Protein AF-A0A497RW05-F1 (afdb_monomer_lite)

Foldseek 3Di:
DPDPVVVVVVVVVVVVVCVVVVVPPPPDDDALPCLPAQALLLVQLLVVCLVPQKDALVVSCVSSVDDSVSSVVSVVSCVVLQQWDDDGIIGGHPDQLNVLVSVCVVVVHPCVCCHDLSLLLQLVQQDWDALLQSCQNNVHDSVVSVVSCVVCVVQWDDDPRTIHGDPVPPSSSSNSVVSLVSSCVVQVKHWLDTGNVKTKIKHLDDDQFDFAAQQCLVVLVQDDDDSITIGIPPHDDDDLLRRLLSLLSVVVPDPPPVSLVSSLVSCVSCVVPDQQLVNLLSCVVSVNLVVVLVSLVVSVVVDPVCVVVPPPPVPCPDLLSLLLVLLQDRDRCSLVVNLVSLVPHDDPLVVSLVVLVVCVPDPSNDLSSSLSSVVSSCVVNVDDRPCSVVSVLVVVLVLVQVVQCDWDDLVRSCVVVVDDSVSSVVSVVVCVVVVQKDWDPDVVITIHGPDDPDD

Structure (mmCIF, N/CA/C/O backbone):
data_AF-A0A497RW05-F1
#
_entry.id   AF-A0A497RW05-F1
#
loop_
_atom_site.group_PDB
_atom_site.id
_atom_site.type_symbol
_atom_site.label_atom_id
_atom_site.label_alt_id
_atom_site.label_comp_id
_atom_site.label_asym_id
_atom_site.label_entity_id
_atom_site.label_seq_id
_atom_site.pdbx_PDB_ins_code
_atom_site.Cartn_x
_atom_site.Cartn_y
_atom_site.Cartn_z
_atom_site.occupancy
_atom_site.B_iso_or_equiv
_atom_site.auth_seq_id
_atom_site.auth_comp_id
_atom_site.auth_asym_id
_atom_site.auth_atom_id
_atom_site.pdbx_PDB_model_num
ATOM 1 N N . MET A 1 1 ? 37.401 -14.194 -43.208 1.00 34.94 1 MET A N 1
ATOM 2 C CA . MET A 1 1 ? 36.141 -13.786 -43.855 1.00 34.94 1 MET A CA 1
ATOM 3 C C . MET A 1 1 ? 35.236 -15.004 -43.854 1.00 34.94 1 MET A C 1
ATOM 5 O O . MET A 1 1 ? 35.414 -15.858 -44.703 1.00 34.94 1 MET A O 1
ATOM 9 N N . GLU A 1 2 ? 34.366 -15.146 -42.855 1.00 40.81 2 GLU A N 1
ATOM 10 C CA . GLU A 1 2 ? 33.180 -16.012 -42.982 1.00 40.81 2 GLU A CA 1
ATOM 11 C C . GLU A 1 2 ? 32.098 -15.106 -43.596 1.00 40.81 2 GLU A C 1
ATOM 13 O O . GLU A 1 2 ? 31.920 -13.982 -43.108 1.00 40.81 2 GLU A O 1
ATOM 18 N N . SER A 1 3 ? 31.512 -15.498 -44.732 1.00 41.97 3 SER A N 1
ATOM 19 C CA . SER A 1 3 ? 30.707 -14.612 -45.586 1.00 41.97 3 SER A CA 1
ATOM 20 C C . SER A 1 3 ? 29.332 -14.310 -44.977 1.00 41.97 3 SER A C 1
ATOM 22 O O . SER A 1 3 ? 28.802 -15.045 -44.148 1.00 41.97 3 SER A O 1
ATOM 24 N N . ILE A 1 4 ? 28.750 -13.182 -45.389 1.00 45.12 4 ILE A N 1
ATOM 25 C CA . ILE A 1 4 ? 27.399 -12.713 -45.026 1.00 45.12 4 ILE A CA 1
ATOM 26 C C . ILE A 1 4 ? 26.315 -13.774 -45.334 1.00 45.12 4 ILE A C 1
ATOM 28 O O . ILE A 1 4 ? 25.273 -13.798 -44.686 1.00 45.12 4 ILE A O 1
ATOM 32 N N . GLU A 1 5 ? 26.589 -14.700 -46.253 1.00 45.91 5 GLU A N 1
ATOM 33 C CA . GLU A 1 5 ? 25.662 -15.747 -46.701 1.00 45.91 5 GLU A CA 1
ATOM 34 C C . GLU A 1 5 ? 25.384 -16.812 -45.626 1.00 45.91 5 GLU A C 1
ATOM 36 O O . GLU A 1 5 ? 24.242 -17.249 -45.479 1.00 45.91 5 GLU A O 1
ATOM 41 N N . ASP A 1 6 ? 26.373 -17.156 -44.792 1.00 50.59 6 ASP A N 1
ATOM 42 C CA . ASP A 1 6 ? 26.175 -18.079 -43.661 1.00 50.59 6 ASP A CA 1
ATOM 43 C C . ASP A 1 6 ? 25.240 -17.488 -42.586 1.00 50.59 6 ASP A C 1
ATOM 45 O O . ASP A 1 6 ? 24.589 -18.211 -41.821 1.00 50.59 6 ASP A O 1
ATOM 49 N N . TRP A 1 7 ? 25.138 -16.156 -42.529 1.00 52.59 7 TRP A N 1
ATOM 50 C CA . TRP A 1 7 ? 24.334 -15.432 -41.545 1.00 52.59 7 TRP A CA 1
ATOM 51 C C . TRP A 1 7 ? 22.864 -15.325 -41.934 1.00 52.59 7 TRP A C 1
ATOM 53 O O . TRP A 1 7 ? 21.995 -15.524 -41.078 1.00 52.59 7 TRP A O 1
ATOM 63 N N . ASP A 1 8 ? 22.574 -15.066 -43.206 1.00 52.78 8 ASP A N 1
ATOM 64 C CA . ASP A 1 8 ? 21.199 -15.062 -43.709 1.00 52.78 8 ASP A CA 1
ATOM 65 C C . ASP A 1 8 ? 20.592 -16.475 -43.691 1.00 52.78 8 ASP A C 1
ATOM 67 O O . ASP A 1 8 ? 19.411 -16.643 -43.363 1.00 52.78 8 ASP A O 1
ATOM 71 N N . ALA A 1 9 ? 21.416 -17.510 -43.892 1.00 54.84 9 ALA A N 1
ATOM 72 C CA . ALA A 1 9 ? 21.012 -18.905 -43.729 1.00 54.84 9 ALA A CA 1
ATOM 73 C C . ALA A 1 9 ? 20.602 -19.234 -42.277 1.00 54.84 9 ALA A C 1
ATOM 75 O O . ALA A 1 9 ? 19.524 -19.790 -42.042 1.00 54.84 9 ALA A O 1
ATOM 76 N N . LEU A 1 10 ? 21.403 -18.839 -41.277 1.00 51.56 10 LEU A N 1
ATOM 77 C CA . LEU A 1 10 ? 21.070 -19.048 -39.859 1.00 51.56 10 LEU A CA 1
ATOM 78 C C . LEU A 1 10 ? 19.821 -18.248 -39.436 1.00 51.56 10 LEU A C 1
ATOM 80 O O . LEU A 1 10 ? 18.986 -18.747 -38.673 1.00 51.56 10 LEU A O 1
ATOM 84 N N . ARG A 1 11 ? 19.675 -17.018 -39.950 1.00 52.59 11 ARG A N 1
ATOM 85 C CA . ARG A 1 11 ? 18.517 -16.139 -39.719 1.00 52.59 11 ARG A CA 1
ATOM 86 C C . ARG A 1 11 ? 17.218 -16.792 -40.193 1.00 52.59 11 ARG A C 1
ATOM 88 O O . ARG A 1 11 ? 16.263 -16.860 -39.420 1.00 52.59 11 ARG A O 1
ATOM 95 N N . SER A 1 12 ? 17.223 -17.347 -41.404 1.00 56.16 12 SER A N 1
ATOM 96 C CA . SER A 1 12 ? 16.077 -18.043 -42.002 1.00 56.16 12 SER A CA 1
ATOM 97 C C . SER A 1 12 ? 15.649 -19.280 -41.194 1.00 56.16 12 SER A C 1
ATOM 99 O O . SER A 1 12 ? 14.467 -19.464 -40.892 1.00 56.16 12 SER A O 1
ATOM 101 N N . VAL A 1 13 ? 16.611 -20.085 -40.723 1.00 58.59 13 VAL A N 1
ATOM 102 C CA . VAL A 1 13 ? 16.337 -21.296 -39.921 1.00 58.59 13 VAL A CA 1
ATOM 103 C C . VAL A 1 13 ? 15.737 -20.967 -38.547 1.00 58.59 13 VAL A C 1
ATOM 105 O O . VAL A 1 13 ? 14.832 -21.662 -38.074 1.00 58.59 13 VAL A O 1
ATOM 108 N N . ILE A 1 14 ? 16.214 -19.907 -37.887 1.00 52.28 14 ILE A N 1
ATOM 109 C CA . ILE A 1 14 ? 15.713 -19.489 -36.567 1.00 52.28 14 ILE A CA 1
ATOM 110 C C . ILE A 1 14 ? 14.322 -18.849 -36.686 1.00 52.28 14 ILE A C 1
ATOM 112 O O . ILE A 1 14 ? 13.451 -19.112 -35.853 1.00 52.28 14 ILE A O 1
ATOM 116 N N . GLU A 1 15 ? 14.086 -18.032 -37.713 1.00 54.34 15 GLU A N 1
ATOM 117 C CA . GLU A 1 15 ? 12.793 -17.370 -37.931 1.00 54.34 15 GLU A CA 1
ATOM 118 C C . GLU A 1 15 ? 11.698 -18.357 -38.368 1.00 54.34 15 GLU A C 1
ATOM 120 O O . GLU A 1 15 ? 10.554 -18.225 -37.921 1.00 54.34 15 GLU A O 1
ATOM 125 N N . GLY A 1 16 ? 12.055 -19.419 -39.101 1.00 48.09 16 GLY A N 1
ATOM 126 C CA . GLY A 1 16 ? 11.157 -20.535 -39.417 1.00 48.09 16 GLY A CA 1
ATOM 127 C C . GLY A 1 16 ? 10.687 -21.324 -38.185 1.00 48.09 16 GLY A C 1
ATOM 128 O O . GLY A 1 16 ? 9.502 -21.631 -38.070 1.00 48.09 16 GLY A O 1
ATOM 129 N N . LYS A 1 17 ? 11.573 -21.589 -37.211 1.00 46.22 17 LYS A N 1
ATOM 130 C CA . LYS A 1 17 ? 11.204 -22.276 -35.951 1.00 46.22 17 LYS A CA 1
ATOM 131 C C . LYS A 1 17 ? 10.349 -21.405 -35.024 1.00 46.22 17 LYS A C 1
ATOM 133 O O . LYS A 1 17 ? 9.471 -21.914 -34.332 1.00 46.22 17 LYS A O 1
ATOM 138 N N . LYS A 1 18 ? 10.551 -20.083 -35.050 1.00 42.22 18 LYS A N 1
ATOM 139 C CA . LYS A 1 18 ? 9.836 -19.125 -34.191 1.00 42.22 18 LYS A CA 1
ATOM 140 C C . LYS A 1 18 ? 8.343 -19.018 -34.505 1.00 42.22 18 LYS A C 1
ATOM 142 O O . LYS A 1 18 ? 7.548 -18.889 -33.580 1.00 42.22 18 LYS A O 1
ATOM 147 N N . LYS A 1 19 ? 7.947 -19.112 -35.781 1.00 38.44 19 LYS A N 1
ATOM 148 C CA . LYS A 1 19 ? 6.526 -19.081 -36.182 1.00 38.44 19 LYS A CA 1
ATOM 149 C C . LYS A 1 19 ? 5.702 -20.224 -35.572 1.00 38.44 19 LYS A C 1
ATOM 151 O O . LYS A 1 19 ? 4.510 -20.042 -35.354 1.00 38.44 19 LYS A O 1
ATOM 156 N N . VAL A 1 20 ? 6.343 -21.356 -35.273 1.00 38.91 20 VAL A N 1
ATOM 157 C CA . VAL A 1 20 ? 5.712 -22.556 -34.693 1.00 38.91 20 VAL A CA 1
ATOM 158 C C . VAL A 1 20 ? 5.651 -22.496 -33.159 1.00 38.91 20 VAL A C 1
ATOM 160 O O . VAL A 1 20 ? 4.768 -23.088 -32.548 1.00 38.91 20 VAL A O 1
ATOM 163 N N . GLU A 1 21 ? 6.573 -21.770 -32.521 1.00 32.28 21 GLU A N 1
ATOM 164 C CA . GLU A 1 21 ? 6.693 -21.708 -31.057 1.00 32.28 21 GLU A CA 1
ATOM 165 C C . GLU A 1 21 ? 5.945 -20.506 -30.444 1.00 32.28 21 GLU A C 1
ATOM 167 O O . GLU A 1 21 ? 5.417 -20.608 -29.337 1.00 32.28 21 GLU A O 1
ATOM 172 N N . ILE A 1 22 ? 5.836 -19.388 -31.177 1.00 33.19 22 ILE A N 1
ATOM 173 C CA . ILE A 1 22 ? 5.105 -18.178 -30.744 1.00 33.19 22 ILE A CA 1
ATOM 174 C C . ILE A 1 22 ? 3.598 -18.453 -30.642 1.00 33.19 22 ILE A C 1
ATOM 176 O O . ILE A 1 22 ? 2.971 -18.065 -29.664 1.00 33.19 22 ILE A O 1
ATOM 180 N N . THR A 1 23 ? 3.034 -19.235 -31.567 1.00 34.31 23 THR A N 1
ATOM 181 C CA . THR A 1 23 ? 1.606 -19.605 -31.564 1.00 34.31 23 THR A CA 1
ATOM 182 C C . THR A 1 23 ? 1.190 -20.461 -30.365 1.00 34.31 23 THR A C 1
ATOM 184 O O . THR A 1 23 ? -0.003 -20.605 -30.110 1.00 34.31 23 THR A O 1
ATOM 187 N N . LYS A 1 24 ? 2.143 -21.036 -29.619 1.00 29.89 24 LYS A N 1
ATOM 188 C CA . LYS A 1 24 ? 1.859 -21.948 -28.502 1.00 29.89 24 LYS A CA 1
ATOM 189 C C . LYS A 1 24 ? 2.014 -21.313 -27.116 1.00 29.89 24 LYS A C 1
ATOM 191 O O . LYS A 1 24 ? 1.534 -21.900 -26.155 1.00 29.89 24 LYS A O 1
ATOM 196 N N . ARG A 1 25 ? 2.680 -20.155 -26.998 1.00 29.41 25 ARG A N 1
ATOM 197 C CA . ARG A 1 25 ? 3.090 -19.569 -25.703 1.00 29.41 25 ARG A CA 1
ATOM 198 C C . ARG A 1 25 ? 2.303 -18.332 -25.263 1.00 29.41 25 ARG A C 1
ATOM 200 O O . ARG A 1 25 ? 2.434 -17.930 -24.119 1.00 29.41 25 ARG A O 1
ATOM 207 N N . GLU A 1 26 ? 1.469 -17.759 -26.127 1.00 32.38 26 GLU A N 1
ATOM 208 C CA . GLU A 1 26 ? 0.648 -16.569 -25.826 1.00 32.38 26 GLU A CA 1
ATOM 209 C C . GLU A 1 26 ? -0.665 -16.896 -25.073 1.00 32.38 26 GLU A C 1
ATOM 211 O O . GLU A 1 26 ? -1.601 -16.105 -25.093 1.00 32.38 26 GLU A O 1
ATOM 216 N N . ARG A 1 27 ? -0.772 -18.065 -24.418 1.00 31.50 27 ARG A N 1
ATOM 217 C CA . ARG A 1 27 ? -2.008 -18.520 -23.743 1.00 31.50 27 ARG A CA 1
ATOM 218 C C . ARG A 1 27 ? -1.914 -18.739 -22.229 1.00 31.50 27 ARG A C 1
ATOM 220 O O . ARG A 1 27 ? -2.884 -19.220 -21.657 1.00 31.50 27 ARG A O 1
ATOM 227 N N . GLU A 1 28 ? -0.820 -18.377 -21.566 1.00 31.62 28 GLU A N 1
ATOM 228 C CA . GLU A 1 28 ? -0.677 -18.617 -20.121 1.00 31.62 28 GLU A CA 1
ATOM 229 C C . GLU A 1 28 ? -0.365 -17.321 -19.352 1.00 31.62 28 GLU A C 1
ATOM 231 O O . GLU A 1 28 ? 0.739 -16.797 -19.436 1.00 31.62 28 GLU A O 1
ATOM 236 N N . GLU A 1 29 ? -1.407 -16.851 -18.652 1.00 32.97 29 GLU A N 1
ATOM 237 C CA . GLU A 1 29 ? -1.478 -16.152 -17.352 1.00 32.97 29 GLU A CA 1
ATOM 238 C C . GLU A 1 29 ? -0.653 -14.875 -17.077 1.00 32.97 29 GLU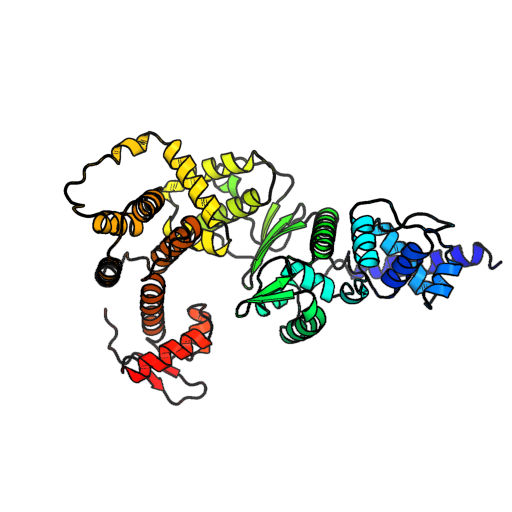 A C 1
ATOM 240 O O . GLU A 1 29 ? 0.501 -14.713 -17.461 1.00 32.97 29 GLU A O 1
ATOM 245 N N . GLY A 1 30 ? -1.290 -13.954 -16.337 1.00 33.66 30 GLY A N 1
ATOM 246 C CA . GLY A 1 30 ? -0.804 -12.630 -15.927 1.00 33.66 30 GLY A CA 1
ATOM 247 C C . GLY A 1 30 ? 0.405 -12.634 -14.986 1.00 33.66 30 GLY A C 1
ATOM 248 O O . GLY A 1 30 ? 0.323 -12.197 -13.836 1.00 33.66 30 GLY A O 1
ATOM 249 N N . GLU A 1 31 ? 1.551 -13.080 -15.486 1.00 35.56 31 GLU A N 1
ATOM 250 C CA . GLU A 1 31 ? 2.861 -12.797 -14.910 1.00 35.56 31 GLU A CA 1
ATOM 251 C C . GLU A 1 31 ? 3.312 -11.379 -15.305 1.00 35.56 31 GLU A C 1
ATOM 253 O O . GLU A 1 31 ? 3.090 -10.931 -16.431 1.00 35.56 31 GLU A O 1
ATOM 258 N N . ILE A 1 32 ? 4.006 -10.676 -14.398 1.00 39.09 32 ILE A N 1
ATOM 259 C CA . ILE A 1 32 ? 4.803 -9.488 -14.753 1.00 39.09 32 ILE A CA 1
ATOM 260 C C . ILE A 1 32 ? 5.612 -9.852 -16.004 1.00 39.09 32 ILE A C 1
ATOM 262 O O . ILE A 1 32 ? 6.257 -10.909 -15.993 1.00 39.09 32 ILE A O 1
ATOM 266 N N . PRO A 1 33 ? 5.619 -9.034 -17.071 1.00 44.56 33 PRO A N 1
ATOM 267 C CA . PRO A 1 33 ? 6.307 -9.427 -18.281 1.00 44.56 33 PRO A CA 1
ATOM 268 C C . PRO A 1 33 ? 7.776 -9.707 -17.949 1.00 44.56 33 PRO A C 1
ATOM 270 O O . PRO A 1 33 ? 8.539 -8.803 -17.604 1.00 44.56 33 PRO A O 1
ATOM 273 N N . LYS A 1 34 ? 8.216 -10.960 -18.140 1.00 53.88 34 LYS A N 1
ATOM 274 C CA . LYS A 1 34 ? 9.636 -11.382 -18.168 1.00 53.88 34 LYS A CA 1
ATOM 275 C C . LYS A 1 34 ? 10.434 -10.677 -19.289 1.00 53.88 34 LYS A C 1
ATOM 277 O O . LYS A 1 34 ? 11.524 -11.109 -19.664 1.00 53.88 34 LYS A O 1
ATOM 282 N N . GLU A 1 35 ? 9.891 -9.608 -19.868 1.00 57.19 35 GLU A N 1
ATOM 283 C CA . GLU A 1 35 ? 10.386 -8.905 -21.040 1.00 57.19 35 GLU A CA 1
ATOM 284 C C . GLU A 1 35 ? 11.703 -8.181 -20.778 1.00 57.19 35 GLU A C 1
ATOM 286 O O . GLU A 1 35 ? 12.575 -8.234 -21.649 1.00 57.19 35 GLU A O 1
ATOM 291 N N . PHE A 1 36 ? 11.895 -7.601 -19.584 1.00 69.69 36 PHE A N 1
ATOM 292 C CA . PHE A 1 36 ? 13.148 -6.954 -19.169 1.00 69.69 36 PHE A CA 1
ATOM 293 C C . PHE A 1 36 ? 14.044 -7.877 -18.315 1.00 69.69 36 PHE A C 1
ATOM 295 O O . PHE A 1 36 ? 14.702 -7.457 -17.369 1.00 69.69 36 PHE A O 1
ATOM 302 N N . MET A 1 37 ? 14.095 -9.181 -18.601 1.00 80.69 37 MET A N 1
ATOM 303 C CA . MET A 1 37 ? 15.090 -10.049 -17.958 1.00 80.69 37 MET A CA 1
ATOM 304 C C . MET A 1 37 ? 16.430 -9.991 -18.701 1.00 80.69 37 MET A C 1
ATOM 306 O O . MET A 1 37 ? 16.562 -10.504 -19.816 1.00 80.69 37 MET A O 1
ATOM 310 N N . ILE A 1 38 ? 17.448 -9.426 -18.046 1.00 83.62 38 ILE A N 1
ATOM 311 C CA . ILE A 1 38 ? 18.843 -9.479 -18.502 1.00 83.62 38 ILE A CA 1
ATOM 312 C C . ILE A 1 38 ? 19.438 -10.831 -18.093 1.00 83.62 38 ILE A C 1
ATOM 314 O O . ILE A 1 38 ? 19.455 -11.195 -16.912 1.00 83.62 38 ILE A O 1
ATOM 318 N N . ASN A 1 39 ? 19.928 -11.597 -19.069 1.00 87.94 39 ASN A N 1
ATOM 319 C CA . ASN A 1 39 ? 20.645 -12.847 -18.819 1.00 87.94 39 ASN A CA 1
ATOM 320 C C . ASN A 1 39 ? 22.175 -12.644 -18.806 1.00 87.94 39 ASN A C 1
ATOM 322 O O . ASN A 1 39 ? 22.695 -11.556 -19.041 1.00 87.94 39 ASN A O 1
ATOM 326 N N . ARG A 1 40 ? 22.928 -13.714 -18.525 1.00 89.50 40 ARG A N 1
ATOM 327 C CA . ARG A 1 40 ? 24.399 -13.651 -18.452 1.00 89.50 40 ARG A CA 1
ATOM 328 C C . ARG A 1 40 ? 25.059 -13.209 -19.762 1.00 89.50 40 ARG A C 1
ATOM 330 O O . ARG A 1 40 ? 26.089 -12.550 -19.711 1.00 89.50 40 ARG A O 1
ATOM 337 N N . THR A 1 41 ? 24.501 -13.593 -20.909 1.00 90.75 41 THR A N 1
ATOM 338 C CA . THR A 1 41 ? 25.042 -13.229 -22.227 1.00 90.75 41 THR A CA 1
ATOM 339 C C . THR A 1 41 ? 24.727 -11.771 -22.556 1.00 90.75 41 THR A C 1
ATOM 341 O O . THR A 1 41 ? 25.615 -11.056 -23.008 1.00 90.75 41 THR A O 1
ATOM 344 N N . ASP A 1 42 ? 23.513 -11.306 -22.249 1.00 92.06 42 ASP A N 1
ATOM 345 C CA . ASP A 1 42 ? 23.110 -9.900 -22.355 1.00 92.06 42 ASP A CA 1
ATOM 346 C C . ASP A 1 42 ? 24.076 -9.018 -21.550 1.00 92.06 42 ASP A C 1
ATOM 348 O O . ASP A 1 42 ? 24.631 -8.050 -22.066 1.00 92.06 42 ASP A O 1
ATOM 352 N N . LEU A 1 43 ? 24.348 -9.413 -20.302 1.00 92.56 43 LEU A N 1
ATOM 353 C CA . LEU A 1 43 ? 25.260 -8.693 -19.422 1.00 92.56 43 LEU A CA 1
ATOM 354 C C . LEU A 1 43 ? 26.708 -8.698 -19.929 1.00 92.56 43 LEU A C 1
ATOM 356 O O . LEU A 1 43 ? 27.386 -7.676 -19.834 1.00 92.56 43 LEU A O 1
ATOM 360 N N . ALA A 1 44 ? 27.190 -9.824 -20.460 1.00 92.12 44 ALA A N 1
ATOM 361 C CA . ALA A 1 44 ? 28.534 -9.907 -21.028 1.00 92.12 44 ALA A CA 1
ATOM 362 C C . ALA A 1 44 ? 28.700 -8.933 -22.204 1.00 92.12 44 ALA A C 1
ATOM 364 O O . ALA A 1 44 ? 29.667 -8.177 -22.234 1.00 92.12 44 ALA A O 1
ATOM 365 N N . ILE A 1 45 ? 27.715 -8.881 -23.109 1.00 93.88 45 ILE A N 1
ATOM 366 C CA . ILE A 1 45 ? 27.701 -7.932 -24.230 1.00 93.88 45 ILE A CA 1
ATOM 367 C C . ILE A 1 45 ? 27.712 -6.490 -23.713 1.00 93.88 45 ILE A C 1
ATOM 369 O O . ILE A 1 45 ? 28.555 -5.704 -24.139 1.00 93.88 45 ILE A O 1
ATOM 373 N N . ILE A 1 46 ? 26.830 -6.149 -22.766 1.00 93.94 46 ILE A N 1
ATOM 374 C CA . ILE A 1 46 ? 26.767 -4.801 -22.178 1.00 93.94 46 ILE A CA 1
ATOM 375 C C . ILE A 1 46 ? 28.122 -4.409 -21.572 1.00 93.94 46 ILE A C 1
ATOM 377 O O . ILE A 1 46 ? 28.626 -3.330 -21.866 1.00 93.94 46 ILE A O 1
ATOM 381 N N . LYS A 1 47 ? 28.755 -5.288 -20.782 1.00 93.19 47 LYS A N 1
ATOM 382 C CA . LYS A 1 47 ? 30.074 -5.025 -20.181 1.00 93.19 47 LYS A CA 1
ATOM 383 C C . LYS A 1 47 ? 31.167 -4.816 -21.228 1.00 93.19 47 LYS A C 1
ATOM 385 O O . LYS A 1 47 ? 32.015 -3.944 -21.046 1.00 93.19 47 LYS A O 1
ATOM 390 N N . THR A 1 48 ? 31.165 -5.592 -22.310 1.00 93.75 48 THR A N 1
ATOM 391 C CA . THR A 1 48 ? 32.121 -5.407 -23.410 1.00 93.75 48 THR A CA 1
ATOM 392 C C . THR A 1 48 ? 31.934 -4.047 -24.073 1.00 93.75 48 THR A C 1
ATOM 394 O O . THR A 1 48 ? 32.912 -3.324 -24.266 1.00 93.75 48 THR A O 1
ATOM 397 N N . LEU A 1 49 ? 30.690 -3.654 -24.350 1.00 94.56 49 LEU A N 1
ATOM 398 C CA . LEU A 1 49 ? 30.389 -2.367 -24.976 1.00 94.56 49 LEU A CA 1
ATOM 399 C C . LEU A 1 49 ? 30.671 -1.176 -24.051 1.00 94.56 49 LEU A C 1
ATOM 401 O O . LEU A 1 49 ? 31.182 -0.169 -24.524 1.00 94.56 49 LEU A O 1
ATOM 405 N N . LEU A 1 50 ? 30.440 -1.297 -22.739 1.00 93.00 50 LEU A N 1
ATOM 406 C CA . LEU A 1 50 ? 30.823 -0.265 -21.763 1.00 93.00 50 LEU A CA 1
ATOM 407 C C . LEU A 1 50 ? 32.338 -0.009 -21.753 1.00 93.00 50 LEU A C 1
ATOM 409 O O . LEU A 1 50 ? 32.768 1.117 -21.534 1.00 93.00 50 LEU A O 1
ATOM 413 N N . ARG A 1 51 ? 33.152 -1.041 -22.014 1.00 92.31 51 ARG A N 1
ATOM 414 C CA . ARG A 1 51 ? 34.621 -0.934 -22.041 1.00 92.31 51 ARG A CA 1
ATOM 415 C C . ARG A 1 51 ? 35.171 -0.462 -23.384 1.00 92.31 51 ARG A C 1
ATOM 417 O O . ARG A 1 51 ? 36.117 0.315 -23.411 1.00 92.31 51 ARG A O 1
ATOM 424 N N . LYS A 1 52 ? 34.633 -0.983 -24.492 1.00 91.81 52 LYS A N 1
ATOM 425 C CA . LYS A 1 52 ? 35.170 -0.767 -25.850 1.00 91.81 52 LYS A CA 1
ATOM 426 C C . LYS A 1 52 ? 34.425 0.318 -26.638 1.00 91.81 52 LYS A C 1
ATOM 428 O O . LYS A 1 52 ? 34.894 0.738 -27.693 1.00 91.81 52 LYS A O 1
ATOM 433 N N . GLY A 1 53 ? 33.258 0.757 -26.170 1.00 90.69 53 GLY A N 1
ATOM 434 C CA . GLY A 1 53 ? 32.359 1.684 -26.863 1.00 90.69 53 GLY A CA 1
ATOM 435 C C . GLY A 1 53 ? 31.594 1.015 -28.008 1.00 90.69 53 GLY A C 1
ATOM 436 O O . GLY A 1 53 ? 30.369 0.901 -27.957 1.00 90.69 53 GLY A O 1
ATOM 437 N N . LYS A 1 54 ? 32.317 0.535 -29.027 1.00 91.94 54 LYS A N 1
ATOM 438 C CA . LYS A 1 54 ? 31.756 -0.199 -30.172 1.00 91.94 54 LYS A CA 1
ATOM 439 C C . LYS A 1 54 ? 32.457 -1.541 -30.347 1.00 91.94 54 LYS A C 1
ATOM 441 O O . LYS A 1 54 ? 33.646 -1.673 -30.059 1.00 91.94 54 LYS A O 1
ATOM 446 N N . SER A 1 55 ? 31.748 -2.558 -30.820 1.00 91.94 55 SER A N 1
ATOM 447 C CA . SER A 1 55 ? 32.348 -3.873 -31.091 1.00 91.94 55 SER A CA 1
ATOM 448 C C . SER A 1 55 ? 31.669 -4.567 -32.263 1.00 91.94 55 SER A C 1
ATOM 450 O O . SER A 1 55 ? 30.468 -4.401 -32.486 1.00 91.94 55 SER A O 1
ATOM 452 N N . SER A 1 56 ? 32.433 -5.348 -33.028 1.00 89.50 56 SER A N 1
ATOM 453 C CA . SER A 1 56 ? 31.847 -6.196 -34.063 1.00 89.50 56 SER A CA 1
ATOM 454 C C . SER A 1 56 ? 31.180 -7.423 -33.437 1.00 89.50 56 SER A C 1
ATOM 456 O O . SER A 1 56 ? 31.489 -7.821 -32.312 1.00 89.50 56 SER A O 1
ATOM 458 N N . LEU A 1 57 ? 30.282 -8.077 -34.176 1.00 84.25 57 LEU A N 1
ATOM 459 C CA . LEU A 1 57 ? 29.642 -9.312 -33.710 1.00 84.25 57 LEU A CA 1
ATOM 460 C C . LEU A 1 57 ? 30.660 -10.435 -33.444 1.00 84.25 57 LEU A C 1
ATOM 462 O O . LEU A 1 57 ? 30.454 -11.263 -32.554 1.00 84.25 57 LEU A O 1
ATOM 466 N N . ARG A 1 58 ? 31.767 -10.448 -34.196 1.00 83.56 58 ARG A N 1
ATOM 467 C CA . ARG A 1 58 ? 32.874 -11.381 -33.983 1.00 83.56 58 ARG A CA 1
ATOM 468 C C . ARG A 1 58 ? 33.555 -11.118 -32.642 1.00 83.56 58 ARG A C 1
ATOM 470 O O . ARG A 1 58 ? 33.697 -12.060 -31.867 1.00 83.56 58 ARG A O 1
ATOM 477 N N . ASP A 1 59 ? 33.899 -9.864 -32.363 1.00 85.62 59 ASP A N 1
ATOM 478 C CA . ASP A 1 59 ? 34.584 -9.483 -31.121 1.00 85.62 59 ASP A CA 1
ATOM 479 C C . ASP A 1 59 ? 33.685 -9.741 -29.911 1.00 85.62 59 ASP A C 1
ATOM 481 O O . ASP A 1 59 ? 34.117 -10.353 -28.944 1.00 85.62 59 ASP A O 1
ATOM 485 N N . LEU A 1 60 ? 32.392 -9.401 -30.001 1.00 88.19 60 LEU A N 1
ATOM 486 C CA . LEU A 1 60 ? 31.424 -9.699 -28.939 1.00 88.19 60 LEU A CA 1
ATOM 487 C C . LEU A 1 60 ? 31.328 -11.196 -28.633 1.00 88.19 60 LEU A C 1
ATOM 489 O O . LEU A 1 60 ? 31.136 -11.570 -27.480 1.00 88.19 60 LEU A O 1
ATOM 493 N N . ARG A 1 61 ? 31.445 -12.060 -29.646 1.00 85.00 61 ARG A N 1
ATOM 494 C CA . ARG A 1 61 ? 31.441 -13.514 -29.450 1.00 85.00 61 ARG A CA 1
ATOM 495 C C . ARG A 1 61 ? 32.708 -13.986 -28.742 1.00 85.00 61 ARG A C 1
ATOM 497 O O . ARG A 1 61 ? 32.607 -14.822 -27.848 1.00 85.00 61 ARG A O 1
ATOM 504 N N . GLU A 1 62 ? 33.862 -13.485 -29.175 1.00 86.00 62 GLU A N 1
ATOM 505 C CA . GLU A 1 62 ? 35.167 -13.838 -28.609 1.00 86.00 62 GLU A CA 1
ATOM 506 C C . GLU A 1 62 ? 35.284 -13.335 -27.159 1.00 86.00 62 GLU A C 1
ATOM 508 O O . GLU A 1 62 ? 35.630 -14.110 -26.273 1.00 86.00 62 GLU A O 1
ATOM 513 N N . ASP A 1 63 ? 34.882 -12.092 -26.886 1.00 83.94 63 ASP A N 1
ATOM 514 C CA . ASP A 1 63 ? 34.960 -11.480 -25.555 1.00 83.94 63 ASP A CA 1
ATOM 515 C C . ASP A 1 63 ? 33.936 -12.049 -24.559 1.00 83.94 63 ASP A C 1
ATOM 517 O O . ASP A 1 63 ? 34.209 -12.127 -23.361 1.00 83.94 63 ASP A O 1
ATOM 521 N N . ALA A 1 64 ? 32.728 -12.398 -25.018 1.00 81.31 64 ALA A N 1
ATOM 522 C CA . ALA A 1 64 ? 31.680 -12.911 -24.135 1.00 81.31 64 ALA A CA 1
ATOM 523 C C . ALA A 1 64 ? 31.808 -14.417 -23.852 1.00 81.31 64 ALA A C 1
ATOM 525 O O . ALA A 1 64 ? 31.140 -14.904 -22.936 1.00 81.31 64 ALA A O 1
ATOM 526 N N . ASP A 1 65 ? 32.617 -15.144 -24.633 1.00 83.56 65 ASP A N 1
ATOM 527 C CA . ASP A 1 65 ? 32.785 -16.601 -24.565 1.00 83.56 65 ASP A CA 1
ATOM 528 C C . ASP A 1 65 ? 31.436 -17.352 -24.608 1.00 83.56 65 ASP A C 1
ATOM 530 O O . ASP A 1 65 ? 31.030 -18.081 -23.694 1.00 83.56 65 ASP A O 1
ATOM 534 N N . ARG A 1 66 ? 30.641 -17.086 -25.654 1.00 85.31 66 ARG A N 1
ATOM 535 C CA . ARG A 1 66 ? 29.300 -17.677 -25.839 1.00 85.31 66 ARG A CA 1
ATOM 536 C C . ARG A 1 66 ? 29.072 -18.154 -27.265 1.00 85.31 66 ARG A C 1
ATOM 538 O O . ARG A 1 66 ? 29.695 -17.696 -28.220 1.00 85.31 66 ARG A O 1
ATOM 545 N N . SER A 1 67 ? 28.110 -19.066 -27.417 1.00 81.94 67 SER A N 1
ATOM 546 C CA . SER A 1 67 ? 27.730 -19.594 -28.728 1.00 81.94 67 SER A CA 1
ATOM 547 C C . SER A 1 67 ? 27.172 -18.501 -29.649 1.00 81.94 67 SER A C 1
ATOM 549 O O . SER A 1 67 ? 26.514 -17.558 -29.198 1.00 81.94 67 SER A O 1
ATOM 551 N N . ARG A 1 68 ? 27.370 -18.673 -30.965 1.00 75.56 68 ARG A N 1
ATOM 552 C CA . ARG A 1 68 ? 26.830 -17.777 -32.010 1.00 75.56 68 ARG A CA 1
ATOM 553 C C . ARG A 1 68 ? 25.324 -17.529 -31.833 1.00 75.56 68 ARG A C 1
ATOM 555 O O . ARG A 1 68 ? 24.874 -16.390 -31.899 1.00 75.56 68 ARG A O 1
ATOM 562 N N . VAL A 1 69 ? 24.562 -18.587 -31.539 1.00 78.31 69 VAL A N 1
ATOM 563 C CA . VAL A 1 69 ? 23.107 -18.513 -31.317 1.00 78.31 69 VAL A CA 1
ATOM 564 C C . VAL A 1 69 ? 22.771 -17.673 -30.082 1.00 78.31 69 VAL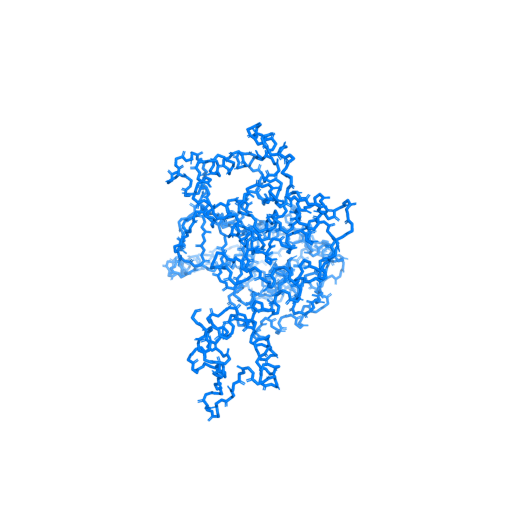 A C 1
ATOM 566 O O . VAL A 1 69 ? 21.873 -16.834 -30.142 1.00 78.31 69 VAL A O 1
ATOM 569 N N . SER A 1 70 ? 23.500 -17.848 -28.973 1.00 82.00 70 SER A N 1
ATOM 570 C CA . SER A 1 70 ? 23.258 -17.075 -27.749 1.00 82.00 70 SER A CA 1
ATOM 571 C C . SER A 1 70 ? 23.522 -15.585 -27.956 1.00 82.00 70 SER A C 1
ATOM 573 O O . SER A 1 70 ? 22.714 -14.777 -27.507 1.00 82.00 70 SER A O 1
ATOM 575 N N . ILE A 1 71 ? 24.617 -15.229 -28.636 1.00 88.38 71 ILE A N 1
ATOM 576 C CA . ILE A 1 71 ? 24.964 -13.834 -28.943 1.00 88.38 71 ILE A CA 1
ATOM 577 C C . ILE A 1 71 ? 23.891 -13.201 -29.826 1.00 88.38 71 ILE A C 1
ATOM 579 O O . ILE A 1 71 ? 23.402 -12.120 -29.514 1.00 88.38 71 ILE A O 1
ATOM 583 N N . TYR A 1 72 ? 23.459 -13.899 -30.878 1.00 82.31 72 TYR A N 1
ATOM 584 C CA . TYR A 1 72 ? 22.422 -13.402 -31.779 1.00 82.31 72 TYR A CA 1
ATOM 585 C C . TYR A 1 72 ? 21.090 -13.136 -31.057 1.00 82.31 72 TYR A C 1
ATOM 587 O O . TYR A 1 72 ? 20.496 -12.065 -31.210 1.00 82.31 72 TYR A O 1
ATOM 595 N N . LEU A 1 73 ? 20.625 -14.083 -30.233 1.00 83.00 73 LEU A N 1
ATOM 596 C CA . LEU A 1 73 ? 19.390 -13.920 -29.459 1.00 83.00 73 LEU A CA 1
ATOM 597 C C . LEU A 1 73 ? 19.488 -12.762 -28.459 1.00 83.00 73 LEU A C 1
ATOM 599 O O . LEU A 1 73 ? 18.525 -12.006 -28.315 1.00 83.00 73 LEU A O 1
ATOM 603 N N . SER A 1 74 ? 20.643 -12.607 -27.810 1.00 89.31 74 SER A N 1
ATOM 604 C CA . SER A 1 74 ? 20.918 -11.497 -26.898 1.00 89.31 74 SER A CA 1
ATOM 605 C C . SER A 1 74 ? 20.949 -10.152 -27.619 1.00 89.31 74 SER A C 1
ATOM 607 O O . SER A 1 74 ? 20.275 -9.227 -27.182 1.00 89.31 74 SER A O 1
ATOM 609 N N . ILE A 1 75 ? 21.609 -10.039 -28.775 1.00 88.88 75 ILE A N 1
ATOM 610 C CA . ILE A 1 75 ? 21.608 -8.805 -29.580 1.00 88.88 75 ILE A CA 1
ATOM 611 C C . ILE A 1 75 ? 20.180 -8.431 -29.991 1.00 88.88 75 ILE A C 1
ATOM 613 O O . ILE A 1 75 ? 19.758 -7.292 -29.797 1.00 88.88 75 ILE A O 1
ATOM 617 N N . LYS A 1 76 ? 19.398 -9.388 -30.509 1.00 85.38 76 LYS A N 1
ATOM 618 C CA . LYS A 1 76 ? 18.000 -9.143 -30.907 1.00 85.38 76 LYS A CA 1
ATOM 619 C C . LYS A 1 76 ? 17.157 -8.656 -29.723 1.00 85.38 76 LYS A C 1
ATOM 621 O O . LYS A 1 76 ? 16.334 -7.757 -29.886 1.00 85.38 76 LYS A O 1
ATOM 626 N N . ARG A 1 77 ? 17.371 -9.223 -28.532 1.00 87.56 77 ARG A N 1
ATOM 627 C CA . ARG A 1 77 ? 16.689 -8.806 -27.301 1.00 87.56 77 ARG A CA 1
ATOM 628 C C . ARG A 1 77 ? 17.124 -7.416 -26.845 1.00 87.56 77 ARG A C 1
ATOM 630 O O . ARG A 1 77 ? 16.260 -6.583 -26.610 1.00 87.56 77 ARG A O 1
ATOM 637 N N . LEU A 1 78 ? 18.425 -7.156 -26.757 1.00 89.25 78 LEU A N 1
ATOM 638 C CA . LEU A 1 78 ? 18.974 -5.868 -26.332 1.00 89.25 78 LEU A CA 1
ATOM 639 C C . LEU A 1 78 ? 18.565 -4.731 -27.284 1.00 89.25 78 LEU A C 1
ATOM 641 O O . LEU A 1 78 ? 18.246 -3.644 -26.809 1.00 89.25 78 LEU A O 1
ATOM 645 N N . LYS A 1 79 ? 18.485 -4.984 -28.602 1.00 88.19 79 LYS A N 1
ATOM 646 C CA . LYS A 1 79 ? 17.914 -4.037 -29.580 1.00 88.19 79 LYS A CA 1
ATOM 647 C C . LYS A 1 79 ? 16.438 -3.755 -29.298 1.00 88.19 79 LYS A C 1
ATOM 649 O O . LYS A 1 79 ? 16.035 -2.598 -29.250 1.00 88.19 79 LYS A O 1
ATOM 654 N N . ARG A 1 80 ? 15.632 -4.799 -29.053 1.00 84.00 80 ARG A N 1
ATOM 655 C CA . ARG A 1 80 ? 14.206 -4.653 -28.696 1.00 84.00 80 ARG A CA 1
ATOM 656 C C . ARG A 1 80 ? 14.016 -3.846 -27.408 1.00 84.00 80 ARG A C 1
ATOM 658 O O . ARG A 1 80 ? 13.118 -3.020 -27.339 1.00 84.00 80 ARG A O 1
ATOM 665 N N . LEU A 1 81 ? 14.887 -4.048 -26.422 1.00 83.56 81 LEU A N 1
ATOM 666 C CA . LEU A 1 81 ? 14.911 -3.279 -25.175 1.00 83.56 81 LEU A CA 1
ATOM 667 C C . LEU A 1 81 ? 15.507 -1.871 -25.340 1.00 83.56 81 LEU A C 1
ATOM 669 O O . LEU A 1 81 ? 15.653 -1.157 -24.355 1.00 83.56 81 LEU A O 1
ATOM 673 N N . SER A 1 82 ? 15.856 -1.452 -26.561 1.00 87.12 82 SER A N 1
ATOM 674 C CA . SER A 1 82 ? 16.505 -0.167 -26.835 1.00 87.12 82 SER A CA 1
ATOM 675 C C . SER A 1 82 ? 17.809 0.057 -26.053 1.00 87.12 82 SER A C 1
ATOM 677 O O . SER A 1 82 ? 18.175 1.197 -25.797 1.00 87.12 82 SER A O 1
ATOM 679 N N . LEU A 1 83 ? 18.534 -1.003 -25.684 1.00 90.00 83 LEU A N 1
ATOM 680 C CA . LEU A 1 83 ? 19.806 -0.901 -24.953 1.00 90.00 83 LEU A CA 1
ATOM 681 C C . LEU A 1 83 ? 21.017 -0.776 -25.886 1.00 90.00 83 LEU A C 1
ATOM 683 O O . LEU A 1 83 ? 22.011 -0.145 -25.534 1.00 90.00 83 LEU A O 1
ATOM 687 N N . ILE A 1 84 ? 20.936 -1.365 -27.079 1.00 93.62 84 ILE A N 1
ATOM 688 C CA . ILE A 1 84 ? 21.999 -1.324 -28.091 1.00 93.62 84 ILE A CA 1
ATOM 689 C C . ILE A 1 84 ? 21.440 -0.913 -29.450 1.00 93.62 84 ILE A C 1
ATOM 691 O O . ILE A 1 84 ? 20.245 -1.078 -29.710 1.00 93.62 84 ILE A O 1
ATOM 695 N N . ASP A 1 85 ? 22.325 -0.451 -30.325 1.00 91.06 85 ASP A N 1
ATOM 696 C CA . ASP A 1 85 ? 22.039 -0.143 -31.723 1.00 91.06 85 ASP A CA 1
ATOM 697 C C . ASP A 1 85 ? 23.201 -0.581 -32.638 1.00 91.06 85 ASP A C 1
ATOM 699 O O . ASP A 1 85 ? 24.252 -1.021 -32.162 1.00 91.06 85 ASP A O 1
ATOM 703 N N . GLY A 1 86 ? 22.999 -0.487 -33.951 1.00 85.25 86 GLY A N 1
ATOM 704 C CA . GLY A 1 86 ? 23.999 -0.769 -34.978 1.00 85.25 86 GLY A CA 1
ATOM 705 C C . GLY A 1 86 ? 23.949 -2.197 -35.526 1.00 85.25 86 GLY A C 1
ATOM 706 O O . GLY A 1 86 ? 23.573 -3.153 -34.843 1.00 85.25 86 GLY A O 1
ATOM 707 N N . ASP A 1 87 ? 24.302 -2.350 -36.804 1.00 77.50 87 ASP A N 1
ATOM 708 C CA . ASP A 1 87 ? 24.255 -3.639 -37.511 1.00 77.50 87 ASP A CA 1
ATOM 709 C C . ASP A 1 87 ? 25.633 -4.289 -37.654 1.00 77.50 87 ASP A C 1
ATOM 711 O O . ASP A 1 87 ? 25.814 -5.442 -37.269 1.00 77.50 87 ASP A O 1
ATOM 715 N N . ARG A 1 88 ? 26.623 -3.554 -38.177 1.00 80.25 88 ARG A N 1
ATOM 716 C CA . ARG A 1 88 ? 28.003 -4.055 -38.343 1.00 80.25 88 ARG A CA 1
ATOM 717 C C . ARG A 1 88 ? 28.867 -3.822 -37.107 1.00 80.25 88 ARG A C 1
ATOM 719 O O . ARG A 1 88 ? 29.603 -4.712 -36.688 1.00 80.25 88 ARG A O 1
ATOM 726 N N . LEU A 1 89 ? 28.775 -2.619 -36.549 1.00 89.44 89 LEU A N 1
ATOM 727 C CA . LEU A 1 89 ? 29.392 -2.237 -35.286 1.00 89.44 89 LEU A CA 1
ATOM 728 C C . LEU A 1 89 ? 28.264 -1.969 -34.307 1.00 89.44 89 LEU A C 1
ATOM 730 O O . LEU A 1 89 ? 27.440 -1.090 -34.546 1.00 89.44 89 LEU A O 1
ATOM 734 N N . ILE A 1 90 ? 28.219 -2.771 -33.254 1.00 92.38 90 ILE A N 1
ATOM 735 C CA . ILE A 1 90 ? 27.198 -2.690 -32.220 1.00 92.38 90 ILE A CA 1
ATOM 736 C C . ILE A 1 90 ? 27.707 -1.739 -31.144 1.00 92.38 90 ILE A C 1
ATOM 738 O O . ILE A 1 90 ? 28.869 -1.829 -30.740 1.00 92.38 90 ILE A O 1
ATOM 742 N N . GLU A 1 91 ? 26.842 -0.843 -30.686 1.00 95.06 91 GLU A N 1
ATOM 743 C CA . GLU A 1 91 ? 27.140 0.114 -29.623 1.00 95.06 91 GLU A CA 1
ATOM 744 C C . GLU A 1 91 ? 25.969 0.266 -28.653 1.00 95.06 91 GLU A C 1
ATOM 746 O O . GLU A 1 91 ? 24.835 -0.111 -28.955 1.00 95.06 91 GLU A O 1
ATOM 751 N N . LEU A 1 92 ? 26.249 0.799 -27.466 1.00 94.50 92 LEU A N 1
ATOM 752 C CA . LEU A 1 92 ? 25.210 1.145 -26.502 1.00 94.50 92 LEU A CA 1
ATOM 753 C C . LEU A 1 92 ? 24.417 2.357 -26.998 1.00 94.50 92 LEU A C 1
ATOM 755 O O . LEU A 1 92 ? 24.985 3.349 -27.458 1.00 94.50 92 LEU A O 1
ATOM 759 N N . LYS A 1 93 ? 23.090 2.287 -26.890 1.00 94.12 93 LYS A N 1
ATOM 760 C CA . LYS A 1 93 ? 22.212 3.385 -27.301 1.00 94.12 93 LYS A CA 1
ATOM 761 C C . LYS A 1 93 ? 22.289 4.522 -26.280 1.00 94.12 93 LYS A C 1
ATOM 763 O O . LYS A 1 93 ? 22.260 4.273 -25.085 1.00 94.12 93 LYS A O 1
ATOM 768 N N . LYS A 1 94 ? 22.303 5.778 -26.730 1.00 90.25 94 LYS A N 1
ATOM 769 C CA . LYS A 1 94 ? 22.238 6.940 -25.826 1.00 90.25 94 LYS A CA 1
ATOM 770 C C . LYS A 1 94 ? 20.816 7.118 -25.297 1.00 90.25 94 LYS A C 1
ATOM 772 O O . LYS A 1 94 ? 19.948 7.594 -26.030 1.00 90.25 94 LYS A O 1
ATOM 777 N N . ASN A 1 95 ? 20.559 6.685 -24.068 1.00 89.12 95 ASN A N 1
ATOM 778 C CA . ASN A 1 95 ? 19.298 6.907 -23.366 1.00 89.12 95 ASN A CA 1
ATOM 779 C C . ASN A 1 95 ? 19.489 6.798 -21.842 1.00 89.12 95 ASN A C 1
ATOM 781 O O . ASN A 1 95 ? 20.443 6.150 -21.406 1.00 89.12 95 ASN A O 1
ATOM 785 N N . PRO A 1 96 ? 18.547 7.335 -21.038 1.00 90.88 96 PRO A N 1
ATOM 786 C CA . PRO A 1 96 ? 18.696 7.385 -19.584 1.00 90.88 96 PRO A CA 1
ATOM 787 C C . PRO A 1 96 ? 18.941 6.024 -18.926 1.00 90.88 96 PRO A C 1
ATOM 789 O O . PRO A 1 96 ? 19.688 5.921 -17.957 1.00 90.88 96 PRO A O 1
ATOM 792 N N . LEU A 1 97 ? 18.334 4.952 -19.446 1.00 90.75 97 LEU A N 1
ATOM 793 C CA . LEU A 1 97 ? 18.506 3.619 -18.879 1.00 90.75 97 LEU A CA 1
ATOM 794 C C . LEU A 1 97 ? 19.921 3.089 -19.108 1.00 90.75 97 LEU A C 1
ATOM 796 O O . LEU A 1 97 ? 20.536 2.572 -18.178 1.00 90.75 97 LEU A O 1
ATOM 800 N N . VAL A 1 98 ? 20.458 3.245 -20.315 1.00 92.75 98 VAL A N 1
ATOM 801 C CA . VAL A 1 98 ? 21.847 2.884 -20.616 1.00 92.75 98 VAL A CA 1
ATOM 802 C C . VAL A 1 98 ? 22.819 3.723 -19.789 1.00 92.75 98 VAL A C 1
ATOM 804 O O . VAL A 1 98 ? 23.762 3.162 -19.232 1.00 92.75 98 VAL A O 1
ATOM 807 N N . ASP A 1 99 ? 22.558 5.022 -19.639 1.00 93.25 99 ASP A N 1
ATOM 808 C CA . ASP A 1 99 ? 23.375 5.911 -18.807 1.00 93.25 99 ASP A CA 1
ATOM 809 C C . ASP A 1 99 ? 23.368 5.451 -17.337 1.00 93.25 99 ASP A C 1
ATOM 811 O O . ASP A 1 99 ? 24.420 5.366 -16.704 1.00 93.25 99 ASP A O 1
ATOM 815 N N . SER A 1 100 ? 22.213 5.029 -16.807 1.00 94.94 100 SER A N 1
ATOM 816 C CA . SER A 1 100 ? 22.122 4.477 -15.445 1.00 94.94 100 SER A CA 1
ATOM 817 C C . SER A 1 100 ? 22.882 3.151 -15.275 1.00 94.94 100 SER A C 1
ATOM 819 O O . SER A 1 100 ? 23.513 2.925 -14.241 1.00 94.94 100 SER A O 1
ATOM 821 N N . ILE A 1 101 ? 22.899 2.286 -16.300 1.00 94.19 101 ILE A N 1
ATOM 822 C CA . ILE A 1 101 ? 23.709 1.056 -16.304 1.00 94.19 101 ILE A CA 1
ATOM 823 C C . ILE A 1 101 ? 25.203 1.404 -16.318 1.00 94.19 101 ILE A C 1
ATOM 825 O O . ILE A 1 101 ? 25.987 0.766 -15.611 1.00 94.19 101 ILE A O 1
ATOM 829 N N . ALA A 1 102 ? 25.600 2.408 -17.103 1.00 94.00 102 ALA A N 1
ATOM 830 C CA . ALA A 1 102 ? 26.975 2.889 -17.150 1.00 94.00 102 ALA A CA 1
ATOM 831 C C . ALA A 1 102 ? 27.413 3.474 -15.799 1.00 94.00 102 ALA A C 1
ATOM 833 O O . ALA A 1 102 ? 28.497 3.142 -15.324 1.00 94.00 102 ALA A O 1
ATOM 834 N N . ASN A 1 103 ? 26.555 4.251 -15.132 1.00 95.06 103 ASN A N 1
ATOM 835 C CA . ASN A 1 103 ? 26.818 4.777 -13.788 1.00 95.06 103 ASN A CA 1
ATOM 836 C C . ASN A 1 103 ? 27.044 3.651 -12.776 1.00 95.06 103 ASN A C 1
ATOM 838 O O . ASN A 1 103 ? 28.046 3.662 -12.066 1.00 95.06 103 ASN A O 1
ATOM 842 N N . LEU A 1 104 ? 26.177 2.631 -12.766 1.00 95.31 104 LEU A N 1
ATOM 843 C CA . LEU A 1 104 ? 26.377 1.447 -11.926 1.00 95.31 104 LEU A CA 1
ATOM 844 C C . LEU A 1 104 ? 27.725 0.777 -12.209 1.00 95.31 104 LEU A C 1
ATOM 846 O O . LEU A 1 104 ? 28.466 0.453 -11.284 1.00 95.31 104 LEU A O 1
ATOM 850 N N . PHE A 1 105 ? 28.063 0.580 -13.481 1.00 93.88 105 PHE A N 1
ATOM 851 C CA . PHE A 1 105 ? 29.332 -0.032 -13.861 1.00 93.88 105 PHE A CA 1
ATOM 852 C C . PHE A 1 105 ? 30.549 0.787 -13.405 1.00 93.88 105 PHE A C 1
ATOM 854 O O . PHE A 1 105 ? 31.514 0.203 -12.921 1.00 93.88 105 PHE A O 1
ATOM 861 N N . ASN A 1 106 ? 30.484 2.115 -13.514 1.00 92.62 106 ASN A N 1
ATOM 862 C CA . ASN A 1 106 ? 31.553 3.029 -13.105 1.00 92.62 106 ASN A CA 1
ATOM 863 C C . ASN A 1 106 ? 31.714 3.126 -11.577 1.00 92.62 106 ASN A C 1
ATOM 865 O O . ASN A 1 106 ? 32.789 3.472 -11.100 1.00 92.62 106 ASN A O 1
ATOM 869 N N . GLU A 1 107 ? 30.674 2.800 -10.807 1.00 92.06 107 GLU A N 1
ATOM 870 C CA . GLU A 1 107 ? 30.705 2.700 -9.339 1.00 92.06 107 GLU A CA 1
ATOM 871 C C . GLU A 1 107 ? 31.183 1.324 -8.831 1.00 92.06 107 GLU A C 1
ATOM 873 O O . GLU A 1 107 ? 30.938 0.965 -7.676 1.00 92.06 107 GLU A O 1
ATOM 878 N N . ASP A 1 108 ? 31.804 0.512 -9.693 1.00 89.88 108 ASP A N 1
ATOM 879 C CA . ASP A 1 108 ? 32.209 -0.871 -9.405 1.00 89.88 108 ASP A CA 1
ATOM 880 C C . ASP A 1 108 ? 31.049 -1.758 -8.906 1.00 89.88 108 ASP A C 1
ATOM 882 O O . ASP A 1 108 ? 31.232 -2.755 -8.192 1.00 89.88 108 ASP A O 1
ATOM 886 N N . PHE A 1 109 ? 29.811 -1.434 -9.293 1.00 92.75 109 PHE A N 1
ATOM 887 C CA . PHE A 1 109 ? 28.659 -2.251 -8.946 1.00 92.75 109 PHE A CA 1
ATOM 888 C C . PHE A 1 109 ? 28.719 -3.600 -9.679 1.00 92.75 109 PHE A C 1
ATOM 890 O O . PHE A 1 109 ? 28.824 -3.685 -10.905 1.00 92.75 109 PHE A O 1
ATOM 897 N N . SER A 1 110 ? 28.551 -4.696 -8.933 1.00 92.00 110 SER A N 1
ATOM 898 C CA . SER A 1 110 ? 28.431 -6.035 -9.523 1.00 92.00 110 SER A CA 1
ATOM 899 C C . SER A 1 110 ? 27.077 -6.207 -10.216 1.00 92.00 110 SER A C 1
ATOM 901 O O . SER A 1 110 ? 26.090 -6.635 -9.610 1.00 92.00 110 SER A O 1
ATOM 903 N N . LEU A 1 111 ? 27.044 -5.899 -11.516 1.00 91.75 111 LEU A N 1
ATOM 904 C CA . LEU A 1 111 ? 25.864 -6.033 -12.379 1.00 91.75 111 LEU A CA 1
ATOM 905 C C . LEU A 1 111 ? 25.287 -7.465 -12.414 1.00 91.75 111 LEU A C 1
ATOM 907 O O . LEU A 1 111 ? 24.121 -7.650 -12.750 1.00 91.75 111 LEU A O 1
ATOM 911 N N . GLU A 1 112 ? 26.047 -8.488 -12.008 1.00 92.44 112 GLU A N 1
ATOM 912 C CA . GLU A 1 112 ? 25.561 -9.861 -11.804 1.00 92.44 112 GLU A CA 1
ATOM 913 C C . GLU A 1 112 ? 24.369 -9.931 -10.840 1.00 92.44 112 GLU A C 1
ATOM 915 O O . GLU A 1 112 ? 23.526 -10.828 -10.947 1.00 92.44 112 GLU A O 1
ATOM 920 N N . LYS A 1 113 ? 24.276 -8.974 -9.910 1.00 91.81 113 LYS A N 1
ATOM 921 C CA . LYS A 1 113 ? 23.157 -8.858 -8.970 1.00 91.81 113 LYS A CA 1
ATOM 922 C C . LYS A 1 113 ? 21.849 -8.426 -9.636 1.00 91.81 113 LYS A C 1
ATOM 924 O O . LYS A 1 113 ? 20.805 -8.579 -9.015 1.00 91.81 113 LYS A O 1
ATOM 929 N N . LEU A 1 114 ? 21.889 -7.958 -10.885 1.00 90.62 114 LEU A N 1
ATOM 930 C CA . LEU A 1 114 ? 20.718 -7.580 -11.689 1.00 90.62 114 LEU A CA 1
ATOM 931 C C . LEU A 1 114 ? 20.229 -8.725 -12.590 1.00 90.62 114 LEU A C 1
ATOM 933 O O . LEU A 1 114 ? 19.342 -8.533 -13.415 1.00 90.62 114 LEU A O 1
ATOM 937 N N . LEU A 1 115 ? 20.820 -9.919 -12.479 1.00 88.88 115 LEU A N 1
ATOM 938 C CA . LEU A 1 115 ? 20.452 -11.052 -13.320 1.00 88.88 115 LEU A CA 1
ATOM 939 C C . LEU A 1 115 ? 19.212 -11.779 -12.796 1.00 88.88 115 LEU A C 1
ATOM 941 O O . LEU A 1 115 ? 19.180 -12.245 -11.650 1.00 88.88 115 LEU A O 1
ATOM 945 N N . GLY A 1 116 ? 18.263 -11.994 -13.704 1.00 85.44 116 GLY A N 1
ATOM 946 C CA . GLY A 1 116 ? 17.092 -12.838 -13.493 1.00 85.44 116 GLY A CA 1
ATOM 947 C C . GLY A 1 116 ? 16.179 -12.360 -12.361 1.00 85.44 116 GLY A C 1
ATOM 948 O O . GLY A 1 116 ? 15.922 -11.170 -12.218 1.00 85.44 116 GLY A O 1
ATOM 949 N N . GLU A 1 117 ? 15.709 -13.298 -11.537 1.00 88.12 117 GLU A N 1
ATOM 950 C CA . GLU A 1 117 ? 14.760 -13.051 -10.436 1.00 88.12 117 GLU A CA 1
ATOM 951 C C . GLU A 1 117 ? 15.257 -12.046 -9.383 1.00 88.12 117 GLU A C 1
ATOM 953 O O . GLU A 1 117 ? 14.453 -11.419 -8.698 1.00 88.12 117 GLU A O 1
ATOM 958 N N . ARG A 1 118 ? 16.576 -11.825 -9.276 1.00 91.94 118 ARG A N 1
ATOM 959 C CA . ARG A 1 118 ? 17.132 -10.809 -8.368 1.00 91.94 118 ARG A CA 1
ATOM 960 C C . ARG A 1 118 ? 16.678 -9.401 -8.730 1.00 91.94 118 ARG A C 1
ATOM 962 O O . ARG A 1 118 ? 16.444 -8.605 -7.827 1.00 91.94 118 ARG A O 1
ATOM 969 N N . LEU A 1 119 ? 16.549 -9.105 -10.025 1.00 91.19 119 LEU A N 1
ATOM 970 C CA . LEU A 1 119 ? 16.067 -7.808 -10.490 1.00 91.19 119 LEU A CA 1
ATOM 971 C C . LEU A 1 119 ? 14.616 -7.585 -10.065 1.00 91.19 119 LEU A C 1
ATOM 973 O O . LEU A 1 119 ? 14.308 -6.526 -9.533 1.00 91.19 119 LEU A O 1
ATOM 977 N N . LEU A 1 120 ? 13.767 -8.607 -10.215 1.00 88.06 120 LEU A N 1
ATOM 978 C CA . LEU A 1 120 ? 12.363 -8.556 -9.796 1.00 88.06 120 LEU A CA 1
ATOM 979 C C . LEU A 1 120 ? 12.242 -8.285 -8.293 1.00 88.06 120 LEU A C 1
ATOM 981 O O . LEU A 1 120 ? 11.472 -7.427 -7.872 1.00 88.06 120 LEU A O 1
ATOM 985 N N . ILE A 1 121 ? 13.067 -8.951 -7.481 1.00 92.56 121 ILE A N 1
ATOM 986 C CA . ILE A 1 121 ? 13.096 -8.719 -6.033 1.00 92.56 121 ILE A CA 1
ATOM 987 C C . ILE A 1 121 ? 13.574 -7.305 -5.712 1.00 92.56 121 ILE A C 1
ATOM 989 O O . ILE A 1 121 ? 12.975 -6.644 -4.872 1.00 92.56 121 ILE A O 1
ATOM 993 N N . LEU A 1 122 ? 14.628 -6.816 -6.371 1.00 94.31 122 LEU A N 1
ATOM 994 C CA . LEU A 1 122 ? 15.102 -5.444 -6.172 1.00 94.31 122 LEU A CA 1
ATOM 995 C C . LEU A 1 122 ? 14.037 -4.404 -6.550 1.00 94.31 122 LEU A C 1
ATOM 997 O O . LEU A 1 122 ? 13.899 -3.418 -5.834 1.00 94.31 122 LEU A O 1
ATOM 1001 N N . GLN A 1 123 ? 13.265 -4.636 -7.616 1.00 89.56 123 GLN A N 1
ATOM 1002 C CA . GLN A 1 123 ? 12.135 -3.779 -7.986 1.00 89.56 123 GLN A CA 1
ATOM 1003 C C . GLN A 1 123 ? 11.018 -3.826 -6.943 1.00 89.56 123 GLN A C 1
ATOM 1005 O O . GLN A 1 123 ? 10.515 -2.779 -6.546 1.00 89.56 123 GLN A O 1
ATOM 1010 N N . SER A 1 124 ? 10.666 -5.019 -6.457 1.00 88.50 124 SER A N 1
ATOM 1011 C CA . SER A 1 124 ? 9.654 -5.169 -5.406 1.00 88.50 124 SER A CA 1
ATOM 1012 C C . SER A 1 124 ? 10.069 -4.441 -4.120 1.00 88.50 124 SER A C 1
ATOM 1014 O O . SER A 1 124 ? 9.250 -3.776 -3.490 1.00 88.50 124 SER A O 1
ATOM 1016 N N . LEU A 1 125 ? 11.360 -4.482 -3.780 1.00 93.94 125 LEU A N 1
ATOM 1017 C CA . LEU A 1 125 ? 11.968 -3.838 -2.611 1.00 93.94 125 LEU A CA 1
ATOM 1018 C C . LEU A 1 125 ? 12.209 -2.326 -2.754 1.00 93.94 125 LEU A C 1
ATOM 1020 O O . LEU A 1 125 ? 12.925 -1.747 -1.931 1.00 93.94 125 LEU A O 1
ATOM 1024 N N . MET A 1 126 ? 11.657 -1.665 -3.773 1.00 90.69 126 MET A N 1
ATOM 1025 C CA . MET A 1 126 ? 11.668 -0.197 -3.839 1.00 90.69 126 MET A CA 1
ATOM 1026 C C . MET A 1 126 ? 10.955 0.426 -2.621 1.00 90.69 126 MET A C 1
ATOM 1028 O O . MET A 1 126 ? 11.386 1.477 -2.125 1.00 90.69 126 MET A O 1
ATOM 1032 N N . ASP A 1 127 ? 9.990 -0.313 -2.064 1.00 86.06 127 ASP A N 1
ATOM 1033 C CA . ASP A 1 127 ? 9.261 -0.027 -0.828 1.00 86.06 127 ASP A CA 1
ATOM 1034 C C . ASP A 1 127 ? 9.577 -1.054 0.273 1.00 86.06 127 ASP A C 1
ATOM 1036 O O . ASP A 1 127 ? 10.207 -2.087 0.033 1.00 86.06 127 ASP A O 1
ATOM 1040 N N . TRP A 1 128 ? 9.157 -0.769 1.510 1.00 87.62 128 TRP A N 1
ATOM 1041 C CA . TRP A 1 128 ? 9.293 -1.711 2.623 1.00 87.62 128 TRP A CA 1
ATOM 1042 C C . TRP A 1 128 ? 8.340 -2.894 2.447 1.00 87.62 128 TRP A C 1
ATOM 1044 O O . TRP A 1 128 ? 7.129 -2.722 2.552 1.00 87.62 128 TRP A O 1
ATOM 1054 N N . LYS A 1 129 ? 8.878 -4.100 2.232 1.00 88.25 129 LYS A N 1
ATOM 1055 C CA . LYS A 1 129 ? 8.068 -5.314 2.037 1.00 88.25 129 LYS A CA 1
ATOM 1056 C C . LYS A 1 129 ? 8.557 -6.503 2.844 1.00 88.25 129 LYS A C 1
ATOM 1058 O O . LYS A 1 129 ? 9.761 -6.720 3.011 1.00 88.25 129 LYS A O 1
ATOM 1063 N N . GLU A 1 130 ? 7.617 -7.294 3.341 1.00 91.19 130 GLU A N 1
ATOM 1064 C CA . GLU A 1 130 ? 7.900 -8.579 3.972 1.00 91.19 130 GLU A CA 1
ATOM 1065 C C . GLU A 1 130 ? 8.142 -9.684 2.925 1.00 91.19 130 GLU A C 1
ATOM 1067 O O . GLU A 1 130 ? 7.611 -9.616 1.815 1.00 91.19 130 GLU A O 1
ATOM 1072 N N . PRO A 1 131 ? 8.907 -10.741 3.259 1.00 91.62 131 PRO A N 1
ATOM 1073 C CA . PRO A 1 131 ? 9.213 -11.831 2.330 1.00 91.62 131 PRO A CA 1
ATOM 1074 C C . PRO A 1 131 ? 7.995 -12.492 1.679 1.00 91.62 131 PRO A C 1
ATOM 1076 O O . PRO A 1 131 ? 8.071 -12.860 0.510 1.00 91.62 131 PRO A O 1
ATOM 1079 N N . ASP A 1 132 ? 6.878 -12.614 2.399 1.00 82.81 132 ASP A N 1
ATOM 1080 C CA . ASP A 1 132 ? 5.651 -13.215 1.865 1.00 82.81 132 ASP A CA 1
ATOM 1081 C C . ASP A 1 132 ? 4.970 -12.313 0.824 1.00 82.81 132 ASP A C 1
ATOM 1083 O O . ASP A 1 132 ? 4.436 -12.806 -0.166 1.00 82.81 132 ASP A O 1
ATOM 1087 N N . GLN A 1 133 ? 5.055 -10.988 0.985 1.00 81.00 133 GLN A N 1
ATOM 1088 C CA . GLN A 1 133 ? 4.550 -10.034 -0.008 1.00 81.00 133 GLN A CA 1
ATOM 1089 C C . GLN A 1 133 ? 5.395 -10.084 -1.287 1.00 81.00 133 GLN A C 1
ATOM 1091 O O . GLN A 1 133 ? 4.851 -10.139 -2.387 1.00 81.00 133 GLN A O 1
ATOM 1096 N N . ILE A 1 134 ? 6.725 -10.149 -1.143 1.00 86.69 134 ILE A N 1
ATOM 1097 C CA . ILE A 1 134 ? 7.660 -10.278 -2.275 1.00 86.69 134 ILE A CA 1
ATOM 1098 C C . ILE A 1 134 ? 7.420 -11.599 -3.021 1.00 86.69 134 ILE A C 1
ATOM 1100 O O . ILE A 1 134 ? 7.454 -11.633 -4.248 1.00 86.69 134 ILE A O 1
ATOM 1104 N N . ALA A 1 135 ? 7.162 -12.687 -2.288 1.00 81.19 135 ALA A N 1
ATOM 1105 C CA . ALA A 1 135 ? 6.876 -14.001 -2.860 1.00 81.19 135 ALA A CA 1
ATOM 1106 C C . ALA A 1 135 ? 5.652 -13.956 -3.785 1.00 81.19 135 ALA A C 1
ATOM 1108 O O . ALA A 1 135 ? 5.731 -14.397 -4.933 1.00 81.19 135 ALA A O 1
ATOM 1109 N N . VAL A 1 136 ? 4.555 -13.363 -3.307 1.00 74.69 136 VAL A N 1
ATOM 1110 C CA . VAL A 1 136 ? 3.318 -13.187 -4.082 1.00 74.69 136 VAL A CA 1
ATOM 1111 C C . VAL A 1 136 ? 3.540 -12.264 -5.278 1.00 74.69 136 VAL A C 1
ATOM 1113 O O . VAL A 1 136 ? 3.121 -12.572 -6.393 1.00 74.69 136 VAL A O 1
ATOM 1116 N N . GLU A 1 137 ? 4.217 -11.136 -5.077 1.00 76.00 137 GLU A N 1
ATOM 1117 C CA . GLU A 1 137 ? 4.426 -10.153 -6.137 1.00 76.00 137 GLU A CA 1
ATOM 1118 C C . GLU A 1 137 ? 5.283 -10.698 -7.276 1.00 76.00 137 GLU A C 1
ATOM 1120 O O . GLU A 1 137 ? 4.920 -10.541 -8.442 1.00 76.00 137 GLU A O 1
ATOM 1125 N N . CYS A 1 138 ? 6.384 -11.369 -6.940 1.00 82.25 138 CYS A N 1
ATOM 1126 C CA . CYS A 1 138 ? 7.324 -11.905 -7.914 1.00 82.25 138 CYS A CA 1
ATOM 1127 C C . CYS A 1 138 ? 6.981 -13.329 -8.391 1.00 82.25 138 CYS A C 1
ATOM 1129 O O . CYS A 1 138 ? 7.773 -13.902 -9.138 1.00 82.25 138 CYS A O 1
ATOM 1131 N N . GLY A 1 139 ? 5.858 -13.916 -7.955 1.00 79.12 139 GLY A N 1
ATOM 1132 C CA . GLY A 1 139 ? 5.431 -15.257 -8.374 1.00 79.12 139 GLY A CA 1
ATOM 1133 C C . GLY A 1 139 ? 6.408 -16.367 -7.970 1.00 79.12 139 GLY A C 1
ATOM 1134 O O . GLY A 1 139 ? 6.679 -17.279 -8.749 1.00 79.12 139 GLY A O 1
ATOM 1135 N N . MET A 1 140 ? 6.987 -16.285 -6.770 1.00 86.69 140 MET A N 1
ATOM 1136 C CA . MET A 1 140 ? 8.017 -17.217 -6.301 1.00 86.69 140 MET A CA 1
ATOM 1137 C C . MET A 1 140 ? 7.727 -17.753 -4.900 1.00 86.69 140 MET A C 1
ATOM 1139 O O . MET A 1 140 ? 6.931 -17.203 -4.149 1.00 86.69 140 MET A O 1
ATOM 1143 N N . SER A 1 141 ? 8.405 -18.833 -4.510 1.00 85.69 141 SER A N 1
ATOM 1144 C CA . SER A 1 141 ? 8.261 -19.380 -3.160 1.00 85.69 141 SER A CA 1
ATOM 1145 C C . SER A 1 141 ? 8.990 -18.517 -2.121 1.00 85.69 141 SER A C 1
ATOM 1147 O O . SER A 1 141 ? 10.093 -18.019 -2.371 1.00 85.69 141 SER A O 1
ATOM 1149 N N . THR A 1 142 ? 8.432 -18.389 -0.913 1.00 87.75 142 THR A N 1
ATOM 1150 C CA . THR A 1 142 ? 9.081 -17.674 0.203 1.00 87.75 142 THR A CA 1
ATOM 1151 C C . THR A 1 142 ? 10.527 -18.152 0.471 1.00 87.75 142 THR A C 1
ATOM 1153 O O . THR A 1 142 ? 11.403 -17.309 0.684 1.00 87.75 142 THR A O 1
ATOM 1156 N N . PRO A 1 143 ? 10.867 -19.462 0.407 1.00 92.44 143 PRO A N 1
ATOM 1157 C CA . PRO A 1 143 ? 12.261 -19.909 0.503 1.00 92.44 143 PRO A CA 1
ATOM 1158 C C . PRO A 1 143 ? 13.184 -19.329 -0.582 1.00 92.44 143 PRO A C 1
ATOM 1160 O O . PRO A 1 143 ? 14.3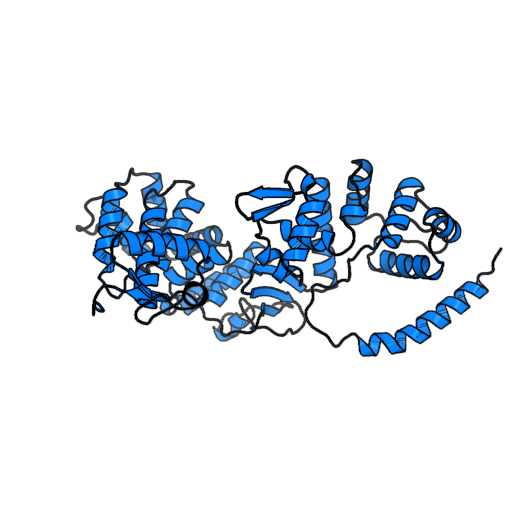21 -18.957 -0.277 1.00 92.44 143 PRO A O 1
ATOM 1163 N N . SER A 1 144 ? 12.706 -19.210 -1.826 1.00 92.25 144 SER A N 1
ATOM 1164 C CA . SER A 1 144 ? 13.452 -18.562 -2.913 1.00 92.25 144 SER A CA 1
ATOM 1165 C C . SER A 1 144 ? 13.677 -17.081 -2.623 1.00 92.25 144 SER A C 1
ATOM 1167 O O . SER A 1 144 ? 14.810 -16.614 -2.759 1.00 92.25 144 SER A O 1
ATOM 1169 N N . VAL A 1 145 ? 12.660 -16.366 -2.125 1.00 94.75 145 VAL A N 1
ATOM 1170 C CA . VAL A 1 145 ? 12.805 -14.967 -1.681 1.00 94.75 145 VAL A CA 1
ATOM 1171 C C . VAL A 1 145 ? 13.918 -14.850 -0.642 1.00 94.75 145 VAL A C 1
ATOM 1173 O O . VAL A 1 145 ? 14.849 -14.067 -0.821 1.00 94.75 145 VAL A O 1
ATOM 1176 N N . TYR A 1 146 ? 13.899 -15.667 0.416 1.00 95.31 146 TYR A N 1
ATOM 1177 C CA . TYR A 1 146 ? 14.939 -15.630 1.452 1.00 95.31 146 TYR A CA 1
ATOM 1178 C C . TYR A 1 146 ? 16.344 -15.929 0.919 1.00 95.31 146 TYR A C 1
ATOM 1180 O O . TYR A 1 146 ? 17.317 -15.328 1.390 1.00 95.31 146 TYR A O 1
ATOM 1188 N N . ARG A 1 147 ? 16.469 -16.841 -0.054 1.00 96.12 147 ARG A N 1
ATOM 1189 C CA . ARG A 1 147 ? 17.740 -17.110 -0.739 1.00 96.12 147 ARG A CA 1
ATOM 1190 C C . ARG A 1 147 ? 18.255 -15.846 -1.427 1.00 96.12 147 ARG A C 1
ATOM 1192 O O . ARG A 1 147 ? 19.391 -15.449 -1.180 1.00 96.12 147 ARG A O 1
ATOM 1199 N N . TYR A 1 148 ? 17.423 -15.176 -2.217 1.00 95.44 148 TYR A N 1
ATOM 1200 C CA . TYR A 1 148 ? 17.827 -13.962 -2.926 1.00 95.44 148 TYR A CA 1
ATOM 1201 C C . TYR A 1 148 ? 18.066 -12.767 -2.004 1.00 95.44 148 TYR A C 1
ATOM 1203 O O . TYR A 1 148 ? 19.050 -12.057 -2.191 1.00 95.44 148 TYR A O 1
ATOM 1211 N N . LEU A 1 149 ? 17.255 -12.576 -0.960 1.00 96.25 149 LEU A N 1
ATOM 1212 C CA . LEU A 1 149 ? 17.496 -11.543 0.055 1.00 96.25 149 LEU A CA 1
ATOM 1213 C C . LEU A 1 149 ? 18.879 -11.701 0.706 1.00 96.25 149 LEU A C 1
ATOM 1215 O O . LEU A 1 149 ? 19.544 -10.712 1.010 1.00 96.25 149 LEU A O 1
ATOM 1219 N N . ARG A 1 150 ? 19.350 -12.942 0.892 1.00 95.25 150 ARG A N 1
ATOM 1220 C CA . ARG A 1 150 ? 20.697 -13.217 1.414 1.00 95.25 150 ARG A CA 1
ATOM 1221 C C . ARG A 1 150 ? 21.790 -12.788 0.438 1.00 95.25 150 ARG A C 1
ATOM 1223 O O . ARG A 1 150 ? 22.772 -12.185 0.863 1.00 95.25 150 ARG A O 1
ATOM 1230 N N . GLU A 1 151 ? 21.615 -13.069 -0.848 1.00 94.00 151 GLU A N 1
ATOM 1231 C CA . GLU A 1 151 ? 22.555 -12.679 -1.909 1.00 94.00 151 GLU A CA 1
ATOM 1232 C C . GLU A 1 151 ? 22.581 -11.155 -2.132 1.00 94.00 151 GLU A C 1
ATOM 1234 O O . GLU A 1 151 ? 23.628 -10.566 -2.414 1.00 94.00 151 GLU A O 1
ATOM 1239 N N . LEU A 1 152 ? 21.431 -10.503 -1.954 1.00 95.88 152 LEU A N 1
ATOM 1240 C CA . LEU A 1 152 ? 21.238 -9.064 -2.120 1.00 95.88 152 LEU A CA 1
ATOM 1241 C C . LEU A 1 152 ? 21.522 -8.256 -0.850 1.00 95.88 152 LEU A C 1
ATOM 1243 O O . LEU A 1 152 ? 21.462 -7.032 -0.902 1.00 95.88 152 LEU A O 1
ATOM 1247 N N . ARG A 1 153 ? 21.900 -8.901 0.263 1.00 94.31 153 ARG A N 1
ATOM 1248 C CA . ARG A 1 153 ? 22.153 -8.262 1.568 1.00 94.31 153 ARG A CA 1
ATOM 1249 C C . ARG A 1 153 ? 22.981 -6.963 1.508 1.00 94.31 153 ARG A C 1
ATOM 1251 O O . ARG A 1 153 ? 22.625 -6.041 2.230 1.00 94.31 153 ARG A O 1
ATOM 1258 N N . PRO A 1 154 ? 24.029 -6.822 0.666 1.00 93.69 154 PRO A N 1
ATOM 1259 C CA . PRO A 1 154 ? 24.796 -5.571 0.578 1.00 93.69 154 PRO A CA 1
ATOM 1260 C C . PRO A 1 154 ? 24.046 -4.383 -0.052 1.00 93.69 154 PRO A C 1
ATOM 1262 O O . PRO A 1 154 ? 24.576 -3.275 -0.073 1.00 93.69 154 PRO A O 1
ATOM 1265 N N . LEU A 1 155 ? 22.875 -4.620 -0.645 1.00 95.38 155 LEU A N 1
ATOM 1266 C CA . LEU A 1 155 ? 22.082 -3.634 -1.384 1.00 95.38 155 LEU A CA 1
ATOM 1267 C C . LEU A 1 155 ? 20.780 -3.256 -0.670 1.00 95.38 155 LEU A C 1
ATOM 1269 O O . LEU A 1 155 ? 20.078 -2.362 -1.134 1.00 95.38 155 LEU A O 1
ATOM 1273 N N . ILE A 1 156 ? 20.441 -3.940 0.424 1.00 96.62 156 ILE A N 1
ATOM 1274 C CA . ILE A 1 156 ? 19.135 -3.837 1.077 1.00 96.62 156 ILE A CA 1
ATOM 1275 C C . ILE A 1 156 ? 19.281 -3.563 2.576 1.00 96.62 156 ILE A C 1
ATOM 1277 O O . ILE A 1 156 ? 20.227 -4.012 3.224 1.00 96.62 156 ILE A O 1
ATOM 1281 N N . LYS A 1 157 ? 18.301 -2.862 3.141 1.00 95.19 157 LYS A N 1
ATOM 1282 C CA . LYS A 1 157 ? 18.111 -2.660 4.578 1.00 95.19 157 LYS A CA 1
ATOM 1283 C C . LYS A 1 157 ? 16.973 -3.534 5.090 1.00 95.19 157 LYS A C 1
ATOM 1285 O O . LYS A 1 157 ? 16.101 -3.958 4.336 1.00 95.19 157 LYS A O 1
ATOM 1290 N N . LYS A 1 158 ? 17.000 -3.800 6.395 1.00 94.50 158 LYS A N 1
ATOM 1291 C CA . LYS A 1 158 ? 15.983 -4.571 7.111 1.00 94.50 158 LYS A CA 1
ATOM 1292 C C . LYS A 1 158 ? 15.460 -3.753 8.287 1.00 94.50 158 LYS A C 1
ATOM 1294 O O . LYS A 1 158 ? 16.263 -3.245 9.065 1.00 94.50 158 LYS A O 1
ATOM 1299 N N . SER A 1 159 ? 14.142 -3.683 8.433 1.00 88.44 159 SER A N 1
ATOM 1300 C CA . SER A 1 159 ? 13.453 -3.096 9.584 1.00 88.44 159 SER A CA 1
ATOM 1301 C C . SER A 1 159 ? 12.370 -4.066 10.046 1.00 88.44 159 SER A C 1
ATOM 1303 O O . SER A 1 159 ? 11.442 -4.381 9.304 1.00 88.44 159 SER A O 1
ATOM 1305 N N . GLY A 1 160 ? 12.526 -4.631 11.245 1.00 89.38 160 GLY A N 1
ATOM 1306 C CA . GLY A 1 160 ? 11.662 -5.719 11.707 1.00 89.38 160 GLY A CA 1
ATOM 1307 C C . GLY A 1 160 ? 11.705 -6.923 10.756 1.00 89.38 160 GLY A C 1
ATOM 1308 O O . GLY A 1 160 ? 12.739 -7.586 10.630 1.00 89.38 160 GLY A O 1
ATOM 1309 N N . ARG A 1 161 ? 10.577 -7.221 10.102 1.00 87.12 161 ARG A N 1
ATOM 1310 C CA . ARG A 1 161 ? 10.452 -8.280 9.083 1.00 87.12 161 ARG A CA 1
ATOM 1311 C C . ARG A 1 161 ? 10.501 -7.763 7.649 1.00 87.12 161 ARG A C 1
ATOM 1313 O O . ARG A 1 161 ? 10.693 -8.572 6.745 1.00 87.12 161 ARG A O 1
ATOM 1320 N N . ALA A 1 162 ? 10.382 -6.455 7.460 1.00 89.81 162 ALA A N 1
ATOM 1321 C CA . ALA A 1 162 ? 10.376 -5.835 6.153 1.00 89.81 162 ALA A CA 1
ATOM 1322 C C . ALA A 1 162 ? 11.799 -5.542 5.664 1.00 89.81 162 ALA A C 1
ATOM 1324 O O . ALA A 1 162 ? 12.727 -5.289 6.444 1.00 89.81 162 ALA A O 1
ATOM 1325 N N . TYR A 1 163 ? 11.952 -5.566 4.348 1.00 96.00 163 TYR A N 1
ATOM 1326 C CA . TYR A 1 163 ? 13.174 -5.266 3.621 1.00 96.00 163 TYR A CA 1
ATOM 1327 C C . TYR A 1 163 ? 12.903 -4.140 2.625 1.00 96.00 163 TYR A C 1
ATOM 1329 O O . TYR A 1 163 ? 11.772 -3.973 2.181 1.00 96.00 163 TYR A O 1
ATOM 1337 N N . ARG A 1 164 ? 13.943 -3.387 2.267 1.00 95.62 164 ARG A N 1
ATOM 1338 C CA . ARG A 1 164 ? 13.910 -2.351 1.223 1.00 95.62 164 ARG A CA 1
ATOM 1339 C C . ARG A 1 164 ? 15.299 -2.194 0.612 1.00 95.62 164 ARG A C 1
ATOM 1341 O O . ARG A 1 164 ? 16.286 -2.454 1.301 1.00 95.62 164 ARG A O 1
ATOM 1348 N N . VAL A 1 165 ? 15.413 -1.738 -0.632 1.00 95.81 165 VAL A N 1
ATOM 1349 C CA . VAL A 1 165 ? 16.680 -1.248 -1.198 1.00 95.81 165 VAL A CA 1
ATOM 1350 C C . VAL A 1 165 ? 17.243 -0.122 -0.322 1.00 95.81 165 VAL A C 1
ATOM 1352 O O . VAL A 1 165 ? 16.518 0.752 0.152 1.00 95.81 165 VAL A O 1
ATOM 1355 N N . ASP A 1 166 ? 18.549 -0.152 -0.060 1.00 93.12 166 ASP A N 1
ATOM 1356 C CA . ASP A 1 166 ? 19.196 0.882 0.742 1.00 93.12 166 ASP A CA 1
ATOM 1357 C C . ASP A 1 166 ? 19.155 2.239 0.019 1.00 93.12 166 ASP A C 1
ATOM 1359 O O . ASP A 1 166 ? 19.729 2.395 -1.057 1.00 93.12 166 ASP A O 1
ATOM 1363 N N . GLY A 1 167 ? 18.533 3.239 0.653 1.00 88.31 167 GLY A N 1
ATOM 1364 C CA . GLY A 1 167 ? 18.414 4.612 0.151 1.00 88.31 167 GLY A CA 1
ATOM 1365 C C . GLY A 1 167 ? 19.740 5.294 -0.214 1.00 88.31 167 GLY A C 1
ATOM 1366 O O . GLY A 1 167 ? 19.740 6.236 -1.004 1.00 88.31 167 GLY A O 1
ATOM 1367 N N . HIS A 1 168 ? 20.881 4.821 0.303 1.00 91.31 168 HIS A N 1
ATOM 1368 C CA . HIS A 1 168 ? 22.196 5.343 -0.092 1.00 91.31 168 HIS A CA 1
ATOM 1369 C C . HIS A 1 168 ? 22.660 4.853 -1.475 1.00 91.31 168 HIS A C 1
ATOM 1371 O O . HIS A 1 168 ? 23.590 5.424 -2.041 1.00 91.31 168 HIS A O 1
ATOM 1377 N N . LYS A 1 169 ? 22.027 3.8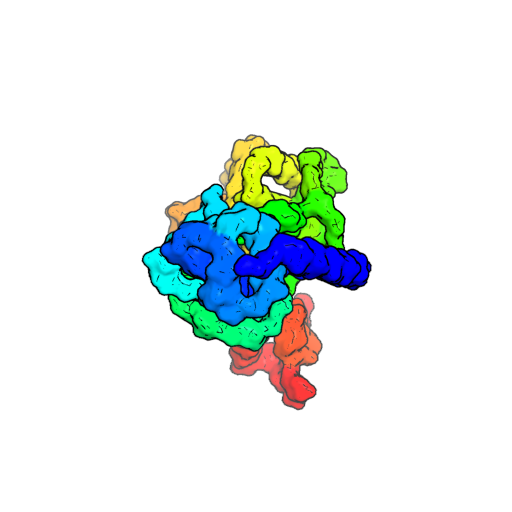24 -2.052 1.00 92.25 169 LYS A N 1
ATOM 1378 C CA . LYS A 1 169 ? 22.351 3.273 -3.378 1.00 92.25 169 LYS A CA 1
ATOM 1379 C C . LYS A 1 169 ? 21.606 4.032 -4.482 1.00 92.25 169 LYS A C 1
ATOM 1381 O O . LYS A 1 169 ? 20.786 3.458 -5.193 1.00 92.25 169 LYS A O 1
ATOM 1386 N N . LYS A 1 170 ? 21.884 5.335 -4.611 1.00 93.12 170 LYS A N 1
ATOM 1387 C CA . LYS A 1 170 ? 21.158 6.254 -5.511 1.00 93.12 170 LYS A CA 1
ATOM 1388 C C . LYS A 1 170 ? 21.117 5.768 -6.965 1.00 93.12 170 LYS A C 1
ATOM 1390 O O . LYS A 1 170 ? 20.030 5.681 -7.525 1.00 93.12 170 LYS A O 1
ATOM 1395 N N . SER A 1 171 ? 22.255 5.357 -7.521 1.00 93.75 171 SER A N 1
ATOM 1396 C CA . SER A 1 171 ? 22.369 4.889 -8.912 1.00 93.75 171 SER A CA 1
ATOM 1397 C C . SER A 1 171 ? 21.604 3.586 -9.164 1.00 93.75 171 SER A C 1
ATOM 1399 O O . SER A 1 171 ? 21.004 3.400 -10.219 1.00 93.75 171 SER A O 1
ATOM 1401 N N . LEU A 1 172 ? 21.528 2.701 -8.160 1.00 95.25 172 LEU A N 1
ATOM 1402 C CA . LEU A 1 172 ? 20.691 1.498 -8.230 1.00 95.25 172 LEU A CA 1
ATOM 1403 C C . LEU A 1 172 ? 19.206 1.856 -8.203 1.00 95.25 172 LEU A C 1
ATOM 1405 O O . LEU A 1 172 ? 18.433 1.309 -8.981 1.00 95.25 172 LEU A O 1
ATOM 1409 N N . ILE A 1 173 ? 18.809 2.769 -7.319 1.00 93.00 173 ILE A N 1
ATOM 1410 C CA . ILE A 1 173 ? 17.422 3.233 -7.210 1.00 93.00 173 ILE A CA 1
ATOM 1411 C C . ILE A 1 173 ? 16.967 3.890 -8.517 1.00 93.00 173 ILE A C 1
ATOM 1413 O O . ILE A 1 173 ? 15.864 3.618 -8.984 1.00 93.00 173 ILE A O 1
ATOM 1417 N N . GLU A 1 174 ? 17.812 4.721 -9.125 1.00 92.19 174 GLU A N 1
ATOM 1418 C CA . GLU A 1 174 ? 17.544 5.338 -10.425 1.00 92.19 174 GLU A CA 1
ATOM 1419 C C . GLU A 1 174 ? 17.381 4.290 -11.530 1.00 92.19 174 GLU A C 1
ATOM 1421 O O . GLU A 1 174 ? 16.368 4.293 -12.231 1.00 92.19 174 GLU A O 1
ATOM 1426 N N . PHE A 1 175 ? 18.311 3.336 -11.627 1.00 94.25 175 PHE A N 1
ATOM 1427 C CA . PHE A 1 175 ? 18.210 2.225 -12.573 1.00 94.25 175 PHE A CA 1
ATOM 1428 C C . PHE A 1 175 ? 16.899 1.441 -12.400 1.00 94.25 175 PHE A C 1
ATOM 1430 O O . PHE A 1 175 ? 16.179 1.218 -13.370 1.00 94.25 175 PHE A O 1
ATOM 1437 N N . LEU A 1 176 ? 16.540 1.059 -11.169 1.00 92.69 176 LEU A N 1
ATOM 1438 C CA . LEU A 1 176 ? 15.317 0.294 -10.896 1.00 92.69 176 LEU A CA 1
ATOM 1439 C C . LEU A 1 176 ? 14.047 1.063 -11.286 1.00 92.69 176 LEU A C 1
ATOM 1441 O O . LEU A 1 176 ? 13.117 0.453 -11.818 1.00 92.69 176 LEU A O 1
ATOM 1445 N N . LYS A 1 177 ? 14.022 2.389 -11.081 1.00 89.81 177 LYS A N 1
ATOM 1446 C CA . LYS A 1 177 ? 12.932 3.263 -11.547 1.00 89.81 177 LYS A CA 1
ATOM 1447 C C . LYS A 1 177 ? 12.822 3.256 -13.069 1.00 89.81 177 LYS A C 1
ATOM 1449 O O . LYS A 1 177 ? 11.730 3.076 -13.596 1.00 89.81 177 LYS A O 1
ATOM 1454 N N . LEU A 1 178 ? 13.940 3.406 -13.777 1.00 89.44 178 LEU A N 1
ATOM 1455 C CA . LEU A 1 178 ? 13.951 3.419 -15.243 1.00 89.44 178 LEU A CA 1
ATOM 1456 C C . LEU A 1 178 ? 13.522 2.073 -15.834 1.00 89.44 178 LEU A C 1
ATOM 1458 O O . LEU A 1 178 ? 12.749 2.047 -16.790 1.00 89.44 178 LEU A O 1
ATOM 1462 N N . VAL A 1 179 ? 13.959 0.959 -15.237 1.00 87.19 179 VAL A N 1
ATOM 1463 C CA . VAL A 1 179 ? 13.506 -0.379 -15.641 1.00 87.19 179 VAL A CA 1
ATOM 1464 C C . VAL A 1 179 ? 12.008 -0.551 -15.398 1.00 87.19 179 VAL A C 1
ATOM 1466 O O . VAL A 1 179 ? 11.314 -1.043 -16.285 1.00 87.19 179 VAL A O 1
ATOM 1469 N N . LYS A 1 180 ? 11.498 -0.139 -14.227 1.00 82.69 180 LYS A N 1
ATOM 1470 C CA . LYS A 1 180 ? 10.060 -0.198 -13.920 1.00 82.69 180 LYS A CA 1
ATOM 1471 C C . LYS A 1 180 ? 9.262 0.568 -14.979 1.00 82.69 180 LYS A C 1
ATOM 1473 O O . LYS A 1 180 ? 8.409 -0.027 -15.629 1.00 82.69 180 LYS A O 1
ATOM 1478 N N . ASN A 1 181 ? 9.636 1.819 -15.239 1.00 80.25 181 ASN A N 1
ATOM 1479 C CA . ASN A 1 181 ? 8.978 2.658 -16.240 1.00 80.25 181 ASN A CA 1
ATOM 1480 C C . ASN A 1 181 ? 8.999 2.018 -17.636 1.00 80.25 181 ASN A C 1
ATOM 1482 O O . ASN A 1 181 ? 8.008 2.073 -18.356 1.00 80.25 181 ASN A O 1
ATOM 1486 N N . GLN A 1 182 ? 10.112 1.397 -18.040 1.00 79.12 182 GLN A N 1
ATOM 1487 C CA . GLN A 1 182 ? 10.189 0.760 -19.353 1.00 79.12 182 GLN A CA 1
ATOM 1488 C C . GLN A 1 182 ? 9.275 -0.466 -19.469 1.00 79.12 182 GLN A C 1
ATOM 1490 O O . GLN A 1 182 ? 8.645 -0.636 -20.512 1.00 79.12 182 GLN A O 1
ATOM 1495 N N . ILE A 1 183 ? 9.201 -1.303 -18.428 1.00 74.12 183 ILE A N 1
ATOM 1496 C CA . ILE A 1 183 ? 8.299 -2.467 -18.390 1.00 74.12 183 ILE A CA 1
ATOM 1497 C C . ILE A 1 183 ? 6.842 -2.007 -18.457 1.00 74.12 183 ILE A C 1
ATOM 1499 O O . ILE A 1 183 ? 6.045 -2.571 -19.203 1.00 74.12 183 ILE A O 1
ATOM 1503 N N . GLU A 1 184 ? 6.486 -0.976 -17.698 1.00 73.06 184 GLU A N 1
ATOM 1504 C CA . GLU A 1 184 ? 5.125 -0.439 -17.678 1.00 73.06 184 GLU A CA 1
ATOM 1505 C C . GLU A 1 184 ? 4.732 0.159 -19.035 1.00 73.06 184 GLU A C 1
ATOM 1507 O O . GLU A 1 184 ? 3.651 -0.122 -19.546 1.00 73.06 184 GLU A O 1
ATOM 1512 N N . ILE A 1 185 ? 5.640 0.894 -19.688 1.00 72.94 185 ILE A N 1
ATOM 1513 C CA . ILE A 1 185 ? 5.414 1.427 -21.039 1.00 72.94 185 ILE A CA 1
ATOM 1514 C C . ILE A 1 185 ? 5.288 0.297 -22.073 1.00 72.94 185 ILE A C 1
ATOM 1516 O O . ILE A 1 185 ? 4.436 0.382 -22.958 1.00 72.94 185 ILE A O 1
ATOM 1520 N N . SER A 1 186 ? 6.118 -0.753 -21.997 1.00 68.81 186 SER A N 1
ATOM 1521 C CA . SER A 1 186 ? 6.087 -1.846 -22.983 1.00 68.81 186 SER A CA 1
ATOM 1522 C C . SER A 1 186 ? 4.839 -2.710 -22.850 1.00 68.81 186 SER A C 1
ATOM 1524 O O . SER A 1 186 ? 4.213 -3.040 -23.855 1.00 68.81 186 SER A O 1
ATOM 1526 N N . SER A 1 187 ? 4.466 -3.036 -21.613 1.00 69.25 187 SER A N 1
ATOM 1527 C CA . SER A 1 187 ? 3.283 -3.839 -21.296 1.00 69.25 187 SER A CA 1
ATOM 1528 C C . SER A 1 187 ? 1.985 -3.043 -21.287 1.00 69.25 187 SER A C 1
ATOM 1530 O O . SER A 1 187 ? 0.914 -3.635 -21.160 1.00 69.25 187 SER A O 1
ATOM 1532 N N . LYS A 1 188 ? 2.077 -1.707 -21.356 1.00 80.12 188 LYS A N 1
ATOM 1533 C CA . LYS A 1 188 ? 0.955 -0.773 -21.195 1.00 80.12 188 LYS A CA 1
ATOM 1534 C C . LYS A 1 188 ? 0.125 -1.053 -19.938 1.00 80.12 188 LYS A C 1
ATOM 1536 O O . LYS A 1 188 ? -1.063 -0.746 -19.895 1.00 80.12 188 LYS A O 1
ATOM 1541 N N . THR A 1 189 ? 0.761 -1.656 -18.936 1.00 82.62 189 THR A N 1
ATOM 1542 C CA . THR A 1 189 ? 0.154 -2.111 -17.692 1.00 82.62 189 THR A CA 1
ATOM 1543 C C . THR A 1 189 ? 0.980 -1.565 -16.539 1.00 82.62 189 THR A C 1
ATOM 1545 O O . THR A 1 189 ? 2.170 -1.847 -16.417 1.00 82.62 189 THR A O 1
ATOM 1548 N N . PHE A 1 190 ? 0.335 -0.781 -15.689 1.00 84.31 190 PHE A N 1
ATOM 1549 C CA . PHE A 1 190 ? 0.936 -0.071 -14.571 1.00 84.31 190 PHE A CA 1
ATOM 1550 C C . PHE A 1 190 ? 0.408 -0.671 -13.272 1.00 84.31 190 PHE A C 1
ATOM 1552 O O . PHE A 1 190 ? -0.806 -0.746 -13.069 1.00 84.31 190 PHE A O 1
ATOM 1559 N N . GLN A 1 191 ? 1.307 -1.103 -12.388 1.00 86.62 191 GLN A N 1
ATOM 1560 C CA . GLN A 1 191 ? 0.938 -1.625 -11.072 1.00 86.62 191 GLN A CA 1
ATOM 1561 C C . GLN A 1 191 ? 1.170 -0.544 -10.013 1.00 86.62 191 GLN A C 1
ATOM 1563 O O . GLN A 1 191 ? 2.318 -0.212 -9.704 1.00 86.62 191 GLN A O 1
ATOM 1568 N N . VAL A 1 192 ? 0.082 -0.039 -9.426 1.00 85.81 192 VAL A N 1
ATOM 1569 C CA . VAL A 1 192 ? 0.127 1.055 -8.430 1.00 85.81 192 VAL A CA 1
ATOM 1570 C C . VAL A 1 192 ? 0.104 0.562 -6.985 1.00 85.81 192 VAL A C 1
ATOM 1572 O O . VAL A 1 192 ? 0.466 1.296 -6.068 1.00 85.81 192 VAL A O 1
ATOM 1575 N N . TRP A 1 193 ? -0.321 -0.685 -6.761 1.00 86.62 193 TRP A N 1
ATOM 1576 C CA . TRP A 1 193 ? -0.347 -1.302 -5.436 1.00 86.62 193 TRP A CA 1
ATOM 1577 C C . TRP A 1 193 ? -0.308 -2.829 -5.533 1.00 86.62 193 TRP A C 1
ATOM 1579 O O . TRP A 1 193 ? -0.871 -3.420 -6.458 1.00 86.62 193 TRP A O 1
ATOM 1589 N N . SER A 1 194 ? 0.346 -3.469 -4.566 1.00 80.12 194 SER A N 1
ATOM 1590 C CA . SER A 1 194 ? 0.371 -4.922 -4.406 1.00 80.12 194 SER A CA 1
ATOM 1591 C C . SER A 1 194 ? 0.486 -5.316 -2.938 1.00 80.12 194 SER A C 1
ATOM 1593 O O . SER A 1 194 ? 1.210 -4.704 -2.153 1.00 80.12 194 SER A O 1
ATOM 1595 N N . SER A 1 195 ? -0.197 -6.395 -2.587 1.00 77.94 195 SER A N 1
ATOM 1596 C CA . SER A 1 195 ? -0.146 -7.049 -1.286 1.00 77.94 195 SER A CA 1
ATOM 1597 C C . SER A 1 195 ? -0.400 -8.551 -1.474 1.00 77.94 195 SER A C 1
ATOM 1599 O O . SER A 1 195 ? -0.561 -9.041 -2.593 1.00 77.94 195 SER A O 1
ATOM 1601 N N . SER A 1 196 ? -0.398 -9.319 -0.387 1.00 69.12 196 SER A N 1
ATOM 1602 C CA . SER A 1 196 ? -0.671 -10.760 -0.413 1.00 69.12 196 SER A CA 1
ATOM 1603 C C . SER A 1 196 ? -2.099 -11.115 -0.843 1.00 69.12 196 SER A C 1
ATOM 1605 O O . SER A 1 196 ? -2.358 -12.249 -1.227 1.00 69.12 196 SER A O 1
ATOM 1607 N N . ASP A 1 197 ? -3.025 -10.170 -0.720 1.00 76.25 197 ASP A N 1
ATOM 1608 C CA . ASP A 1 197 ? -4.465 -10.313 -0.943 1.00 76.25 197 ASP A CA 1
ATOM 1609 C C . ASP A 1 197 ? -4.945 -9.712 -2.271 1.00 76.25 197 ASP A C 1
ATOM 1611 O O . ASP A 1 197 ? -6.074 -9.978 -2.679 1.00 76.25 197 ASP A O 1
ATOM 1615 N N . GLY A 1 198 ? -4.101 -8.946 -2.964 1.00 85.38 198 GLY A N 1
ATOM 1616 C CA . GLY A 1 198 ? -4.412 -8.456 -4.297 1.00 85.38 198 GLY A CA 1
ATOM 1617 C C . GLY A 1 198 ? -3.440 -7.416 -4.843 1.00 85.38 198 GLY A C 1
ATOM 1618 O O . GLY A 1 198 ? -2.405 -7.113 -4.248 1.00 85.38 198 GLY A O 1
ATOM 1619 N N . LYS A 1 199 ? -3.780 -6.879 -6.014 1.00 89.31 199 LYS A N 1
ATOM 1620 C CA . LYS A 1 199 ? -3.018 -5.889 -6.779 1.00 89.31 199 LYS A CA 1
ATOM 1621 C C . LYS A 1 199 ? -3.971 -4.893 -7.434 1.00 89.31 199 LYS A C 1
ATOM 1623 O O . LYS A 1 199 ? -5.050 -5.285 -7.875 1.00 89.31 199 LYS A O 1
ATOM 1628 N N . LEU A 1 200 ? -3.538 -3.638 -7.543 1.00 93.25 200 LEU A N 1
ATOM 1629 C CA . LEU A 1 200 ? -4.195 -2.610 -8.351 1.00 93.25 200 LEU A CA 1
ATOM 1630 C C . LEU A 1 200 ? -3.414 -2.389 -9.642 1.00 93.25 200 LEU A C 1
ATOM 1632 O O . LEU A 1 200 ? -2.208 -2.119 -9.611 1.00 93.25 200 LEU A O 1
ATOM 1636 N N . LEU A 1 201 ? -4.117 -2.508 -10.764 1.00 92.31 201 LEU A N 1
ATOM 1637 C CA . LEU A 1 201 ? -3.554 -2.469 -12.109 1.00 92.31 201 LEU A CA 1
ATOM 1638 C C . LEU A 1 201 ? -4.298 -1.441 -12.965 1.00 92.31 201 LEU A C 1
ATOM 1640 O O . LEU A 1 201 ? -5.525 -1.398 -12.953 1.00 92.31 201 LEU A O 1
ATOM 1644 N N . LYS A 1 202 ? -3.559 -0.646 -13.735 1.00 92.50 202 LYS A N 1
ATOM 1645 C CA . LYS A 1 202 ? -4.077 0.248 -14.778 1.00 92.50 202 LYS A CA 1
ATOM 1646 C C . LYS A 1 202 ? -3.547 -0.239 -16.123 1.00 92.50 202 LYS A C 1
ATOM 1648 O O . LYS A 1 202 ? -2.334 -0.305 -16.293 1.00 92.50 202 LYS A O 1
ATOM 1653 N N . THR A 1 203 ? -4.411 -0.606 -17.063 1.00 91.25 203 THR A N 1
ATOM 1654 C CA . THR A 1 203 ? -3.997 -1.195 -18.351 1.00 91.25 203 THR A CA 1
ATOM 1655 C C . THR A 1 203 ? -4.970 -0.870 -19.478 1.00 91.25 203 THR A C 1
ATOM 1657 O O . THR A 1 203 ? -6.133 -0.586 -19.217 1.00 91.25 203 THR A O 1
ATOM 1660 N N . ILE A 1 204 ? -4.503 -0.875 -20.727 1.00 87.75 204 ILE A N 1
ATOM 1661 C CA . ILE A 1 204 ? -5.386 -0.718 -21.896 1.00 87.75 204 ILE A CA 1
ATOM 1662 C C . ILE A 1 204 ? -6.104 -2.022 -22.272 1.00 87.75 204 ILE A C 1
ATOM 1664 O O . ILE A 1 204 ? -7.115 -1.993 -22.970 1.00 87.75 204 ILE A O 1
ATOM 1668 N N . ASP A 1 205 ? -5.569 -3.162 -21.832 1.00 85.81 205 ASP A N 1
ATOM 1669 C CA . ASP A 1 205 ? -6.068 -4.480 -22.199 1.00 85.81 205 ASP A CA 1
ATOM 1670 C C . ASP A 1 205 ? -7.028 -5.004 -21.127 1.00 85.81 205 ASP A C 1
ATOM 1672 O O . ASP A 1 205 ? -6.885 -4.737 -19.932 1.00 85.81 205 ASP A O 1
ATOM 1676 N N . ALA A 1 206 ? -8.026 -5.779 -21.543 1.00 87.69 206 ALA A N 1
ATOM 1677 C CA . ALA A 1 206 ? -8.892 -6.465 -20.595 1.00 87.69 206 ALA A CA 1
ATOM 1678 C C . ALA A 1 206 ? -8.123 -7.600 -19.903 1.00 87.69 206 ALA A C 1
ATOM 1680 O O . ALA A 1 206 ? -7.490 -8.422 -20.568 1.00 87.69 206 ALA A O 1
ATOM 1681 N N . ILE A 1 207 ? -8.208 -7.667 -18.574 1.00 89.31 207 ILE A N 1
ATOM 1682 C CA . ILE A 1 207 ? -7.543 -8.697 -17.765 1.00 89.31 207 ILE A CA 1
ATOM 1683 C C . ILE A 1 207 ? -8.533 -9.399 -16.835 1.00 89.31 207 ILE A C 1
ATOM 1685 O O . ILE A 1 207 ? -9.630 -8.901 -16.580 1.00 89.31 207 ILE A O 1
ATOM 1689 N N . ASP A 1 208 ? -8.134 -10.559 -16.308 1.00 87.56 208 ASP A N 1
ATOM 1690 C CA . ASP A 1 208 ? -8.906 -11.259 -15.282 1.00 87.56 208 ASP A CA 1
ATOM 1691 C C . ASP A 1 208 ? -8.769 -10.552 -13.925 1.00 87.56 208 ASP A C 1
ATOM 1693 O O . ASP A 1 208 ? -7.798 -10.718 -13.184 1.00 87.56 208 ASP A O 1
ATOM 1697 N N . GLY A 1 209 ? -9.749 -9.705 -13.631 1.00 93.69 209 GLY A N 1
ATOM 1698 C CA . GLY A 1 209 ? -9.848 -8.921 -12.412 1.00 93.69 209 GLY A CA 1
ATOM 1699 C C . GLY A 1 209 ? -11.202 -8.230 -12.321 1.00 93.69 209 GLY A C 1
ATOM 1700 O O . GLY A 1 209 ? -12.024 -8.285 -13.239 1.00 93.69 209 GLY A O 1
ATOM 1701 N N . SER A 1 210 ? -11.449 -7.572 -11.197 1.00 97.25 210 SER A N 1
ATOM 1702 C CA . SER A 1 210 ? -12.629 -6.729 -11.024 1.00 97.25 210 SER A CA 1
ATOM 1703 C C . SER A 1 210 ? -12.313 -5.311 -11.453 1.00 97.25 210 SER A C 1
ATOM 1705 O O . SER A 1 210 ? -11.323 -4.750 -10.989 1.00 97.25 210 SER A O 1
ATOM 1707 N N . LEU A 1 211 ? -13.152 -4.720 -12.307 1.00 97.62 211 LEU A N 1
ATOM 1708 C CA . LEU A 1 211 ? -13.067 -3.288 -12.585 1.00 97.62 211 LEU A CA 1
ATOM 1709 C C . LEU A 1 211 ? -13.198 -2.510 -11.276 1.00 97.62 211 LEU A C 1
ATOM 1711 O O . LEU A 1 211 ? -13.915 -2.920 -10.365 1.00 97.62 211 LEU A O 1
ATOM 1715 N N . THR A 1 212 ? -12.491 -1.396 -11.173 1.00 98.00 212 THR A N 1
ATOM 1716 C CA . THR A 1 212 ? -12.504 -0.538 -9.991 1.00 98.00 212 THR A CA 1
ATOM 1717 C C . THR A 1 212 ? -12.247 0.913 -10.371 1.00 98.00 212 THR A C 1
ATOM 1719 O O . THR A 1 212 ? -12.026 1.228 -11.539 1.00 98.00 212 THR A O 1
ATOM 1722 N N . ALA A 1 213 ? -12.241 1.791 -9.371 1.00 97.00 213 ALA A N 1
ATOM 1723 C CA . ALA A 1 213 ? -11.864 3.185 -9.496 1.00 97.00 213 ALA A CA 1
ATOM 1724 C C . ALA A 1 213 ? -12.626 3.874 -10.639 1.00 97.00 213 ALA A C 1
ATOM 1726 O O . ALA A 1 213 ? -13.824 3.643 -10.819 1.00 97.00 213 ALA A O 1
ATOM 1727 N N . PHE A 1 214 ? -11.926 4.653 -11.458 1.00 96.69 214 PHE A N 1
ATOM 1728 C CA . PHE A 1 214 ? -12.521 5.395 -12.558 1.00 96.69 214 PHE A CA 1
ATOM 1729 C C . PHE A 1 214 ? -13.234 4.529 -13.607 1.00 96.69 214 PHE A C 1
ATOM 1731 O O . PHE A 1 214 ? -14.134 5.021 -14.278 1.00 96.69 214 PHE A O 1
ATOM 1738 N N . SER A 1 215 ? -12.893 3.240 -13.745 1.00 97.00 215 SER A N 1
ATOM 1739 C CA . SER A 1 215 ? -13.624 2.346 -14.657 1.00 97.00 215 SER A CA 1
ATOM 1740 C C . SER A 1 215 ? -15.034 2.012 -14.182 1.00 97.00 215 SER A C 1
ATOM 1742 O O . SER A 1 215 ? -15.856 1.621 -15.004 1.00 97.00 215 SER A O 1
ATOM 1744 N N . ARG A 1 216 ? -15.319 2.153 -12.882 1.00 97.44 216 ARG A N 1
ATOM 1745 C CA . ARG A 1 216 ? -16.659 1.937 -12.319 1.00 97.44 216 ARG A CA 1
ATOM 1746 C C . ARG A 1 216 ? -17.436 3.228 -12.094 1.00 97.44 216 ARG A C 1
ATOM 1748 O O . ARG A 1 216 ? -18.627 3.157 -11.844 1.00 97.44 216 ARG A O 1
ATOM 1755 N N . PHE A 1 217 ? -16.812 4.398 -12.225 1.00 97.44 217 PHE A N 1
ATOM 1756 C CA . PHE A 1 217 ? -17.475 5.698 -12.056 1.00 97.44 217 PHE A CA 1
ATOM 1757 C C . PHE A 1 217 ? -18.760 5.878 -12.890 1.00 97.44 217 PHE A C 1
ATOM 1759 O O . PHE A 1 217 ? -19.729 6.397 -12.329 1.00 97.44 217 PHE A O 1
ATOM 1766 N N . PRO A 1 218 ? -18.851 5.385 -14.146 1.00 96.06 218 PRO A N 1
ATOM 1767 C CA . PRO A 1 218 ? -20.098 5.446 -14.909 1.00 96.06 218 PRO A CA 1
ATOM 1768 C C . PRO A 1 218 ? -21.281 4.721 -14.249 1.00 96.06 218 PRO A C 1
ATOM 1770 O O . PRO A 1 218 ? -22.423 5.105 -14.468 1.00 96.06 218 PRO A O 1
ATOM 1773 N N . GLU A 1 219 ? -21.036 3.708 -13.408 1.00 96.06 219 GLU A N 1
ATOM 1774 C CA . GLU A 1 219 ? -22.087 3.014 -12.641 1.00 96.06 219 GLU A CA 1
ATOM 1775 C C . GLU A 1 219 ? -22.710 3.905 -11.548 1.00 96.06 219 GLU A C 1
ATOM 1777 O O . GLU A 1 219 ? -23.758 3.572 -11.001 1.00 96.06 219 GLU A O 1
ATOM 1782 N N . PHE A 1 220 ? -22.061 5.028 -11.231 1.00 96.12 220 PHE A N 1
ATOM 1783 C CA . PHE A 1 220 ? -22.455 5.998 -10.208 1.00 96.12 220 PHE A CA 1
ATOM 1784 C C . PHE A 1 220 ? -22.715 7.387 -10.814 1.00 96.12 220 PHE A C 1
ATOM 1786 O O . PHE A 1 220 ? -22.592 8.404 -10.129 1.00 96.12 220 PHE A O 1
ATOM 1793 N N . ASP A 1 221 ? -23.026 7.431 -12.113 1.00 95.38 221 ASP A N 1
ATOM 1794 C CA . ASP A 1 221 ? -23.282 8.648 -12.886 1.00 95.38 221 ASP A CA 1
ATOM 1795 C C . ASP A 1 221 ? -22.114 9.650 -12.882 1.00 95.38 221 ASP A C 1
ATOM 1797 O O . ASP A 1 221 ? -22.325 10.855 -13.021 1.00 95.38 221 ASP A O 1
ATOM 1801 N N . VAL A 1 222 ? -20.872 9.200 -12.692 1.00 96.25 222 VAL A N 1
ATOM 1802 C CA . VAL A 1 222 ? -19.684 10.061 -12.775 1.00 96.25 222 VAL A CA 1
ATOM 1803 C C . VAL A 1 222 ? -18.963 9.785 -14.084 1.00 96.25 222 VAL A C 1
ATOM 1805 O O . VAL A 1 222 ? -18.359 8.732 -14.279 1.00 96.25 222 VAL A O 1
ATOM 1808 N N . ASP A 1 223 ? -18.988 10.757 -14.989 1.00 92.12 223 ASP A N 1
ATOM 1809 C CA . ASP A 1 223 ? -18.311 10.611 -16.272 1.00 92.12 223 ASP A CA 1
ATOM 1810 C C . ASP A 1 223 ? -16.797 10.755 -16.112 1.00 92.12 223 ASP A C 1
ATOM 1812 O O . ASP A 1 223 ? -16.304 11.802 -15.679 1.00 92.12 223 ASP A O 1
ATOM 1816 N N . TYR A 1 224 ? -16.048 9.735 -16.526 1.00 91.12 224 TYR A N 1
ATOM 1817 C CA . TYR A 1 224 ? -14.600 9.808 -16.688 1.00 91.12 224 TYR A CA 1
ATOM 1818 C C . TYR A 1 224 ? -14.158 8.992 -17.902 1.00 91.12 224 TYR A C 1
ATOM 1820 O O . TYR A 1 224 ? -14.346 7.779 -17.962 1.00 91.12 224 TYR A O 1
ATOM 1828 N N . SER A 1 225 ? -13.554 9.667 -18.879 1.00 84.62 225 SER A N 1
ATOM 1829 C CA . SER A 1 225 ? -13.018 9.037 -20.084 1.00 84.62 225 SER A CA 1
ATOM 1830 C C . SER A 1 225 ? -11.506 8.852 -19.960 1.00 84.62 225 SER A C 1
ATOM 1832 O O . SER A 1 225 ? -10.761 9.835 -19.870 1.00 84.62 225 SER A O 1
ATOM 1834 N N . SER A 1 226 ? -11.055 7.604 -20.016 1.00 86.44 226 SER A N 1
ATOM 1835 C CA . SER A 1 226 ? -9.643 7.230 -20.053 1.00 86.44 226 SER A CA 1
ATOM 1836 C C . SER A 1 226 ? -9.441 6.103 -21.054 1.00 86.44 226 SER A C 1
ATOM 1838 O O . SER A 1 226 ? -10.309 5.247 -21.205 1.00 86.44 226 SER A O 1
ATOM 1840 N N . ASP A 1 227 ? -8.279 6.088 -21.702 1.00 86.75 227 ASP A N 1
ATOM 1841 C CA . ASP A 1 227 ? -7.856 4.975 -22.561 1.00 86.75 227 ASP A CA 1
ATOM 1842 C C . ASP A 1 227 ? -7.486 3.724 -21.743 1.00 86.75 227 ASP A C 1
ATOM 1844 O O . ASP A 1 227 ? -7.216 2.663 -22.304 1.00 86.75 227 ASP A O 1
ATOM 1848 N N . TYR A 1 228 ? -7.439 3.851 -20.413 1.00 91.69 228 TYR A N 1
ATOM 1849 C CA . TYR A 1 228 ? -7.088 2.783 -19.492 1.00 91.69 228 TYR A CA 1
ATOM 1850 C C . TYR A 1 228 ? -8.295 2.275 -18.711 1.00 91.69 228 TYR A C 1
ATOM 1852 O O . TYR A 1 228 ? -9.130 3.039 -18.225 1.00 91.69 228 TYR A O 1
ATOM 1860 N N . PHE A 1 229 ? -8.289 0.969 -18.488 1.00 94.38 229 PHE A N 1
ATOM 1861 C CA . PHE A 1 229 ? -9.096 0.282 -17.501 1.00 94.38 229 PHE A CA 1
ATOM 1862 C C . PHE A 1 229 ? -8.334 0.140 -16.181 1.00 94.38 229 PHE A C 1
ATOM 1864 O O . PHE A 1 229 ? -7.120 -0.083 -16.159 1.00 94.38 229 PHE A O 1
ATOM 1871 N N . TYR A 1 230 ? -9.065 0.232 -15.077 1.00 96.19 230 TYR A N 1
ATOM 1872 C CA . TYR A 1 230 ? -8.548 0.127 -13.719 1.00 96.19 230 TYR A CA 1
ATOM 1873 C C . TYR A 1 230 ? -9.111 -1.139 -13.077 1.00 96.19 230 TYR A C 1
ATOM 1875 O O . TYR A 1 230 ? -10.327 -1.332 -13.033 1.00 96.19 230 TYR A O 1
ATOM 1883 N N . TYR A 1 231 ? -8.232 -1.997 -12.568 1.00 96.81 231 TYR A N 1
ATOM 1884 C CA . TYR A 1 231 ? -8.572 -3.319 -12.052 1.00 96.81 231 TYR A CA 1
ATOM 1885 C C . TYR A 1 231 ? -8.028 -3.563 -10.647 1.00 96.81 231 TYR A C 1
ATOM 1887 O O . TYR A 1 231 ? -6.932 -3.123 -10.296 1.00 96.81 231 TYR A O 1
ATOM 1895 N N . TYR A 1 232 ? -8.774 -4.360 -9.888 1.00 96.25 232 TYR A N 1
ATOM 1896 C CA . TYR A 1 232 ? -8.307 -5.100 -8.725 1.00 96.25 232 TYR A CA 1
ATOM 1897 C C . TYR A 1 232 ? -8.197 -6.590 -9.084 1.00 96.25 232 TYR A C 1
ATOM 1899 O O . TYR A 1 232 ? -9.162 -7.187 -9.565 1.00 96.25 232 TYR A O 1
ATOM 1907 N N . ALA A 1 233 ? -7.040 -7.202 -8.838 1.00 90.94 233 ALA A N 1
ATOM 1908 C CA . ALA A 1 233 ? -6.808 -8.636 -9.035 1.00 90.94 233 ALA A CA 1
ATOM 1909 C C . ALA A 1 233 ? -6.366 -9.289 -7.711 1.00 90.94 233 ALA A C 1
ATOM 1911 O O . ALA A 1 233 ? -5.488 -8.730 -7.059 1.00 90.94 233 ALA A O 1
ATOM 1912 N N . PRO A 1 234 ? -6.894 -10.457 -7.299 1.00 89.75 234 PRO A N 1
ATOM 1913 C CA . PRO A 1 234 ? -7.815 -11.319 -8.040 1.00 89.75 234 PRO A CA 1
ATOM 1914 C C . PRO A 1 234 ? -9.248 -10.776 -8.058 1.00 89.75 234 PRO A C 1
ATOM 1916 O O . PRO A 1 234 ? -9.611 -9.900 -7.272 1.00 89.75 234 PRO A O 1
ATOM 1919 N N . ARG A 1 235 ? -10.068 -11.318 -8.961 1.00 92.00 235 ARG A N 1
ATOM 1920 C CA . ARG A 1 235 ? -11.474 -10.938 -9.102 1.00 92.00 235 ARG A CA 1
ATOM 1921 C C . ARG A 1 235 ? -12.238 -11.150 -7.789 1.00 92.00 235 ARG A C 1
ATOM 1923 O O . ARG A 1 235 ? -12.240 -12.247 -7.235 1.00 92.00 235 ARG A O 1
ATOM 1930 N N . LYS A 1 236 ? -12.906 -10.100 -7.320 1.00 93.69 236 LYS A N 1
ATOM 1931 C CA . LYS A 1 236 ? -13.814 -10.104 -6.164 1.00 93.69 236 LYS A CA 1
ATOM 1932 C C . LYS A 1 236 ? -14.885 -9.022 -6.297 1.00 93.69 236 LYS A C 1
ATOM 1934 O O . LYS A 1 236 ? -14.733 -8.086 -7.078 1.00 93.69 236 LYS A O 1
ATOM 1939 N N . GLU A 1 237 ? -15.957 -9.125 -5.532 1.00 94.88 237 GLU A N 1
ATOM 1940 C CA . GLU A 1 237 ? -16.911 -8.023 -5.436 1.00 94.88 237 GLU A CA 1
ATOM 1941 C C . GLU A 1 237 ? -16.266 -6.846 -4.692 1.00 94.88 237 GLU A C 1
ATOM 1943 O O . GLU A 1 237 ? -15.581 -7.056 -3.691 1.00 94.88 237 GLU A O 1
ATOM 1948 N N . LEU A 1 238 ? -16.429 -5.638 -5.239 1.00 96.75 238 LEU A N 1
ATOM 1949 C CA . LEU A 1 238 ? -15.897 -4.402 -4.671 1.00 96.75 238 LEU A CA 1
ATOM 1950 C C . LEU A 1 238 ? -17.047 -3.496 -4.267 1.00 96.75 238 LEU A C 1
ATOM 1952 O O . LEU A 1 238 ? -17.951 -3.247 -5.076 1.00 96.75 238 LEU A O 1
ATOM 1956 N N . ASP A 1 239 ? -16.964 -2.981 -3.052 1.00 96.94 239 ASP A N 1
ATOM 1957 C CA . ASP A 1 239 ? -17.895 -1.990 -2.527 1.00 96.94 239 ASP A CA 1
ATOM 1958 C C . ASP A 1 239 ? -17.519 -0.552 -2.926 1.00 96.94 239 ASP A C 1
ATOM 1960 O O . ASP A 1 239 ? -16.493 -0.293 -3.561 1.00 96.94 239 ASP A O 1
ATOM 1964 N N . VAL A 1 240 ? -18.404 0.393 -2.601 1.00 97.81 240 VAL A N 1
ATOM 1965 C CA . VAL A 1 240 ? -18.272 1.801 -2.997 1.00 97.81 240 VAL A CA 1
ATOM 1966 C C . VAL A 1 240 ? -17.077 2.484 -2.314 1.00 97.81 240 VAL A C 1
ATOM 1968 O O . VAL A 1 240 ? -16.411 3.309 -2.942 1.00 97.81 240 VAL A O 1
ATOM 1971 N N . GLU A 1 241 ? -16.741 2.102 -1.076 1.00 98.06 241 GLU A N 1
ATOM 1972 C CA . GLU A 1 241 ? -15.563 2.614 -0.366 1.00 98.06 241 GLU A CA 1
ATOM 1973 C C . GLU A 1 241 ? -14.253 2.116 -0.993 1.00 98.06 241 GLU A C 1
ATOM 1975 O O . GLU A 1 241 ? -13.310 2.896 -1.154 1.00 98.06 241 GLU A O 1
ATOM 1980 N N . GLU A 1 242 ? -14.187 0.844 -1.398 1.00 97.88 242 GLU A N 1
ATOM 1981 C CA . GLU A 1 242 ? -13.049 0.282 -2.128 1.00 97.88 242 GLU A CA 1
ATOM 1982 C C . GLU A 1 242 ? -12.859 0.994 -3.472 1.00 97.88 242 GLU A C 1
ATOM 1984 O O . GLU A 1 242 ? -11.735 1.365 -3.811 1.00 97.88 242 GLU A O 1
ATOM 1989 N N . ILE A 1 243 ? -13.935 1.263 -4.219 1.00 98.31 243 ILE A N 1
ATOM 1990 C CA . ILE A 1 243 ? -13.859 2.021 -5.482 1.00 98.31 243 ILE A CA 1
ATOM 1991 C C . ILE A 1 243 ? -13.290 3.427 -5.245 1.00 98.31 243 ILE A C 1
ATOM 1993 O O . ILE A 1 243 ? -12.396 3.851 -5.987 1.00 98.31 243 ILE A O 1
ATOM 1997 N N . LEU A 1 244 ? -13.756 4.131 -4.209 1.00 98.19 244 LEU A N 1
ATOM 1998 C CA . LEU A 1 244 ? -13.263 5.464 -3.848 1.00 98.19 244 LEU A CA 1
ATOM 1999 C C . LEU A 1 244 ? -11.766 5.441 -3.508 1.00 98.19 244 LEU A C 1
ATOM 2001 O O . LEU A 1 244 ? -10.985 6.194 -4.094 1.00 98.19 244 LEU A O 1
ATOM 2005 N N . ILE A 1 245 ? -11.344 4.552 -2.606 1.00 97.81 245 ILE A N 1
ATOM 2006 C CA . ILE A 1 245 ? -9.946 4.474 -2.162 1.00 97.81 245 ILE A CA 1
ATOM 2007 C C . ILE A 1 245 ? -9.014 4.004 -3.277 1.00 97.81 245 ILE A C 1
ATOM 2009 O O . ILE A 1 245 ? -7.914 4.538 -3.426 1.00 97.81 245 ILE A O 1
ATOM 2013 N N . HIS A 1 246 ? -9.442 3.052 -4.108 1.00 97.50 246 HIS A N 1
ATOM 2014 C CA . HIS A 1 246 ? -8.662 2.662 -5.278 1.00 97.50 246 HIS A CA 1
ATOM 2015 C C . HIS A 1 246 ? -8.464 3.858 -6.222 1.00 97.50 246 HIS A C 1
ATOM 2017 O O . HIS A 1 246 ? -7.365 4.035 -6.743 1.00 97.50 246 HIS A O 1
ATOM 2023 N N . SER A 1 247 ? -9.482 4.709 -6.402 1.00 97.38 247 SER A N 1
ATOM 2024 C CA . SER A 1 247 ? -9.369 5.931 -7.216 1.00 97.38 247 SER A CA 1
ATOM 2025 C C . SER A 1 247 ? -8.337 6.902 -6.654 1.00 97.38 247 SER A C 1
ATOM 2027 O O . SER A 1 247 ? -7.494 7.381 -7.409 1.00 97.38 247 SER A O 1
ATOM 2029 N N . LEU A 1 248 ? -8.348 7.131 -5.337 1.00 95.25 248 LEU A N 1
ATOM 2030 C CA . LEU A 1 248 ? -7.326 7.931 -4.655 1.00 95.25 248 LEU A CA 1
ATOM 2031 C C . LEU A 1 248 ? -5.925 7.359 -4.865 1.00 95.25 248 LEU A C 1
ATOM 2033 O O . LEU A 1 248 ? -5.012 8.101 -5.214 1.00 95.25 248 LEU A O 1
ATOM 2037 N N . ARG A 1 249 ? -5.758 6.038 -4.735 1.00 94.50 249 ARG A N 1
ATOM 2038 C CA . ARG A 1 249 ? -4.455 5.398 -4.944 1.00 94.50 249 ARG A CA 1
ATOM 2039 C C . ARG A 1 249 ? -3.938 5.554 -6.370 1.00 94.50 249 ARG A C 1
ATOM 2041 O O . ARG A 1 249 ? -2.745 5.766 -6.557 1.00 94.50 249 ARG A O 1
ATOM 2048 N N . PHE A 1 250 ? -4.810 5.461 -7.373 1.00 93.12 250 PHE A N 1
ATOM 2049 C CA . PHE A 1 250 ? -4.415 5.736 -8.754 1.00 93.12 250 PHE A CA 1
ATOM 2050 C C . PHE A 1 250 ? -4.080 7.214 -8.970 1.00 93.12 250 PHE A C 1
ATOM 2052 O O . PHE A 1 250 ? -3.097 7.499 -9.643 1.00 93.12 250 PHE A O 1
ATOM 2059 N N . ALA A 1 251 ? -4.851 8.137 -8.392 1.00 90.88 251 ALA A N 1
ATOM 2060 C CA . ALA A 1 251 ? -4.625 9.574 -8.540 1.00 90.88 251 ALA A CA 1
ATOM 2061 C C . ALA A 1 251 ? -3.346 10.071 -7.849 1.00 90.88 251 ALA A C 1
ATOM 2063 O O . ALA A 1 251 ? -2.774 11.058 -8.293 1.00 90.88 251 ALA A O 1
ATOM 2064 N N . GLU A 1 252 ? -2.882 9.399 -6.793 1.00 82.69 252 GLU A N 1
ATOM 2065 C CA . GLU A 1 252 ? -1.636 9.757 -6.103 1.00 82.69 252 GLU A CA 1
ATOM 2066 C C . GLU A 1 252 ? -0.393 9.535 -6.985 1.00 82.69 252 GLU A C 1
ATOM 2068 O O . GLU A 1 252 ? 0.554 10.320 -6.947 1.00 82.69 252 GLU A O 1
ATOM 2073 N N . ASP A 1 253 ? -0.404 8.472 -7.797 1.00 71.31 253 ASP A N 1
ATOM 2074 C CA . ASP A 1 253 ? 0.714 8.104 -8.674 1.00 71.31 253 ASP A CA 1
ATOM 2075 C C . ASP A 1 253 ? 0.591 8.722 -10.092 1.00 71.31 253 ASP A C 1
ATOM 2077 O O . ASP A 1 253 ? 1.573 8.747 -10.845 1.00 71.31 253 ASP A O 1
ATOM 2081 N N . ASP A 1 254 ? -0.596 9.202 -10.483 1.00 76.94 254 ASP A N 1
ATOM 2082 C CA . ASP A 1 254 ? -0.890 9.743 -11.817 1.00 76.94 254 ASP A CA 1
ATOM 2083 C C . ASP A 1 254 ? -0.772 11.278 -11.871 1.00 76.94 254 ASP A C 1
ATOM 2085 O O . ASP A 1 254 ? -0.910 11.980 -10.876 1.00 76.94 254 ASP A O 1
ATOM 2089 N N . LYS A 1 255 ? -0.514 11.819 -13.065 1.00 71.75 255 LYS A N 1
ATOM 2090 C CA . LYS A 1 255 ? -0.426 13.266 -13.328 1.00 71.75 255 LYS A CA 1
ATOM 2091 C C . LYS A 1 255 ? -1.659 13.814 -14.047 1.00 71.75 255 LYS A C 1
ATOM 2093 O O . LYS A 1 255 ? -1.620 14.927 -14.564 1.00 71.75 255 LYS A O 1
ATOM 2098 N N . ASP A 1 256 ? -2.717 13.019 -14.173 1.00 80.44 256 ASP A N 1
ATOM 2099 C CA . ASP A 1 256 ? -3.973 13.470 -14.759 1.00 80.44 256 ASP A CA 1
ATOM 2100 C C . ASP A 1 256 ? -4.756 14.341 -13.764 1.00 80.44 256 ASP A C 1
ATOM 2102 O O . ASP A 1 256 ? -5.521 13.842 -12.937 1.00 80.44 256 ASP A O 1
ATOM 2106 N N . ASP A 1 257 ? -4.610 15.660 -13.901 1.00 80.12 257 ASP A N 1
ATOM 2107 C CA . ASP A 1 257 ? -5.278 16.674 -13.071 1.00 80.12 257 ASP A CA 1
ATOM 2108 C C . ASP A 1 257 ? -6.819 16.556 -13.061 1.00 80.12 257 ASP A C 1
ATOM 2110 O O . ASP A 1 257 ? -7.489 17.122 -12.195 1.00 80.12 257 ASP A O 1
ATOM 2114 N N . ARG A 1 258 ? -7.417 15.804 -13.999 1.00 87.31 258 ARG A N 1
ATOM 2115 C CA . ARG A 1 258 ? -8.871 15.563 -14.063 1.00 87.31 258 ARG A CA 1
ATOM 2116 C C . ARG A 1 258 ? -9.350 14.524 -13.048 1.00 87.31 258 ARG A C 1
ATOM 2118 O O . ARG A 1 258 ? -10.549 14.462 -12.777 1.00 87.31 258 ARG A O 1
ATOM 2125 N N . MET A 1 259 ? -8.454 13.700 -12.503 1.00 91.25 259 MET A N 1
ATOM 2126 C CA . MET A 1 259 ? -8.808 12.608 -11.593 1.00 91.25 259 MET A CA 1
ATOM 2127 C C . MET A 1 259 ? -9.394 13.114 -10.275 1.00 91.25 259 MET A C 1
ATOM 2129 O O . MET A 1 259 ? -10.437 12.633 -9.836 1.00 91.25 259 MET A O 1
ATOM 2133 N N . LEU A 1 260 ? -8.754 14.112 -9.665 1.00 90.00 260 LEU A N 1
ATOM 2134 C CA . LEU A 1 260 ? -9.152 14.645 -8.362 1.00 90.00 260 LEU A CA 1
ATOM 2135 C C . LEU A 1 260 ? -10.575 15.231 -8.349 1.00 90.00 260 LEU A C 1
ATOM 2137 O O . LEU A 1 260 ? -11.374 14.790 -7.521 1.00 90.00 260 LEU A O 1
ATOM 2141 N N . PRO A 1 261 ? -10.954 16.136 -9.277 1.00 90.50 261 PRO A N 1
ATOM 2142 C CA . PRO A 1 261 ? -12.332 16.621 -9.368 1.00 90.50 261 PRO A CA 1
ATOM 2143 C C . PRO A 1 261 ? -13.365 15.497 -9.497 1.00 90.50 261 PRO A C 1
ATOM 2145 O O . PRO A 1 261 ? -14.461 15.597 -8.952 1.00 90.50 261 PRO A O 1
ATOM 2148 N N . LYS A 1 262 ? -13.017 14.402 -10.183 1.00 94.94 262 LYS A N 1
ATOM 2149 C CA . LYS A 1 262 ? -13.915 13.258 -10.378 1.00 94.94 262 LYS A CA 1
ATOM 2150 C C . LYS A 1 262 ? -14.036 12.371 -9.151 1.00 94.94 262 LYS A C 1
ATOM 2152 O O . LYS A 1 262 ? -15.119 11.862 -8.889 1.00 94.94 262 LYS A O 1
ATOM 2157 N N . ILE A 1 263 ? -12.971 12.242 -8.367 1.00 95.56 263 ILE A N 1
ATOM 2158 C CA . ILE A 1 263 ? -13.029 11.606 -7.047 1.00 95.56 263 ILE A CA 1
ATOM 2159 C C . ILE A 1 263 ? -13.939 12.412 -6.111 1.00 95.56 263 ILE A C 1
ATOM 2161 O O . ILE A 1 263 ? -14.777 11.824 -5.430 1.00 95.56 263 ILE A O 1
ATOM 2165 N N . VAL A 1 264 ? -13.824 13.746 -6.114 1.00 93.06 264 VAL A N 1
ATOM 2166 C CA . VAL A 1 264 ? -14.716 14.632 -5.343 1.00 93.06 264 VAL A CA 1
ATOM 2167 C C . VAL A 1 264 ? -16.170 14.471 -5.797 1.00 93.06 264 VAL A C 1
ATOM 2169 O O . VAL A 1 264 ? -17.050 14.281 -4.962 1.00 93.06 264 VAL A O 1
ATOM 2172 N N . GLU A 1 265 ? -16.432 14.494 -7.108 1.00 94.38 265 GLU A N 1
ATOM 2173 C CA . GLU A 1 265 ? -17.776 14.289 -7.667 1.00 94.38 265 GLU A CA 1
ATOM 2174 C C . GLU A 1 265 ? -18.367 12.934 -7.243 1.00 94.38 265 GLU A C 1
ATOM 2176 O O . GLU A 1 265 ? -19.503 12.872 -6.769 1.00 94.38 265 GLU A O 1
ATOM 2181 N N . PHE A 1 266 ? -17.577 11.861 -7.349 1.00 96.62 266 PHE A N 1
ATOM 2182 C CA . PHE A 1 266 ? -17.956 10.519 -6.906 1.00 96.62 266 PHE A CA 1
ATOM 2183 C C . PHE A 1 266 ? -18.289 10.472 -5.420 1.00 96.62 266 PHE A C 1
ATOM 2185 O O . PHE A 1 266 ? -19.312 9.895 -5.048 1.00 96.62 266 PHE A O 1
ATOM 2192 N N . TYR A 1 267 ? -17.459 11.092 -4.580 1.00 95.00 267 TYR A N 1
ATOM 2193 C CA . TYR A 1 267 ? -17.711 11.172 -3.148 1.00 95.00 267 TYR A CA 1
ATOM 2194 C C . TYR A 1 267 ? -19.040 11.879 -2.867 1.00 95.00 267 TYR A C 1
ATOM 2196 O O . TYR A 1 267 ? -19.890 11.323 -2.178 1.00 95.00 267 TYR A O 1
ATOM 2204 N N . ILE A 1 268 ? -19.253 13.073 -3.433 1.00 92.69 268 ILE A N 1
ATOM 2205 C CA . ILE A 1 268 ? -20.459 13.879 -3.185 1.00 92.69 268 ILE A CA 1
ATOM 2206 C C . ILE A 1 268 ? -21.725 13.114 -3.586 1.00 92.69 268 ILE A C 1
ATOM 2208 O O . ILE A 1 268 ? -22.703 13.135 -2.844 1.00 92.69 268 ILE A O 1
ATOM 2212 N N . LYS A 1 269 ? -21.709 12.410 -4.726 1.00 95.06 269 LYS A N 1
ATOM 2213 C CA . LYS A 1 269 ? -22.866 11.640 -5.216 1.00 95.06 269 LYS A CA 1
ATOM 2214 C C . LYS A 1 269 ? -23.198 10.396 -4.393 1.00 95.06 269 LYS A C 1
ATOM 2216 O O . LYS A 1 269 ? -24.301 9.874 -4.529 1.00 95.06 269 LYS A O 1
ATOM 2221 N N . ASN A 1 270 ? -22.257 9.904 -3.592 1.00 94.81 270 ASN A N 1
ATOM 2222 C CA . ASN A 1 270 ? -22.404 8.656 -2.843 1.00 94.81 270 ASN A CA 1
ATOM 2223 C C . ASN A 1 270 ? -22.208 8.838 -1.335 1.00 94.81 270 ASN A C 1
ATOM 2225 O O . ASN A 1 270 ? -22.081 7.846 -0.620 1.00 94.81 270 ASN A O 1
ATOM 2229 N N . ASN A 1 271 ? -22.153 10.078 -0.841 1.00 91.88 271 ASN A N 1
ATOM 2230 C CA . ASN A 1 271 ? -21.804 10.377 0.548 1.00 91.88 271 ASN A CA 1
ATOM 2231 C C . ASN A 1 271 ? -22.743 9.715 1.570 1.00 91.88 271 ASN A C 1
ATOM 2233 O O . ASN A 1 271 ? -22.306 9.369 2.662 1.00 91.88 271 ASN A O 1
ATOM 2237 N N . ASP A 1 272 ? -23.995 9.481 1.192 1.00 91.38 272 ASP A N 1
ATOM 2238 C CA . ASP A 1 272 ? -25.045 8.839 1.975 1.00 91.38 272 ASP A CA 1
ATOM 2239 C C . ASP A 1 272 ? -24.812 7.335 2.166 1.00 91.38 272 ASP A C 1
ATOM 2241 O O . ASP A 1 272 ? -25.304 6.743 3.126 1.00 91.38 272 ASP A O 1
ATOM 2245 N N . LYS A 1 273 ? -24.048 6.717 1.261 1.00 93.12 273 LYS A N 1
ATOM 2246 C CA . LYS A 1 273 ? -23.730 5.282 1.261 1.00 93.12 273 LYS A CA 1
ATOM 2247 C C . LYS A 1 273 ? -22.351 4.976 1.837 1.00 93.12 273 LYS A C 1
ATOM 2249 O O . LYS A 1 273 ? -22.056 3.807 2.060 1.00 93.12 273 LYS A O 1
ATOM 2254 N N . LEU A 1 274 ? -21.507 5.991 2.020 1.00 94.31 274 LEU A N 1
ATOM 2255 C CA . LEU A 1 274 ? -20.109 5.825 2.404 1.00 94.31 274 LEU A CA 1
ATOM 2256 C C . LEU A 1 274 ? -19.942 5.699 3.921 1.00 94.31 274 LEU A C 1
ATOM 2258 O O . LEU A 1 274 ? -20.333 6.575 4.692 1.00 94.31 274 LEU A O 1
ATOM 2262 N N . ASP A 1 275 ? -19.271 4.634 4.351 1.00 94.38 275 ASP A N 1
ATOM 2263 C CA . ASP A 1 275 ? -18.831 4.460 5.735 1.00 94.38 275 ASP A CA 1
ATOM 2264 C C . ASP A 1 275 ? -17.419 5.049 5.936 1.00 94.38 275 ASP A C 1
ATOM 2266 O O . ASP A 1 275 ? -16.419 4.459 5.518 1.00 94.38 275 ASP A O 1
ATOM 2270 N N . ILE A 1 276 ? -17.315 6.212 6.597 1.00 94.19 276 ILE A N 1
ATOM 2271 C CA . ILE A 1 276 ? -16.034 6.913 6.808 1.00 94.19 276 ILE A CA 1
ATOM 2272 C C . ILE A 1 276 ? -15.039 6.049 7.589 1.00 94.19 276 ILE A C 1
ATOM 2274 O O . ILE A 1 276 ? -13.854 6.040 7.261 1.00 94.19 276 ILE A O 1
ATOM 2278 N N . PHE A 1 277 ? -15.487 5.263 8.569 1.00 93.56 277 PHE A N 1
ATOM 2279 C CA . PHE A 1 277 ? -14.593 4.359 9.299 1.00 93.56 277 PHE A CA 1
ATOM 2280 C C . PHE A 1 277 ? -13.986 3.277 8.412 1.00 93.56 277 PHE A C 1
ATOM 2282 O O . PHE A 1 277 ? -12.831 2.888 8.602 1.00 93.56 277 PHE A O 1
ATOM 2289 N N . LYS A 1 278 ? -14.760 2.775 7.452 1.00 95.44 278 LYS A N 1
ATOM 2290 C CA . LYS A 1 278 ? -14.269 1.804 6.477 1.00 95.44 278 LYS A CA 1
ATOM 2291 C C . LYS A 1 278 ? -13.311 2.449 5.479 1.00 95.44 278 LYS A C 1
ATOM 2293 O O . LYS A 1 278 ? -12.303 1.836 5.136 1.00 95.44 278 LYS A O 1
ATOM 2298 N N . ILE A 1 279 ? -13.580 3.685 5.062 1.00 96.44 279 ILE A N 1
ATOM 2299 C CA . ILE A 1 279 ? -12.654 4.459 4.227 1.00 96.44 279 ILE A CA 1
ATOM 2300 C C . ILE A 1 279 ? -11.331 4.682 4.966 1.00 96.44 279 ILE A C 1
ATOM 2302 O O . ILE A 1 279 ? -10.287 4.454 4.369 1.00 96.44 279 ILE A O 1
ATOM 2306 N N . ASP A 1 280 ? -11.350 5.034 6.256 1.00 94.38 280 ASP A N 1
ATOM 2307 C CA . ASP A 1 280 ? -10.138 5.199 7.073 1.00 94.38 280 ASP A CA 1
ATOM 2308 C C . ASP A 1 280 ? -9.310 3.892 7.122 1.00 94.38 280 ASP A C 1
ATOM 2310 O O . ASP A 1 280 ? -8.092 3.901 6.918 1.00 94.38 280 ASP A O 1
ATOM 2314 N N . GLU A 1 281 ? -9.962 2.741 7.326 1.00 93.31 281 GLU A N 1
ATOM 2315 C CA . GLU A 1 281 ? -9.305 1.422 7.294 1.00 93.31 281 GLU A CA 1
ATOM 2316 C C . GLU A 1 281 ? -8.661 1.136 5.924 1.00 93.31 281 GLU A C 1
ATOM 2318 O O . GLU A 1 281 ? -7.496 0.727 5.832 1.00 93.31 281 GLU A O 1
ATOM 2323 N N . LEU A 1 282 ? -9.405 1.375 4.844 1.00 94.94 282 LEU A N 1
ATOM 2324 C CA . LEU A 1 282 ? -8.927 1.176 3.480 1.00 94.94 282 LEU A CA 1
ATOM 2325 C C . LEU A 1 282 ? -7.802 2.164 3.128 1.00 94.94 282 LEU A C 1
ATOM 2327 O O . LEU A 1 282 ? -6.811 1.759 2.523 1.00 94.94 282 LEU A O 1
ATOM 2331 N N . ALA A 1 283 ? -7.886 3.424 3.549 1.00 94.19 283 ALA A N 1
ATOM 2332 C CA . ALA A 1 283 ? -6.875 4.440 3.278 1.00 94.19 283 ALA A CA 1
ATOM 2333 C C . ALA A 1 283 ? -5.517 4.059 3.884 1.00 94.19 283 ALA A C 1
ATOM 2335 O O . ALA A 1 283 ? -4.487 4.195 3.222 1.00 94.19 283 ALA A O 1
ATOM 2336 N N . LEU A 1 284 ? -5.499 3.488 5.094 1.00 89.31 284 LEU A N 1
ATOM 2337 C CA . LEU A 1 284 ? -4.281 2.908 5.670 1.00 89.31 284 LEU A CA 1
ATOM 2338 C C . LEU A 1 284 ? -3.776 1.709 4.866 1.00 89.31 284 LEU A C 1
ATOM 2340 O O . LEU A 1 284 ? -2.584 1.616 4.571 1.00 89.31 284 LEU A O 1
ATOM 2344 N N . ARG A 1 285 ? -4.670 0.785 4.499 1.00 87.62 285 ARG A N 1
ATOM 2345 C CA . ARG A 1 285 ? -4.315 -0.436 3.756 1.00 87.62 285 ARG A CA 1
ATOM 2346 C C . ARG A 1 285 ? -3.698 -0.134 2.389 1.00 87.62 285 ARG A C 1
ATOM 2348 O O . ARG A 1 285 ? -2.748 -0.805 1.982 1.00 87.62 285 ARG A O 1
ATOM 2355 N N . PHE A 1 286 ? -4.232 0.861 1.692 1.00 88.81 286 PHE A N 1
ATOM 2356 C CA . PHE A 1 286 ? -3.747 1.300 0.385 1.00 88.81 286 PHE A CA 1
ATOM 2357 C C . PHE A 1 286 ? -2.690 2.403 0.475 1.00 88.81 286 PHE A C 1
ATOM 2359 O O . PHE A 1 286 ? -2.203 2.839 -0.560 1.00 88.81 286 PHE A O 1
ATOM 2366 N N . ASN A 1 287 ? -2.277 2.789 1.687 1.00 87.19 287 ASN A N 1
ATOM 2367 C CA . ASN A 1 287 ? -1.258 3.806 1.936 1.00 87.19 287 ASN A CA 1
ATOM 2368 C C . ASN A 1 287 ? -1.589 5.164 1.286 1.00 87.19 287 ASN A C 1
ATOM 2370 O O . ASN A 1 287 ? -0.722 5.796 0.697 1.00 87.19 287 ASN A O 1
ATOM 2374 N N . VAL A 1 288 ? -2.846 5.593 1.404 1.00 90.12 288 VAL A N 1
ATOM 2375 C CA . VAL A 1 288 ? -3.366 6.881 0.910 1.00 90.12 288 VAL A CA 1
ATOM 2376 C C . VAL A 1 288 ? -4.030 7.707 2.019 1.00 90.12 288 VAL A C 1
ATOM 2378 O O . VAL A 1 288 ? -4.869 8.558 1.750 1.00 90.12 288 VAL A O 1
ATOM 2381 N N . ALA A 1 289 ? -3.689 7.443 3.283 1.00 89.38 289 ALA A N 1
ATOM 2382 C CA . ALA A 1 289 ? -4.297 8.087 4.450 1.00 89.38 289 ALA A CA 1
ATOM 2383 C C . ALA A 1 289 ? -4.130 9.615 4.469 1.00 89.38 289 ALA A C 1
ATOM 2385 O O . ALA A 1 289 ? -5.103 10.333 4.699 1.00 89.38 289 ALA A O 1
ATOM 2386 N N . ASP A 1 290 ? -2.927 10.116 4.179 1.00 84.12 290 ASP A N 1
ATOM 2387 C CA . ASP A 1 290 ? -2.679 11.560 4.113 1.00 84.12 290 ASP A CA 1
ATOM 2388 C C . ASP A 1 290 ? -3.483 12.204 2.981 1.00 84.12 290 ASP A C 1
ATOM 2390 O O . ASP A 1 290 ? -4.153 13.214 3.191 1.00 84.12 290 ASP A O 1
ATOM 2394 N N . PHE A 1 291 ? -3.494 11.562 1.809 1.00 87.44 291 PHE A N 1
ATOM 2395 C CA . PHE A 1 291 ? -4.223 12.059 0.648 1.00 87.44 291 PHE A CA 1
ATOM 2396 C C . PHE A 1 291 ? -5.742 12.048 0.864 1.00 87.44 291 PHE A C 1
ATOM 2398 O O . PHE A 1 291 ? -6.441 12.983 0.475 1.00 87.44 291 PHE A O 1
ATOM 2405 N N . TRP A 1 292 ? -6.256 11.022 1.545 1.00 92.44 292 TRP A N 1
ATOM 2406 C CA . TRP A 1 292 ? -7.647 10.957 1.979 1.00 92.44 292 TRP A CA 1
ATOM 2407 C C . TRP A 1 292 ? -8.006 12.131 2.892 1.00 92.44 292 TRP A C 1
ATOM 2409 O O . TRP A 1 292 ? -9.037 12.768 2.691 1.00 92.44 292 TRP A O 1
ATOM 2419 N N . LEU A 1 293 ? -7.152 12.471 3.857 1.00 88.25 293 LEU A N 1
ATOM 2420 C CA . LEU A 1 293 ? -7.406 13.597 4.753 1.00 88.25 293 LEU A CA 1
ATOM 2421 C C . LEU A 1 293 ? -7.302 14.961 4.079 1.00 88.25 293 LEU A C 1
ATOM 2423 O O . LEU A 1 293 ? -8.081 15.856 4.406 1.00 88.25 293 LEU A O 1
ATOM 2427 N N . ASP A 1 294 ? -6.418 15.111 3.099 1.00 85.81 294 ASP A N 1
ATOM 2428 C CA . ASP A 1 294 ? -6.372 16.320 2.275 1.00 85.81 294 ASP A CA 1
ATOM 2429 C C . ASP A 1 294 ? -7.646 16.467 1.437 1.00 85.81 294 ASP A C 1
ATOM 2431 O O . ASP A 1 294 ? -8.199 17.565 1.336 1.00 85.81 294 ASP A O 1
ATOM 2435 N N . LEU A 1 295 ? -8.172 15.355 0.910 1.00 88.75 295 LEU A N 1
ATOM 2436 C CA . LEU A 1 295 ? -9.468 15.335 0.241 1.00 88.75 295 LEU A CA 1
ATOM 2437 C C . LEU A 1 295 ? -10.599 15.726 1.206 1.00 88.75 295 LEU A C 1
ATOM 2439 O O . LEU A 1 295 ? -11.434 16.551 0.838 1.00 88.75 295 LEU A O 1
ATOM 2443 N N . GLN A 1 296 ? -10.625 15.195 2.437 1.00 89.88 296 GLN A N 1
ATOM 2444 C CA . GLN A 1 296 ? -11.625 15.601 3.433 1.00 89.88 296 GLN A CA 1
ATOM 2445 C C . GLN A 1 296 ? -11.552 17.104 3.710 1.00 89.88 296 GLN A C 1
ATOM 2447 O O . GLN A 1 296 ? -12.578 17.778 3.673 1.00 89.88 296 GLN A O 1
ATOM 2452 N N . ALA A 1 297 ? -10.352 17.639 3.945 1.00 85.62 297 ALA A N 1
ATOM 2453 C CA . ALA A 1 297 ? -10.154 19.060 4.218 1.00 85.62 297 ALA A CA 1
ATOM 2454 C C . ALA A 1 297 ? -10.620 19.929 3.043 1.00 85.62 297 ALA A C 1
ATOM 2456 O O . ALA A 1 297 ? -11.274 20.952 3.247 1.00 85.62 297 ALA A O 1
ATOM 2457 N N . HIS A 1 298 ? -10.349 19.493 1.811 1.00 86.38 298 HIS A N 1
ATOM 2458 C CA . HIS A 1 298 ? -10.838 20.157 0.609 1.00 86.38 298 HIS A CA 1
ATOM 2459 C C . HIS A 1 298 ? -12.369 20.129 0.514 1.00 86.38 298 HIS A C 1
ATOM 2461 O O . HIS A 1 298 ? -12.985 21.158 0.249 1.00 86.38 298 HIS A O 1
ATOM 2467 N N . ILE A 1 299 ? -13.002 18.978 0.752 1.00 86.12 299 ILE A N 1
ATOM 2468 C CA . ILE A 1 299 ? -14.464 18.836 0.684 1.00 86.12 299 ILE A CA 1
ATOM 2469 C C . ILE A 1 299 ? -15.146 19.658 1.783 1.00 86.12 299 ILE A C 1
ATOM 2471 O O . ILE A 1 299 ? -16.120 20.354 1.514 1.00 86.12 299 ILE A O 1
AT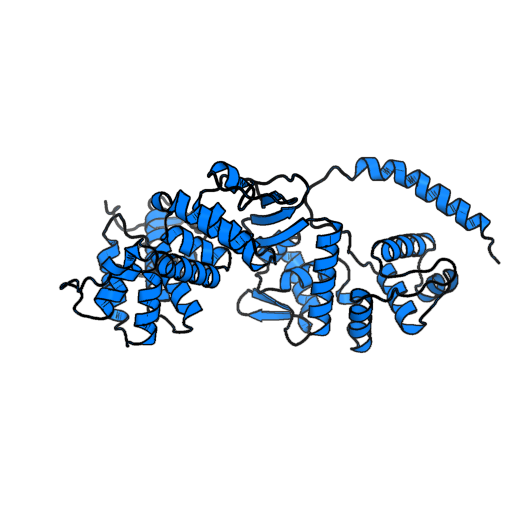OM 2475 N N . VAL A 1 300 ? -14.619 19.631 3.008 1.00 84.56 300 VAL A N 1
ATOM 2476 C CA . VAL A 1 300 ? -15.139 20.431 4.125 1.00 84.56 300 VAL A CA 1
ATOM 2477 C C . VAL A 1 300 ? -14.990 21.924 3.826 1.00 84.56 300 VAL A C 1
ATOM 2479 O O . VAL A 1 300 ? -15.964 22.660 3.937 1.00 84.56 300 VAL A O 1
ATOM 2482 N N . GLY A 1 301 ? -13.823 22.368 3.347 1.00 75.06 301 GLY A N 1
ATOM 2483 C CA . GLY A 1 301 ? -13.589 23.768 2.972 1.00 75.06 301 GLY A CA 1
ATOM 2484 C C . GLY A 1 301 ? -14.358 24.244 1.731 1.00 75.06 301 GLY A C 1
ATOM 2485 O O . GLY A 1 301 ? -14.518 25.446 1.535 1.00 75.06 301 GLY A O 1
ATOM 2486 N N . THR A 1 302 ? -14.852 23.329 0.890 1.00 54.81 302 THR A N 1
ATOM 2487 C CA . THR A 1 302 ? -15.707 23.640 -0.274 1.00 54.81 302 THR A CA 1
ATOM 2488 C C . THR A 1 302 ? -17.200 23.507 0.023 1.00 54.81 302 THR A C 1
ATOM 2490 O O . THR A 1 302 ? -18.016 23.931 -0.798 1.00 54.81 302 THR A O 1
ATOM 2493 N N . ASN A 1 303 ? -17.576 22.978 1.192 1.00 49.44 303 ASN A N 1
ATOM 2494 C CA . ASN A 1 303 ? -18.957 22.851 1.636 1.00 49.44 303 ASN A CA 1
ATOM 2495 C C . ASN A 1 303 ? -19.266 23.850 2.771 1.00 49.44 303 ASN A C 1
ATOM 2497 O O . ASN A 1 303 ? -19.249 23.474 3.944 1.00 49.44 303 ASN A O 1
ATOM 2501 N N . PRO A 1 304 ? -19.623 25.111 2.451 1.00 40.53 304 PRO A N 1
ATOM 2502 C CA . PRO A 1 304 ? -19.952 26.132 3.451 1.00 40.53 304 PRO A CA 1
ATOM 2503 C C . PRO A 1 304 ? -21.232 25.834 4.255 1.00 40.53 304 PRO A C 1
ATOM 2505 O O . PRO A 1 304 ? -21.613 26.619 5.111 1.00 40.53 304 PRO A O 1
ATOM 2508 N N . LYS A 1 305 ? -21.923 24.709 4.008 1.00 41.84 305 LYS A N 1
ATOM 2509 C CA . LYS A 1 305 ? -23.064 24.276 4.834 1.00 41.84 305 LYS A CA 1
ATOM 2510 C C . LYS A 1 305 ? -22.662 23.611 6.154 1.00 41.84 305 LYS A C 1
ATOM 2512 O O . LYS A 1 305 ? -23.547 23.294 6.938 1.00 41.84 305 LYS A O 1
ATOM 2517 N N . ASN A 1 306 ? -21.369 23.405 6.406 1.00 42.41 306 ASN A N 1
ATOM 2518 C CA . ASN A 1 306 ? -20.882 22.876 7.682 1.00 42.41 306 ASN A CA 1
ATOM 2519 C C . ASN A 1 306 ? -20.465 23.966 8.688 1.00 42.41 306 ASN A C 1
ATOM 2521 O O . ASN A 1 306 ? -20.004 23.616 9.771 1.00 42.41 306 ASN A O 1
ATOM 2525 N N . ASP A 1 307 ? -20.694 25.254 8.392 1.00 39.84 307 ASP A N 1
ATOM 2526 C CA . ASP A 1 307 ? -20.571 26.336 9.390 1.00 39.84 307 ASP A CA 1
ATOM 2527 C C . ASP A 1 307 ? -21.609 26.213 10.528 1.00 39.84 307 ASP A C 1
ATOM 2529 O O . ASP A 1 307 ? -21.443 26.816 11.583 1.00 39.84 307 ASP A O 1
ATOM 2533 N N . ASP A 1 308 ? -22.620 25.343 10.393 1.00 39.81 308 ASP A N 1
ATOM 2534 C CA . ASP A 1 308 ? -23.521 24.979 11.499 1.00 39.81 308 ASP A CA 1
ATOM 2535 C C . ASP A 1 308 ? -22.858 24.049 12.548 1.00 39.81 308 ASP A C 1
ATOM 2537 O O . ASP A 1 308 ? -23.494 23.670 13.534 1.00 39.81 308 ASP A O 1
ATOM 2541 N N . LEU A 1 309 ? -21.579 23.676 12.375 1.00 45.19 309 LEU A N 1
ATOM 2542 C CA . LEU A 1 309 ? -20.787 22.967 13.392 1.00 45.19 309 LEU A CA 1
ATOM 2543 C C . LEU A 1 309 ? -20.011 23.905 14.332 1.00 45.19 309 LEU A C 1
ATOM 2545 O O . LEU A 1 309 ? -19.382 23.413 15.271 1.00 45.19 309 LEU A O 1
ATOM 2549 N N . GLU A 1 310 ? -20.147 25.231 14.201 1.00 42.62 310 GLU A N 1
ATOM 2550 C CA . GLU A 1 310 ? -19.976 26.156 15.339 1.00 42.62 310 GLU A CA 1
ATOM 2551 C C . GLU A 1 310 ? -21.202 26.089 16.270 1.00 42.62 310 GLU A C 1
ATOM 2553 O O . GLU A 1 310 ? -21.799 27.081 16.680 1.00 42.62 310 GLU A O 1
ATOM 2558 N N . GLY A 1 311 ? -21.603 24.870 16.620 1.00 41.19 311 GLY A N 1
ATOM 2559 C CA . GLY A 1 311 ? -22.398 24.645 17.803 1.00 41.19 311 GLY A CA 1
ATOM 2560 C C . GLY A 1 311 ? -21.441 24.635 18.979 1.00 41.19 311 GLY A C 1
ATOM 2561 O O . GLY A 1 311 ? -20.764 23.629 19.201 1.00 41.19 311 GLY A O 1
ATOM 2562 N N . ASP A 1 312 ? -21.432 25.714 19.760 1.00 45.12 312 ASP A N 1
ATOM 2563 C CA . ASP A 1 312 ? -21.215 25.637 21.206 1.00 45.12 312 ASP A CA 1
ATOM 2564 C C . ASP A 1 312 ? -22.196 24.587 21.758 1.00 45.12 312 ASP A C 1
ATOM 2566 O O . ASP A 1 312 ? -23.276 24.905 22.255 1.00 45.12 312 ASP A O 1
ATOM 2570 N N . SER A 1 313 ? -21.886 23.301 21.587 1.00 44.84 313 SER A N 1
ATOM 2571 C CA . SER A 1 313 ? -22.628 22.224 22.211 1.00 44.84 313 SER A CA 1
ATOM 2572 C C . SER A 1 313 ? -22.265 22.307 23.688 1.00 44.84 313 SER A C 1
ATOM 2574 O O . SER A 1 313 ? -21.111 22.040 24.038 1.00 44.84 313 SER A O 1
ATOM 2576 N N . PRO A 1 314 ? -23.209 22.653 24.579 1.00 48.28 314 PRO A N 1
ATOM 2577 C CA . PRO A 1 314 ? -22.937 22.885 25.999 1.00 48.28 314 PRO A CA 1
ATOM 2578 C C . PRO A 1 314 ? -22.559 21.599 26.767 1.00 48.28 314 PRO A C 1
ATOM 2580 O O . PRO A 1 314 ? -22.580 21.578 27.996 1.00 48.28 314 PRO A O 1
ATOM 2583 N N . TYR A 1 315 ? -22.247 20.511 26.057 1.00 50.38 315 TYR A N 1
ATOM 2584 C CA . TYR A 1 315 ? -21.972 19.182 26.594 1.00 50.38 315 TYR A CA 1
ATOM 2585 C C . TYR A 1 315 ? -20.493 18.770 26.539 1.00 50.38 315 TYR A C 1
ATOM 2587 O O . TYR A 1 315 ? -20.136 17.799 27.206 1.00 50.38 315 TYR A O 1
ATOM 2595 N N . TYR A 1 316 ? -19.627 19.473 25.799 1.00 62.00 316 TYR A N 1
ATOM 2596 C CA . TYR A 1 316 ? -18.197 19.142 25.726 1.00 62.00 316 TYR A CA 1
ATOM 2597 C C . TYR A 1 316 ? -17.387 20.084 26.617 1.00 62.00 316 TYR A C 1
ATOM 2599 O O . TYR A 1 316 ? -16.971 21.160 26.202 1.00 62.00 316 TYR A O 1
ATOM 2607 N N . ASN A 1 317 ? -17.187 19.679 27.871 1.00 73.38 317 ASN A N 1
ATOM 2608 C CA . ASN A 1 317 ? -16.530 20.513 28.881 1.00 73.38 317 ASN A CA 1
ATOM 2609 C C . ASN A 1 317 ? -14.995 20.392 28.870 1.00 73.38 317 ASN A C 1
ATOM 2611 O O . ASN A 1 317 ? -14.326 21.126 29.596 1.00 73.38 317 ASN A O 1
ATOM 2615 N N . SER A 1 318 ? -14.435 19.478 28.069 1.00 89.75 318 SER A N 1
ATOM 2616 C CA . SER A 1 318 ? -12.991 19.245 27.964 1.00 89.75 318 SER A CA 1
ATOM 2617 C C . SER A 1 318 ? -12.531 18.955 26.522 1.00 89.75 318 SER A C 1
ATOM 2619 O O . SER A 1 318 ? -13.322 18.468 25.696 1.00 89.75 318 SER A O 1
ATOM 2621 N N . PRO A 1 319 ? -11.247 19.219 26.193 1.00 91.69 319 PRO A N 1
ATOM 2622 C CA . PRO A 1 319 ? -10.632 18.774 24.942 1.00 91.69 319 PRO A CA 1
ATOM 2623 C C . PRO A 1 319 ? -10.781 17.269 24.706 1.00 91.69 319 PRO A C 1
ATOM 2625 O O . PRO A 1 319 ? -10.985 16.840 23.569 1.00 91.69 319 PRO A O 1
ATOM 2628 N N . GLU A 1 320 ? -10.738 16.461 25.764 1.00 94.69 320 GLU A N 1
ATOM 2629 C CA . GLU A 1 320 ? -10.893 15.013 25.696 1.00 94.69 320 GLU A CA 1
ATOM 2630 C C . GLU A 1 320 ? -12.316 14.586 25.340 1.00 94.69 320 GLU A C 1
ATOM 2632 O O . GLU A 1 320 ? -12.474 13.681 24.521 1.00 94.69 320 GLU A O 1
ATOM 2637 N N . ASP A 1 321 ? -13.347 15.234 25.888 1.00 91.62 321 ASP A N 1
ATOM 2638 C CA . ASP A 1 321 ? -14.739 14.927 25.530 1.00 91.62 321 ASP A CA 1
ATOM 2639 C C . ASP A 1 321 ? -14.990 15.216 24.046 1.00 91.62 321 ASP A C 1
ATOM 2641 O O . ASP A 1 321 ? -15.604 14.411 23.336 1.00 91.62 321 ASP A O 1
ATOM 2645 N N . THR A 1 322 ? -14.456 16.342 23.565 1.00 91.44 322 THR A N 1
ATOM 2646 C CA . THR A 1 322 ? -14.524 16.719 22.148 1.00 91.44 322 THR A CA 1
ATOM 2647 C C . THR A 1 322 ? -13.765 15.706 21.297 1.00 91.44 322 THR A C 1
ATOM 2649 O O . THR A 1 322 ? -14.321 15.153 20.349 1.00 91.44 322 THR A O 1
ATOM 2652 N N . PHE A 1 323 ? -12.516 15.395 21.657 1.00 95.00 323 PHE A N 1
ATOM 2653 C CA . PHE A 1 323 ? -11.693 14.432 20.929 1.00 95.00 323 PHE A CA 1
ATOM 2654 C C . PHE A 1 323 ? -12.364 13.059 20.858 1.00 95.00 323 PHE A C 1
ATOM 2656 O O . PHE A 1 323 ? -12.442 12.464 19.783 1.00 95.00 323 PHE A O 1
ATOM 2663 N N . LEU A 1 324 ? -12.878 12.557 21.981 1.00 94.31 324 LEU A N 1
ATOM 2664 C CA . LEU A 1 324 ? -13.577 11.279 22.065 1.00 94.31 324 LEU A CA 1
ATOM 2665 C C . LEU A 1 324 ? -14.834 11.269 21.193 1.00 94.31 324 LEU A C 1
ATOM 2667 O O . LEU A 1 324 ? -15.086 10.294 20.493 1.00 94.31 324 LEU A O 1
ATOM 2671 N N . SER A 1 325 ? -15.624 12.340 21.214 1.00 91.62 325 SER A N 1
ATOM 2672 C CA . SER A 1 325 ? -16.834 12.417 20.396 1.00 91.62 325 SER A CA 1
ATOM 2673 C C . SER A 1 325 ? -16.515 12.416 18.903 1.00 91.62 325 SER A C 1
ATOM 2675 O O . SER A 1 325 ? -17.083 11.620 18.158 1.00 91.62 325 SER A O 1
ATOM 2677 N N . MET A 1 326 ? -15.569 13.253 18.475 1.00 93.94 326 MET A N 1
ATOM 2678 C CA . MET A 1 326 ? -15.191 13.399 17.065 1.00 93.94 326 MET A CA 1
ATOM 2679 C C . MET A 1 326 ? -14.503 12.137 16.519 1.00 93.94 326 MET A C 1
ATOM 2681 O O . MET A 1 326 ? -14.762 11.681 15.407 1.00 93.94 326 MET A O 1
ATOM 2685 N N . SER A 1 327 ? -13.674 11.486 17.332 1.00 93.69 327 SER A N 1
ATOM 2686 C CA . SER A 1 327 ? -13.021 10.226 16.953 1.00 93.69 327 SER A CA 1
ATOM 2687 C C . SER A 1 327 ? -13.984 9.036 16.849 1.00 93.69 327 SER A C 1
ATOM 2689 O O . SER A 1 327 ? -13.677 8.077 16.141 1.00 93.69 327 SER A O 1
ATOM 2691 N N . LEU A 1 328 ? -15.144 9.095 17.512 1.00 92.69 328 LEU A N 1
ATOM 2692 C CA . LEU A 1 328 ? -16.208 8.085 17.439 1.00 92.69 328 LEU A CA 1
ATOM 2693 C C . LEU A 1 328 ? -17.277 8.387 16.386 1.00 92.69 328 LEU A C 1
ATOM 2695 O O . LEU A 1 328 ? -18.076 7.512 16.059 1.00 92.69 328 LEU A O 1
ATOM 2699 N N . SER A 1 329 ? -17.294 9.603 15.861 1.00 91.00 329 SER A N 1
ATOM 2700 C CA . SER A 1 329 ? -18.271 10.048 14.880 1.00 91.00 329 SER A CA 1
ATOM 2701 C C . SER A 1 329 ? -17.976 9.498 13.486 1.00 91.00 329 SER A C 1
ATOM 2703 O O . SER A 1 329 ? -16.824 9.379 13.081 1.00 91.00 329 SER A O 1
ATOM 2705 N N . ASN A 1 330 ? -19.012 9.195 12.707 1.00 88.50 330 ASN A N 1
ATOM 2706 C CA . ASN A 1 330 ? -18.861 8.818 11.298 1.00 88.50 330 ASN A CA 1
ATOM 2707 C C . ASN A 1 330 ? -18.992 10.030 10.352 1.00 88.50 330 ASN A C 1
ATOM 2709 O O . ASN A 1 330 ? -19.218 9.854 9.158 1.00 88.50 330 ASN A O 1
ATOM 2713 N N . THR A 1 331 ? -18.893 11.253 10.877 1.00 88.81 331 THR A N 1
ATOM 2714 C CA . THR A 1 331 ? -19.027 12.493 10.103 1.00 88.81 331 THR A CA 1
ATOM 2715 C C . THR A 1 331 ? -17.710 12.868 9.424 1.00 88.81 331 THR A C 1
ATOM 2717 O O . THR A 1 331 ? -16.626 12.753 10.002 1.00 88.81 331 THR A O 1
ATOM 2720 N N . LEU A 1 332 ? -17.806 13.327 8.173 1.00 86.06 332 LEU A N 1
ATOM 2721 C CA . LEU A 1 332 ? -16.669 13.835 7.407 1.00 86.06 332 LEU A CA 1
ATOM 2722 C C . LEU A 1 332 ? -16.068 15.072 8.091 1.00 86.06 332 LEU A C 1
ATOM 2724 O O . LEU A 1 332 ? -16.795 16.004 8.419 1.00 86.06 332 LEU A O 1
ATOM 2728 N N . GLY A 1 333 ? -14.743 15.114 8.239 1.00 86.06 333 GLY A N 1
ATOM 2729 C CA . GLY A 1 333 ? -14.038 16.259 8.823 1.00 86.06 333 GLY A CA 1
ATOM 2730 C C . GLY A 1 333 ? -13.816 16.184 10.335 1.00 86.06 333 GLY A C 1
ATOM 2731 O O . GLY A 1 333 ? -12.888 16.822 10.825 1.00 86.06 333 GLY A O 1
ATOM 2732 N N . ASP A 1 334 ? -14.543 15.346 11.077 1.00 91.75 334 ASP A N 1
ATOM 2733 C CA . ASP A 1 334 ? -14.362 15.225 12.535 1.00 91.75 334 ASP A CA 1
ATOM 2734 C C . ASP A 1 334 ? -12.945 14.758 12.910 1.00 91.75 334 ASP A C 1
ATOM 2736 O O . ASP A 1 334 ? -12.362 15.201 13.902 1.00 91.75 334 ASP A O 1
ATOM 2740 N N . ILE A 1 335 ? -12.327 13.926 12.066 1.00 93.06 335 ILE A N 1
ATOM 2741 C CA . ILE A 1 335 ? -10.920 13.537 12.221 1.00 93.06 335 ILE A CA 1
ATOM 2742 C C . ILE A 1 335 ? -9.960 14.734 12.082 1.00 93.06 335 ILE A C 1
ATOM 2744 O O . ILE A 1 335 ? -8.944 14.771 12.773 1.00 93.06 335 ILE A O 1
ATOM 2748 N N . LEU A 1 336 ? -10.283 15.746 11.270 1.00 91.00 336 LEU A N 1
ATOM 2749 C CA . LEU A 1 336 ? -9.485 16.976 11.168 1.00 91.00 336 LEU A CA 1
ATOM 2750 C C . LEU A 1 336 ? -9.576 17.781 12.468 1.00 91.00 336 LEU A C 1
ATOM 2752 O O . LEU A 1 336 ? -8.581 18.343 12.922 1.00 91.00 336 LEU A O 1
ATOM 2756 N N . ARG A 1 337 ? -10.733 17.764 13.140 1.00 92.00 337 ARG A N 1
ATOM 2757 C CA . ARG A 1 337 ? -10.865 18.386 14.462 1.00 92.00 337 ARG A CA 1
ATOM 2758 C C . ARG A 1 337 ? -10.048 17.649 15.523 1.00 92.00 337 ARG A C 1
ATOM 2760 O O . ARG A 1 337 ? -9.395 18.292 16.343 1.00 92.00 337 ARG A O 1
ATOM 2767 N N . CYS A 1 338 ? -10.018 16.315 15.486 1.00 94.31 338 CYS A N 1
ATOM 2768 C CA . CYS A 1 338 ? -9.101 15.527 16.317 1.00 94.31 338 CYS A CA 1
ATOM 2769 C C . CYS A 1 338 ? -7.631 15.905 16.069 1.00 94.31 338 CYS A C 1
ATOM 2771 O O . CYS A 1 338 ? -6.865 16.023 17.026 1.00 94.31 338 CYS A O 1
ATOM 2773 N N . GLU A 1 339 ? -7.245 16.117 14.806 1.00 92.25 339 GLU A N 1
ATOM 2774 C CA . GLU A 1 339 ? -5.899 16.559 14.426 1.00 92.25 339 GLU A CA 1
ATOM 2775 C C . GLU A 1 339 ? -5.549 17.914 15.061 1.00 92.25 339 GLU A C 1
ATOM 2777 O O . GLU A 1 339 ? -4.466 18.077 15.630 1.00 92.25 339 GLU A O 1
ATOM 2782 N N . GLU A 1 340 ? -6.468 18.880 15.007 1.00 91.19 340 GLU A N 1
ATOM 2783 C CA . GLU A 1 340 ? -6.288 20.200 15.618 1.00 91.19 340 GLU A CA 1
ATOM 2784 C C . GLU A 1 340 ? -6.139 20.133 17.138 1.00 91.19 340 GLU A C 1
ATOM 2786 O O . GLU A 1 340 ? -5.251 20.787 17.687 1.00 91.19 340 GLU A O 1
ATOM 2791 N N . ILE A 1 341 ? -6.978 19.337 17.809 1.00 93.75 341 ILE A N 1
ATOM 2792 C CA . ILE A 1 341 ? -6.926 19.159 19.266 1.00 93.75 341 ILE A CA 1
ATOM 2793 C C . ILE A 1 341 ? -5.579 18.550 19.668 1.00 93.75 341 ILE A C 1
ATOM 2795 O O . ILE A 1 341 ? -4.907 19.097 20.537 1.00 93.75 341 ILE A O 1
ATOM 2799 N N . MET A 1 342 ? -5.125 17.488 18.990 1.00 94.00 342 MET A N 1
ATOM 2800 C CA . MET A 1 342 ? -3.826 16.858 19.279 1.00 94.00 342 MET A CA 1
ATOM 2801 C C . MET A 1 342 ? -2.634 17.807 19.122 1.00 94.00 342 MET A C 1
ATOM 2803 O O . MET A 1 342 ? -1.609 17.609 19.771 1.00 94.00 342 MET A O 1
ATOM 2807 N N . LYS A 1 343 ? -2.735 18.809 18.241 1.00 90.69 343 LYS A N 1
ATOM 2808 C CA . LYS A 1 343 ? -1.672 19.798 18.009 1.00 90.69 343 LYS A CA 1
ATOM 2809 C C . LYS A 1 343 ? -1.659 20.927 19.042 1.00 90.69 343 LYS A C 1
ATOM 2811 O O . LYS A 1 343 ? -0.610 21.544 19.219 1.00 90.69 343 LYS A O 1
ATOM 2816 N N . LYS A 1 344 ? -2.804 21.242 19.655 1.00 91.69 344 LYS A N 1
ATOM 2817 C CA . LYS A 1 344 ? -2.981 22.419 20.525 1.00 91.69 344 LYS A CA 1
ATOM 2818 C C . LYS A 1 344 ? -3.035 22.075 22.011 1.00 91.69 344 LYS A C 1
ATOM 2820 O O . LYS A 1 344 ? -2.583 22.879 22.816 1.00 91.69 344 LYS A O 1
ATOM 2825 N N . GLU A 1 345 ? -3.554 20.901 22.351 1.00 92.12 345 GLU A N 1
ATOM 2826 C CA . GLU A 1 345 ? -3.900 20.523 23.721 1.00 92.12 345 GLU A CA 1
ATOM 2827 C C . GLU A 1 345 ? -3.104 19.295 24.188 1.00 92.12 345 GLU A C 1
ATOM 2829 O O . GLU A 1 345 ? -2.747 18.416 23.398 1.00 92.12 345 GLU A O 1
ATOM 2834 N N . GLU A 1 346 ? -2.854 19.203 25.495 1.00 92.88 346 GLU A N 1
ATOM 2835 C CA . GLU A 1 346 ? -2.345 17.984 26.130 1.00 92.88 346 GLU A CA 1
ATOM 2836 C C . GLU A 1 346 ? -3.531 17.130 26.596 1.00 92.88 346 GLU A C 1
ATOM 2838 O O . GLU A 1 346 ? -4.306 17.561 27.441 1.00 92.88 346 GLU A O 1
ATOM 2843 N N . LEU A 1 347 ? -3.678 15.927 26.030 1.00 95.81 347 LEU A N 1
ATOM 2844 C CA . LEU A 1 347 ? -4.814 15.040 26.305 1.00 95.81 347 LEU A CA 1
ATOM 2845 C C . LEU A 1 347 ? -4.503 14.014 27.403 1.00 95.81 347 LEU A C 1
ATOM 2847 O O . LEU A 1 347 ? -3.478 13.319 27.339 1.00 95.81 347 LEU A O 1
ATOM 2851 N N . ASP A 1 348 ? -5.440 13.802 28.333 1.00 96.69 348 ASP A N 1
ATOM 2852 C CA . ASP A 1 348 ? -5.434 12.630 29.219 1.00 96.69 348 ASP A CA 1
ATOM 2853 C C . ASP A 1 348 ? -5.801 11.358 28.436 1.00 96.69 348 ASP A C 1
ATOM 2855 O O . ASP A 1 348 ? -6.941 10.881 28.384 1.00 96.69 348 ASP A O 1
ATOM 2859 N N . TRP A 1 349 ? -4.777 10.757 27.834 1.00 96.88 349 TRP A N 1
ATOM 2860 C CA . TRP A 1 349 ? -4.902 9.506 27.099 1.00 96.88 349 TRP A CA 1
ATOM 2861 C C . TRP A 1 349 ? -5.444 8.358 27.956 1.00 96.88 349 TRP A C 1
ATOM 2863 O O . TRP A 1 349 ? -6.174 7.510 27.443 1.00 96.88 349 TRP A O 1
ATOM 2873 N N . GLU A 1 350 ? -5.120 8.289 29.249 1.00 97.06 350 GLU A N 1
ATOM 2874 C CA . GLU A 1 350 ? -5.602 7.185 30.081 1.00 97.06 350 GLU A CA 1
ATOM 2875 C C . GLU A 1 350 ? -7.103 7.318 30.359 1.00 97.06 350 GLU A C 1
ATOM 2877 O O . GLU A 1 350 ? -7.805 6.303 30.392 1.00 97.06 350 GLU A O 1
ATOM 2882 N N . MET A 1 351 ? -7.609 8.545 30.504 1.00 96.06 351 MET A N 1
ATOM 2883 C CA . MET A 1 351 ? -9.046 8.810 30.532 1.00 96.06 351 MET A CA 1
ATOM 2884 C C . MET A 1 351 ? -9.712 8.389 29.219 1.00 96.06 351 MET A C 1
ATOM 2886 O O . MET A 1 351 ? -10.612 7.546 29.256 1.00 96.06 351 MET A O 1
ATOM 2890 N N . LEU A 1 352 ? -9.200 8.843 28.069 1.00 96.62 352 LEU A N 1
ATOM 2891 C CA . LEU A 1 352 ? -9.720 8.454 26.751 1.00 96.62 352 LEU A CA 1
ATOM 2892 C C . LEU A 1 352 ? -9.750 6.931 26.570 1.00 96.62 352 LEU A C 1
ATOM 2894 O O . LEU A 1 352 ? -10.736 6.372 26.094 1.00 96.62 352 LEU A O 1
ATOM 2898 N N . PHE A 1 353 ? -8.693 6.228 26.984 1.00 97.06 353 PHE A N 1
ATOM 2899 C CA . PHE A 1 353 ? -8.641 4.768 26.933 1.00 97.06 353 PHE A CA 1
ATOM 2900 C C . PHE A 1 353 ? -9.764 4.118 27.742 1.00 97.06 353 PHE A C 1
ATOM 2902 O O . PHE A 1 353 ? -10.419 3.206 27.231 1.00 97.06 353 PHE A O 1
ATOM 2909 N N . ARG A 1 354 ? -9.998 4.576 28.979 1.00 95.75 354 ARG A N 1
ATOM 2910 C CA . ARG A 1 354 ? -11.106 4.073 29.803 1.00 95.75 354 ARG A CA 1
ATOM 2911 C C . ARG A 1 354 ? -12.439 4.302 29.104 1.00 95.75 354 ARG A C 1
ATOM 2913 O O . ARG A 1 354 ? -13.226 3.365 29.027 1.00 95.75 354 ARG A O 1
ATOM 2920 N N . GLU A 1 355 ? -12.653 5.479 28.531 1.00 95.00 355 GLU A N 1
ATOM 2921 C CA . GLU A 1 355 ? -13.901 5.816 27.847 1.00 95.00 355 GLU A CA 1
ATOM 2922 C C . GLU A 1 355 ? -14.147 4.990 26.580 1.00 95.00 355 GLU A C 1
ATOM 2924 O O . GLU A 1 355 ? -15.239 4.448 26.405 1.00 95.00 355 GLU A O 1
ATOM 2929 N N . TYR A 1 356 ? -13.137 4.774 25.732 1.00 95.19 356 TYR A N 1
ATOM 2930 C CA . TYR A 1 356 ? -13.260 3.848 24.597 1.00 95.19 356 TYR A CA 1
ATOM 2931 C C . TYR A 1 356 ? -13.633 2.434 25.056 1.00 95.19 356 TYR A C 1
ATOM 2933 O O . TYR A 1 356 ? -14.513 1.788 24.485 1.00 95.19 356 TYR A O 1
ATOM 2941 N N . VAL A 1 357 ? -12.985 1.952 26.119 1.00 92.88 357 VAL A N 1
ATOM 2942 C CA . VAL A 1 357 ? -13.272 0.642 26.714 1.00 92.88 357 VAL A CA 1
ATOM 2943 C C . VAL A 1 357 ? -14.636 0.628 27.417 1.00 92.88 357 VAL A C 1
ATOM 2945 O O . VAL A 1 357 ? -15.233 -0.431 27.555 1.00 92.88 357 VAL A O 1
ATOM 2948 N N . LEU A 1 358 ? -15.201 1.748 27.848 1.00 91.06 358 LEU A N 1
ATOM 2949 C CA . LEU A 1 358 ? -16.571 1.776 28.367 1.00 91.06 358 LEU A CA 1
ATOM 2950 C C . LEU A 1 358 ? -17.590 1.741 27.222 1.00 91.06 358 LEU A C 1
ATOM 2952 O O . LEU A 1 358 ? -18.504 0.911 27.236 1.00 91.06 358 LEU A O 1
ATOM 2956 N N . ARG A 1 359 ? -17.388 2.568 26.191 1.00 89.00 359 ARG A N 1
ATOM 2957 C CA . ARG A 1 359 ? -18.281 2.687 25.026 1.00 89.00 359 ARG A CA 1
ATOM 2958 C C . ARG A 1 359 ? -18.291 1.457 24.121 1.00 89.00 359 ARG A C 1
ATOM 2960 O O . ARG A 1 359 ? -19.252 1.252 23.393 1.00 89.00 359 ARG A O 1
ATOM 2967 N N . GLN A 1 360 ? -17.307 0.569 24.229 1.00 84.75 360 GLN A N 1
ATOM 2968 C CA . GLN A 1 360 ? -17.298 -0.713 23.510 1.00 84.75 360 GLN A CA 1
ATOM 2969 C C . GLN A 1 360 ? -18.527 -1.610 23.757 1.00 84.75 360 GLN A C 1
ATOM 2971 O O . GLN A 1 360 ? -18.666 -2.638 23.096 1.00 84.75 360 GLN A O 1
ATOM 2976 N N . ARG A 1 361 ? -19.332 -1.316 24.788 1.00 84.12 361 ARG A N 1
ATOM 2977 C CA . ARG A 1 361 ? -20.570 -2.039 25.104 1.00 84.12 361 ARG A CA 1
ATOM 2978 C C . ARG A 1 361 ? -21.712 -1.682 24.153 1.00 84.12 361 ARG A C 1
ATOM 2980 O O . ARG A 1 361 ? -22.691 -2.418 24.108 1.00 84.12 361 ARG A O 1
ATOM 2987 N N . TYR A 1 362 ? -21.596 -0.579 23.417 1.00 85.25 362 TYR A N 1
ATOM 2988 C CA . TYR A 1 362 ? -22.606 -0.186 22.450 1.00 85.25 362 TYR A CA 1
ATOM 2989 C C . TYR A 1 362 ? -22.456 -0.998 21.148 1.00 85.25 362 TYR A C 1
ATOM 2991 O O . TYR A 1 362 ? -21.329 -1.193 20.680 1.00 85.25 362 TYR A O 1
ATOM 2999 N N . PRO A 1 363 ? -23.561 -1.505 20.563 1.00 79.12 363 PRO A N 1
ATOM 3000 C CA . PRO A 1 363 ? -23.517 -2.364 19.373 1.00 79.12 363 PRO A CA 1
ATOM 3001 C C . PRO A 1 363 ? -22.877 -1.718 18.138 1.00 79.12 363 PRO A C 1
ATOM 3003 O O . PRO A 1 363 ? -22.345 -2.415 17.276 1.00 79.12 363 PRO A O 1
ATOM 3006 N N . ASP A 1 364 ? -22.932 -0.394 18.051 1.00 81.75 364 ASP A N 1
ATOM 3007 C CA . ASP A 1 364 ? -22.414 0.435 16.965 1.00 81.75 364 ASP A CA 1
ATOM 3008 C C . ASP A 1 364 ? -20.921 0.772 17.113 1.00 81.75 364 ASP A C 1
ATOM 3010 O O . ASP A 1 364 ? -20.341 1.390 16.223 1.00 81.75 364 ASP A O 1
ATOM 3014 N N . PHE A 1 365 ? -20.253 0.333 18.184 1.00 87.38 365 PHE A N 1
ATOM 3015 C CA . PHE A 1 365 ? -18.844 0.644 18.414 1.00 87.38 365 PHE A CA 1
ATOM 3016 C C . PHE A 1 365 ? -17.910 -0.018 17.378 1.00 87.38 365 PHE A C 1
ATOM 3018 O O . PHE A 1 365 ? -17.679 -1.234 17.376 1.00 87.38 365 PHE A O 1
ATOM 3025 N N . ARG A 1 366 ? -17.302 0.795 16.505 1.00 89.12 366 ARG A N 1
ATOM 3026 C CA . ARG A 1 366 ? -16.467 0.350 15.372 1.00 89.12 366 ARG A CA 1
ATOM 3027 C C . ARG A 1 366 ? -14.978 0.266 15.731 1.00 89.12 366 ARG A C 1
ATOM 3029 O O . ARG A 1 366 ? -14.191 1.127 15.352 1.00 89.12 366 ARG A O 1
ATOM 3036 N N . TRP A 1 367 ? -14.558 -0.811 16.399 1.00 89.81 367 TRP A N 1
ATOM 3037 C CA . TRP A 1 367 ? -13.153 -1.013 16.810 1.00 89.81 367 TRP A CA 1
ATOM 3038 C C . TRP A 1 367 ? -12.107 -0.753 15.717 1.00 89.81 367 TRP A C 1
ATOM 3040 O O . TRP A 1 367 ? -11.167 0.007 15.946 1.00 89.81 367 TRP A O 1
ATOM 3050 N N . ASN A 1 368 ? -12.260 -1.383 14.547 1.00 88.38 368 ASN A N 1
ATOM 3051 C CA . ASN A 1 368 ? -11.308 -1.228 13.443 1.00 88.38 368 ASN A CA 1
ATOM 3052 C C . ASN A 1 368 ? -11.251 0.213 12.946 1.00 88.38 368 ASN A C 1
ATOM 3054 O O . ASN A 1 368 ? -10.159 0.736 12.749 1.00 88.38 368 ASN A O 1
ATOM 3058 N N . GLY A 1 369 ? -12.414 0.851 12.804 1.00 90.81 369 GLY A N 1
ATOM 3059 C CA . GLY A 1 369 ? -12.527 2.239 12.377 1.00 90.81 369 GLY A CA 1
ATOM 3060 C C . GLY A 1 369 ? -11.803 3.187 13.322 1.00 90.81 369 GLY A C 1
ATOM 3061 O O . GLY A 1 369 ? -10.974 3.976 12.891 1.00 90.81 369 GLY A O 1
ATOM 3062 N N . ILE A 1 370 ? -12.040 3.043 14.626 1.00 93.94 370 ILE A N 1
ATOM 3063 C CA . ILE A 1 370 ? -11.421 3.884 15.657 1.00 93.94 370 ILE A CA 1
ATOM 3064 C C . ILE A 1 370 ? -9.905 3.680 15.691 1.00 93.94 370 ILE A C 1
ATOM 3066 O O . ILE A 1 370 ? -9.146 4.646 15.708 1.00 93.94 370 ILE A O 1
ATOM 3070 N N . ILE A 1 371 ? -9.438 2.428 15.686 1.00 94.81 371 ILE A N 1
ATOM 3071 C CA . ILE A 1 371 ? -7.997 2.139 15.683 1.00 94.81 371 ILE A CA 1
ATOM 3072 C C . ILE A 1 371 ? -7.343 2.705 14.418 1.00 94.81 371 ILE A C 1
ATOM 3074 O O . ILE A 1 371 ? -6.284 3.322 14.525 1.00 94.81 371 ILE A O 1
ATOM 3078 N N . SER A 1 372 ? -7.976 2.530 13.256 1.00 93.50 372 SER A N 1
ATOM 3079 C CA . SER A 1 372 ? -7.491 3.060 11.977 1.00 93.50 372 SER A CA 1
ATOM 3080 C C . SER A 1 372 ? -7.423 4.582 12.016 1.00 93.50 372 SER A C 1
ATOM 3082 O O . SER A 1 372 ? -6.381 5.169 11.751 1.00 93.50 372 SER A O 1
ATOM 3084 N N . ARG A 1 373 ? -8.483 5.240 12.479 1.00 95.19 373 ARG A N 1
ATOM 3085 C CA . ARG A 1 373 ? -8.529 6.691 12.653 1.00 95.19 373 ARG A CA 1
ATOM 3086 C C . ARG A 1 373 ? -7.401 7.220 13.538 1.00 95.19 373 ARG A C 1
ATOM 3088 O O . ARG A 1 373 ? -6.701 8.154 13.160 1.00 95.19 373 ARG A O 1
ATOM 3095 N N . LEU A 1 374 ? -7.175 6.600 14.695 1.00 96.12 374 LEU A N 1
ATOM 3096 C CA . LEU A 1 374 ? -6.076 6.984 15.585 1.00 96.12 374 LEU A CA 1
ATOM 3097 C C . LEU A 1 374 ? -4.698 6.720 14.947 1.00 96.12 374 LEU A C 1
ATOM 3099 O O . LEU A 1 374 ? -3.774 7.504 15.143 1.00 96.12 374 LEU A O 1
ATOM 3103 N N . GLN A 1 375 ? -4.546 5.654 14.156 1.00 95.38 375 GLN A N 1
ATOM 3104 C CA . GLN A 1 375 ? -3.322 5.399 13.387 1.00 95.38 375 GLN A CA 1
ATOM 3105 C C . GLN A 1 375 ? -3.063 6.482 12.339 1.00 95.38 375 GLN A C 1
ATOM 3107 O O . GLN A 1 375 ? -1.930 6.945 12.231 1.00 95.38 375 GLN A O 1
ATOM 3112 N N . ILE A 1 376 ? -4.096 6.896 11.603 1.00 93.44 376 ILE A N 1
ATOM 3113 C CA . ILE A 1 376 ? -4.009 7.990 10.630 1.00 93.44 376 ILE A CA 1
ATOM 3114 C C . ILE A 1 376 ? -3.573 9.282 11.334 1.00 93.44 376 ILE A C 1
ATOM 3116 O O . ILE A 1 376 ? -2.652 9.950 10.873 1.00 93.44 376 ILE A O 1
ATOM 3120 N N . LEU A 1 377 ? -4.176 9.608 12.482 1.00 94.56 377 LEU A N 1
ATOM 3121 C CA . LEU A 1 377 ? -3.803 10.788 13.268 1.00 94.56 377 LEU A CA 1
ATOM 3122 C C . LEU A 1 377 ? -2.339 10.747 13.729 1.00 94.56 377 LEU A C 1
ATOM 3124 O O . LEU A 1 377 ? -1.628 11.740 13.576 1.00 94.56 377 LEU A O 1
ATOM 3128 N N . GLU A 1 378 ? -1.863 9.610 14.250 1.00 94.62 378 GLU A N 1
ATOM 3129 C CA . GLU A 1 378 ? -0.454 9.433 14.639 1.00 94.62 378 GLU A CA 1
ATOM 3130 C C . GLU A 1 378 ? 0.494 9.594 13.433 1.00 94.62 378 GLU A C 1
ATOM 3132 O O . GLU A 1 378 ? 1.537 10.237 13.564 1.00 94.62 378 GLU A O 1
ATOM 3137 N N . GLN A 1 379 ? 0.126 9.070 12.254 1.00 89.06 379 GLN A N 1
ATOM 3138 C CA . GLN A 1 379 ? 0.908 9.212 11.017 1.00 89.06 379 GLN A CA 1
ATOM 3139 C C . GLN A 1 379 ? 0.990 10.669 10.547 1.00 89.06 379 GLN A C 1
ATOM 3141 O O . GLN A 1 379 ? 2.093 11.178 10.348 1.00 89.06 379 GLN A O 1
ATOM 3146 N N . ARG A 1 380 ? -0.157 11.347 10.426 1.00 86.50 380 ARG A N 1
ATOM 3147 C CA . ARG A 1 380 ? -0.254 12.705 9.871 1.00 86.50 380 ARG A CA 1
ATOM 3148 C C . ARG A 1 380 ? 0.335 13.771 10.787 1.00 86.50 380 ARG A C 1
ATOM 3150 O O . ARG A 1 380 ? 0.974 14.713 10.327 1.00 86.50 380 ARG A O 1
ATOM 3157 N N . THR A 1 381 ? 0.127 13.641 12.096 1.00 88.44 381 THR A N 1
ATOM 3158 C CA . THR A 1 381 ? 0.642 14.617 13.072 1.00 88.44 381 THR A CA 1
ATOM 3159 C C . THR A 1 381 ? 2.087 14.343 13.481 1.00 88.44 381 THR A C 1
ATOM 3161 O O . THR A 1 381 ? 2.764 15.248 13.966 1.00 88.44 381 THR A O 1
ATOM 3164 N N . GLY A 1 382 ? 2.555 13.096 13.352 1.00 89.69 382 GLY A N 1
ATOM 3165 C CA . GLY A 1 382 ? 3.803 12.634 13.963 1.00 89.69 382 GLY A CA 1
ATOM 3166 C C . GLY A 1 382 ? 3.754 12.557 15.498 1.00 89.69 382 GLY A C 1
ATOM 3167 O O . GLY A 1 382 ? 4.783 12.293 16.126 1.00 89.69 382 GLY A O 1
ATOM 3168 N N . ILE A 1 383 ? 2.588 12.783 16.118 1.00 93.50 383 ILE A N 1
ATOM 3169 C CA . ILE A 1 383 ? 2.386 12.738 17.569 1.00 93.50 383 ILE A CA 1
ATOM 3170 C C . ILE A 1 383 ? 1.937 11.333 17.957 1.00 93.50 383 ILE A C 1
ATOM 3172 O O . ILE A 1 383 ? 0.910 10.830 17.508 1.00 93.50 383 ILE A O 1
ATOM 3176 N N . LYS A 1 384 ? 2.704 10.700 18.842 1.00 95.88 384 LYS A N 1
ATOM 3177 C CA . LYS A 1 384 ? 2.424 9.345 19.313 1.00 95.88 384 LYS A CA 1
ATOM 3178 C C . LYS A 1 384 ? 1.183 9.304 20.205 1.00 95.88 384 LYS A C 1
ATOM 3180 O O . LYS A 1 384 ? 1.135 10.017 21.203 1.00 95.88 384 LYS A O 1
ATOM 3185 N N . ILE A 1 385 ? 0.270 8.373 19.935 1.00 96.62 385 ILE A N 1
ATOM 3186 C CA . ILE A 1 385 ? -0.929 8.106 20.736 1.00 96.62 385 ILE A CA 1
ATOM 3187 C C . ILE A 1 385 ? -0.640 6.941 21.703 1.00 96.62 385 ILE A C 1
ATOM 3189 O O . ILE A 1 385 ? -0.621 5.770 21.301 1.00 96.62 385 ILE A O 1
ATOM 3193 N N . PRO A 1 386 ? -0.422 7.194 23.011 1.00 96.50 386 PRO A N 1
ATOM 3194 C CA . PRO A 1 386 ? 0.074 6.181 23.954 1.00 96.50 386 PRO A CA 1
ATOM 3195 C C . PRO A 1 386 ? -0.837 4.957 24.113 1.00 96.50 386 PRO A C 1
ATOM 3197 O O . PRO A 1 386 ? -0.372 3.857 24.429 1.00 96.50 386 PRO A O 1
ATOM 3200 N N . ILE A 1 387 ? -2.139 5.134 23.884 1.00 96.88 387 ILE A N 1
ATOM 3201 C CA . ILE A 1 387 ? -3.163 4.113 24.131 1.00 96.88 387 ILE A CA 1
ATOM 3202 C C . ILE A 1 387 ? -3.437 3.228 22.921 1.00 96.88 387 ILE A C 1
ATOM 3204 O O . ILE A 1 387 ? -4.070 2.185 23.069 1.00 96.88 387 ILE A O 1
ATOM 3208 N N . LEU A 1 388 ? -2.914 3.573 21.744 1.00 95.19 388 LEU A N 1
ATOM 3209 C CA . LEU A 1 388 ? -3.218 2.886 20.490 1.00 95.19 388 LEU A CA 1
ATOM 3210 C C . LEU A 1 388 ? -2.893 1.386 20.549 1.00 95.19 388 LEU A C 1
ATOM 3212 O O . LEU A 1 388 ? -3.689 0.527 20.158 1.00 95.19 388 LEU A O 1
ATOM 3216 N N . LYS A 1 389 ? -1.738 1.049 21.137 1.00 92.44 389 LYS A N 1
ATOM 3217 C CA . LYS A 1 389 ? -1.331 -0.343 21.368 1.00 92.44 389 LYS A CA 1
ATOM 3218 C C . LYS A 1 389 ? -2.225 -1.044 22.395 1.00 92.44 389 LYS A C 1
ATOM 3220 O O . LYS A 1 389 ? -2.492 -2.235 22.235 1.00 92.44 389 LYS A O 1
ATOM 3225 N N . LYS A 1 390 ? -2.670 -0.339 23.444 1.00 94.19 390 LYS A N 1
ATOM 3226 C CA . LYS A 1 390 ? -3.582 -0.892 24.459 1.00 94.19 390 LYS A CA 1
ATOM 3227 C C . LYS A 1 390 ? -4.942 -1.207 23.830 1.00 94.19 390 LYS A C 1
ATOM 3229 O O . LYS A 1 390 ? -5.383 -2.347 23.935 1.00 94.19 390 LYS A O 1
ATOM 3234 N N . LEU A 1 391 ? -5.532 -0.257 23.101 1.00 94.19 391 LEU A N 1
ATOM 3235 C CA . LEU A 1 391 ? -6.791 -0.428 22.365 1.00 94.19 391 LEU A CA 1
ATOM 3236 C C . LEU A 1 391 ? -6.709 -1.584 21.367 1.00 94.19 391 LEU A C 1
ATOM 3238 O O . LEU A 1 391 ? -7.555 -2.474 21.381 1.00 94.19 391 LEU A O 1
ATOM 3242 N N . SER A 1 392 ? -5.630 -1.641 20.582 1.00 91.31 392 SER A N 1
ATOM 3243 C CA . SER A 1 392 ? -5.384 -2.754 19.658 1.00 91.31 392 SER A CA 1
ATOM 3244 C C . SER A 1 392 ? -5.363 -4.107 20.369 1.00 91.31 392 SER A C 1
ATOM 3246 O O . SER A 1 392 ? -5.883 -5.086 19.848 1.00 91.31 392 SER A O 1
ATOM 3248 N N . ASN A 1 393 ? -4.756 -4.199 21.554 1.00 90.12 393 ASN A N 1
ATOM 3249 C CA . ASN A 1 393 ? -4.726 -5.455 22.301 1.00 90.12 393 ASN A CA 1
ATOM 3250 C C . ASN A 1 393 ? -6.114 -5.840 22.828 1.00 90.12 393 ASN A C 1
ATOM 3252 O O . ASN A 1 393 ? -6.481 -7.005 22.699 1.00 90.12 393 ASN A O 1
ATOM 3256 N N . VAL A 1 394 ? -6.880 -4.879 23.358 1.00 90.69 394 VAL A N 1
ATOM 3257 C CA . VAL A 1 394 ? -8.261 -5.101 23.826 1.00 90.69 394 VAL A CA 1
ATOM 3258 C C . VAL A 1 394 ? -9.140 -5.603 22.681 1.00 90.69 394 VAL A C 1
ATOM 3260 O O . VAL A 1 394 ? -9.818 -6.620 22.828 1.00 90.69 394 VAL A O 1
ATOM 3263 N N . TYR A 1 395 ? -9.070 -4.948 21.520 1.00 90.44 395 TYR A N 1
ATOM 3264 C CA . TYR A 1 395 ? -9.784 -5.376 20.321 1.00 90.44 395 TYR A CA 1
ATOM 3265 C C . TYR A 1 395 ? -9.443 -6.821 19.934 1.00 90.44 395 TYR A C 1
ATOM 3267 O O . TYR A 1 395 ? -10.338 -7.646 19.762 1.00 90.44 395 TYR A O 1
ATOM 3275 N N . LEU A 1 396 ? -8.154 -7.160 19.842 1.00 89.62 396 LEU A N 1
ATOM 3276 C CA . LEU A 1 396 ? -7.728 -8.491 19.401 1.00 89.62 396 LEU A CA 1
ATOM 3277 C C . LEU A 1 396 ? -8.079 -9.587 20.404 1.00 89.62 396 LEU A C 1
ATOM 3279 O O . LEU A 1 396 ? -8.437 -10.688 19.994 1.00 89.62 396 LEU A O 1
ATOM 3283 N N . GLU A 1 397 ? -7.980 -9.307 21.704 1.00 90.62 397 GLU A N 1
ATOM 3284 C CA . GLU A 1 397 ? -8.448 -10.224 22.746 1.00 90.62 397 GLU A CA 1
ATOM 3285 C C . GLU A 1 397 ? -9.929 -10.546 22.547 1.00 90.62 397 GLU A C 1
ATOM 3287 O O . GLU A 1 397 ? -10.301 -11.716 22.508 1.00 90.62 397 GLU A O 1
ATOM 3292 N N . ARG A 1 398 ? -10.762 -9.526 22.326 1.00 87.06 398 ARG A N 1
ATOM 3293 C CA . ARG A 1 398 ? -12.202 -9.695 22.097 1.00 87.06 398 ARG A CA 1
ATOM 3294 C C . ARG A 1 398 ? -12.524 -10.407 20.792 1.00 87.06 398 ARG A C 1
ATOM 3296 O O . ARG A 1 398 ? -13.367 -11.299 20.786 1.00 87.06 398 ARG A O 1
ATOM 3303 N N . ALA A 1 399 ? -11.841 -10.054 19.707 1.00 88.69 399 ALA A N 1
ATOM 3304 C CA . ALA A 1 399 ? -11.990 -10.728 18.422 1.00 88.69 399 ALA A CA 1
ATOM 3305 C C . ALA A 1 399 ? -11.664 -12.224 18.549 1.00 88.69 399 ALA A C 1
ATOM 3307 O O . ALA A 1 399 ? -12.408 -13.064 18.046 1.00 88.69 399 ALA A O 1
ATOM 3308 N N . ILE A 1 400 ? -10.608 -12.566 19.298 1.00 91.12 400 ILE A N 1
ATOM 3309 C CA . ILE A 1 400 ? -10.261 -13.955 19.606 1.00 91.12 400 ILE A CA 1
ATOM 3310 C C . ILE A 1 400 ? -11.359 -14.621 20.436 1.00 91.12 400 ILE A C 1
ATOM 3312 O O . ILE A 1 400 ? -11.800 -15.690 20.031 1.00 91.12 400 ILE A O 1
ATOM 3316 N N . VAL A 1 401 ? -11.832 -14.010 21.532 1.00 89.50 401 VAL A N 1
ATOM 3317 C CA . VAL A 1 401 ? -12.931 -14.560 22.362 1.00 89.50 401 VAL A CA 1
ATOM 3318 C C . VAL A 1 401 ? -14.173 -14.842 21.518 1.00 89.50 401 VAL A C 1
ATOM 3320 O O . VAL A 1 401 ? -14.743 -15.928 21.603 1.00 89.50 401 VAL A O 1
ATOM 3323 N N . LYS A 1 402 ? -14.565 -13.895 20.660 1.00 88.00 402 LYS A N 1
ATOM 3324 C CA . LYS A 1 402 ? -15.722 -14.035 19.770 1.00 88.00 402 LYS A CA 1
ATOM 3325 C C . LYS A 1 402 ? -15.525 -15.161 18.753 1.00 88.00 402 LYS A C 1
ATOM 3327 O O . LYS A 1 402 ? -16.470 -15.895 18.477 1.00 88.00 402 LYS A O 1
ATOM 3332 N N . ALA A 1 403 ? -14.314 -15.322 18.223 1.00 89.69 403 ALA A N 1
ATOM 3333 C CA . ALA A 1 403 ? -14.000 -16.382 17.273 1.00 89.69 403 ALA A CA 1
ATOM 3334 C C . ALA A 1 403 ? -13.960 -17.773 17.932 1.00 89.69 403 ALA A C 1
ATOM 3336 O O . ALA A 1 403 ? -14.406 -18.737 17.315 1.00 89.69 403 ALA A O 1
ATOM 3337 N N . ILE A 1 404 ? -13.493 -17.898 19.180 1.00 91.81 404 ILE A N 1
ATOM 3338 C CA . ILE A 1 404 ? -13.401 -19.178 19.919 1.00 91.81 404 ILE A CA 1
ATOM 3339 C C . ILE A 1 404 ? -14.675 -19.551 20.697 1.00 91.81 404 ILE A C 1
ATOM 3341 O O . ILE A 1 404 ? -14.602 -20.320 21.661 1.00 91.81 404 ILE A O 1
ATOM 3345 N N . LYS A 1 405 ? -15.848 -19.042 20.284 1.00 85.81 405 LYS A N 1
ATOM 3346 C CA . LYS A 1 405 ? -17.145 -19.586 20.738 1.00 85.81 405 LYS A CA 1
ATOM 3347 C C . LYS A 1 405 ? -17.216 -21.101 20.509 1.00 85.81 405 LYS A C 1
ATOM 3349 O O . LYS A 1 405 ? -17.786 -21.823 21.316 1.00 85.81 405 LYS A O 1
ATOM 3354 N N . GLU A 1 406 ? -16.560 -21.570 19.451 1.00 88.69 406 GLU A N 1
ATOM 3355 C CA . GLU A 1 406 ? -16.280 -22.979 19.201 1.00 88.69 406 GLU A CA 1
ATOM 3356 C C . GLU A 1 406 ? -14.771 -23.260 19.314 1.00 88.69 406 GLU A C 1
ATOM 3358 O O . GLU A 1 406 ? -13.960 -22.377 19.013 1.00 88.69 406 GLU A O 1
ATOM 3363 N N . PRO A 1 407 ? -14.358 -24.485 19.697 1.00 93.25 407 PRO A N 1
ATOM 3364 C CA . PRO A 1 407 ? -12.952 -24.874 19.755 1.00 93.25 407 PRO A CA 1
ATOM 3365 C C . PRO A 1 407 ? -12.191 -24.662 18.436 1.00 93.25 407 PRO A C 1
ATOM 3367 O O . PRO A 1 407 ? -12.308 -25.458 17.494 1.00 93.25 407 PRO A O 1
ATOM 3370 N N . LYS A 1 408 ? -11.324 -23.644 18.402 1.00 94.88 408 LYS A N 1
ATOM 3371 C CA . LYS A 1 408 ? -10.491 -23.305 17.235 1.00 94.88 408 LYS A CA 1
ATOM 3372 C C . LYS A 1 408 ? -9.002 -23.375 17.545 1.00 94.88 408 LYS A C 1
ATOM 3374 O O . LYS A 1 408 ? -8.537 -23.078 18.644 1.00 94.88 408 LYS A O 1
ATOM 3379 N N . SER A 1 409 ? -8.240 -23.787 16.547 1.00 93.94 409 SER A N 1
ATOM 3380 C CA . SER A 1 409 ? -6.785 -23.784 16.519 1.00 93.94 409 SER A CA 1
ATOM 3381 C C . SER A 1 409 ? -6.249 -22.407 16.134 1.00 93.94 409 SER A C 1
ATOM 3383 O O . SER A 1 409 ? -6.939 -21.565 15.560 1.00 93.94 409 SER A O 1
ATOM 3385 N N . VAL A 1 410 ? -4.961 -22.186 16.394 1.00 90.88 410 VAL A N 1
ATOM 3386 C CA . VAL A 1 410 ? -4.289 -20.926 16.043 1.00 90.88 410 VAL A CA 1
ATOM 3387 C C . VAL A 1 410 ? -4.350 -20.646 14.536 1.00 90.88 410 VAL A C 1
ATOM 3389 O O . VAL A 1 410 ? -4.507 -19.498 14.134 1.00 90.88 410 VAL A O 1
ATOM 3392 N N . ASN A 1 411 ? -4.246 -21.678 13.692 1.00 84.00 411 ASN A N 1
ATOM 3393 C CA . ASN A 1 411 ? -4.294 -21.500 12.240 1.00 84.00 411 ASN A CA 1
ATOM 3394 C C . ASN A 1 411 ? -5.714 -21.186 11.740 1.00 84.00 411 ASN A C 1
ATOM 3396 O O . ASN A 1 411 ? -5.855 -20.429 10.785 1.00 84.00 411 ASN A O 1
ATOM 3400 N N . GLU A 1 412 ? -6.752 -21.725 12.387 1.00 88.31 412 GLU A N 1
ATOM 3401 C CA . GLU A 1 412 ? -8.147 -21.350 12.106 1.00 88.31 412 GLU A CA 1
ATOM 3402 C C . GLU A 1 412 ? -8.378 -19.874 12.458 1.00 88.31 412 GLU A C 1
ATOM 3404 O O . GLU A 1 412 ? -8.788 -19.103 11.594 1.00 88.31 412 GLU A O 1
ATOM 3409 N N . LEU A 1 413 ? -7.967 -19.442 13.657 1.00 88.44 413 LEU A N 1
ATOM 3410 C CA . LEU A 1 413 ? -8.045 -18.035 14.075 1.00 88.44 413 LEU A CA 1
ATOM 3411 C C . LEU A 1 413 ? -7.247 -17.095 13.163 1.00 88.44 413 LEU A C 1
ATOM 3413 O O . LEU A 1 413 ? -7.693 -15.991 12.870 1.00 88.44 413 LEU A O 1
ATOM 3417 N N . ARG A 1 414 ? -6.070 -17.528 12.697 1.00 87.19 414 ARG A N 1
ATOM 3418 C CA . ARG A 1 414 ? -5.234 -16.768 11.756 1.00 87.19 414 ARG A CA 1
ATOM 3419 C C . ARG A 1 414 ? -5.975 -16.479 10.457 1.00 87.19 414 ARG A C 1
ATOM 3421 O O . ARG A 1 414 ? -5.884 -15.366 9.956 1.00 87.19 414 ARG A O 1
ATOM 3428 N N . ARG A 1 415 ? -6.665 -17.483 9.911 1.00 79.62 415 ARG A N 1
ATOM 3429 C CA . ARG A 1 415 ? -7.416 -17.360 8.655 1.00 79.62 415 ARG A CA 1
ATOM 3430 C C . ARG A 1 415 ? -8.653 -16.489 8.824 1.00 79.62 415 ARG A C 1
ATOM 3432 O O . ARG A 1 415 ? -8.909 -15.654 7.973 1.00 79.62 415 ARG A O 1
ATOM 3439 N N . GLU A 1 416 ? -9.384 -16.680 9.915 1.00 84.81 416 GLU A N 1
ATOM 3440 C CA . GLU A 1 416 ? -10.639 -15.972 10.173 1.00 84.81 416 GLU A CA 1
ATOM 3441 C C . GLU A 1 416 ? -10.428 -14.500 10.525 1.00 84.81 416 GLU A C 1
ATOM 3443 O O . GLU A 1 416 ? -11.127 -13.637 10.012 1.00 84.81 416 GLU A O 1
ATOM 3448 N N . LEU A 1 417 ? -9.451 -14.206 11.383 1.00 81.75 417 LEU A N 1
ATOM 3449 C CA . LEU A 1 417 ? -9.218 -12.846 11.866 1.00 81.75 417 LEU A CA 1
ATOM 3450 C C . LEU A 1 417 ? -8.190 -12.077 11.029 1.00 81.75 417 LEU A C 1
ATOM 3452 O O . LEU A 1 417 ? -7.963 -10.899 11.283 1.00 81.75 417 LEU A O 1
ATOM 3456 N N . ASN A 1 418 ? -7.524 -12.744 10.081 1.00 75.31 418 ASN A N 1
ATOM 3457 C CA . ASN A 1 418 ? -6.430 -12.188 9.282 1.00 75.31 418 ASN A CA 1
ATOM 3458 C C . ASN A 1 418 ? -5.300 -11.556 10.133 1.00 75.31 418 ASN A C 1
ATOM 3460 O O . ASN A 1 418 ? -4.710 -10.535 9.787 1.00 75.31 418 ASN A O 1
ATOM 3464 N N . ILE A 1 419 ? -4.987 -12.162 11.286 1.00 78.88 419 ILE A N 1
ATOM 3465 C CA . ILE A 1 419 ? -3.933 -11.700 12.206 1.00 78.88 419 ILE A CA 1
ATOM 3466 C C . ILE A 1 419 ? -2.736 -12.655 12.128 1.00 78.88 419 ILE A C 1
ATOM 3468 O O . ILE A 1 419 ? -2.936 -13.870 12.163 1.00 78.88 419 ILE A O 1
ATOM 3472 N N . PRO A 1 420 ? -1.479 -12.167 12.137 1.00 75.00 420 PRO A N 1
ATOM 3473 C CA . PRO A 1 420 ? -0.302 -13.029 12.170 1.00 75.00 420 PRO A CA 1
ATOM 3474 C C . PRO A 1 420 ? -0.305 -14.041 13.325 1.00 75.00 420 PRO A C 1
ATOM 3476 O O . PRO A 1 420 ? -0.545 -13.700 14.486 1.00 75.00 420 PRO A O 1
ATOM 3479 N N . GLU A 1 421 ? 0.068 -15.285 13.015 1.00 80.94 421 GLU A N 1
ATOM 3480 C CA . GLU A 1 421 ? -0.017 -16.427 13.936 1.00 80.94 421 GLU A CA 1
ATOM 3481 C C . GLU A 1 421 ? 0.676 -16.178 15.285 1.00 80.94 421 GLU A C 1
ATOM 3483 O O . GLU A 1 421 ? 0.138 -16.487 16.347 1.00 80.94 421 GLU A O 1
ATOM 3488 N N . TYR A 1 422 ? 1.871 -15.579 15.262 1.00 83.00 422 TYR A N 1
ATOM 3489 C CA . TYR A 1 422 ? 2.638 -15.295 16.478 1.00 83.00 422 TYR A CA 1
ATOM 3490 C C . TYR A 1 422 ? 1.895 -14.336 17.422 1.00 83.00 422 TYR A C 1
ATOM 3492 O O . TYR A 1 422 ? 2.003 -14.465 18.642 1.00 83.00 422 TYR A O 1
ATOM 3500 N N . ARG A 1 423 ? 1.126 -13.386 16.874 1.00 79.75 423 ARG A N 1
ATOM 3501 C CA . ARG A 1 423 ? 0.362 -12.409 17.656 1.00 79.75 423 ARG A CA 1
ATOM 3502 C C . ARG A 1 423 ? -0.811 -13.102 18.341 1.00 79.75 423 ARG A C 1
ATOM 3504 O O . ARG A 1 423 ? -0.991 -12.917 19.541 1.00 79.75 423 ARG A O 1
ATOM 3511 N N . ILE A 1 424 ? -1.510 -13.979 17.617 1.00 88.75 424 ILE A N 1
ATOM 3512 C CA . ILE A 1 424 ? -2.563 -14.841 18.175 1.00 88.75 424 ILE A CA 1
ATOM 3513 C C . ILE A 1 424 ? -1.993 -15.711 19.302 1.00 88.75 424 ILE A C 1
ATOM 3515 O O . ILE A 1 424 ? -2.537 -15.716 20.404 1.00 88.75 424 ILE A O 1
ATOM 3519 N N . ARG A 1 425 ? -0.854 -16.386 19.082 1.00 90.00 425 ARG A N 1
ATOM 3520 C CA . ARG A 1 425 ? -0.194 -17.220 20.109 1.00 90.00 425 ARG A CA 1
ATOM 3521 C C . ARG A 1 425 ? 0.150 -16.433 21.372 1.00 90.00 425 ARG A C 1
ATOM 3523 O O . ARG A 1 425 ? -0.091 -16.925 22.476 1.00 90.00 425 ARG A O 1
ATOM 3530 N N . ASN A 1 426 ? 0.696 -15.227 21.225 1.00 89.75 426 ASN A N 1
ATOM 3531 C CA . ASN A 1 426 ? 1.050 -14.370 22.357 1.00 89.75 426 ASN A CA 1
ATOM 3532 C C . ASN A 1 426 ? -0.189 -13.962 23.165 1.00 89.75 426 ASN A C 1
ATOM 3534 O O . ASN A 1 426 ? -0.167 -14.024 24.396 1.00 89.75 426 ASN A O 1
ATOM 3538 N N . ILE A 1 427 ? -1.275 -13.591 22.480 1.00 91.00 427 ILE A N 1
ATOM 3539 C CA . ILE A 1 427 ? -2.534 -13.209 23.127 1.00 91.00 427 ILE A CA 1
ATOM 3540 C C . ILE A 1 427 ? -3.150 -14.412 23.847 1.00 91.00 427 ILE A C 1
ATOM 3542 O O . ILE A 1 427 ? -3.386 -14.322 25.049 1.00 91.00 427 ILE A O 1
ATOM 3546 N N . LEU A 1 428 ? -3.301 -15.553 23.169 1.00 91.94 428 LEU A N 1
ATOM 3547 C CA . LEU A 1 428 ? -3.831 -16.785 23.762 1.00 91.94 428 LEU A CA 1
ATOM 3548 C C . LEU A 1 428 ? -3.011 -17.242 24.973 1.00 91.94 428 LEU A C 1
ATOM 3550 O O . LEU A 1 428 ? -3.577 -17.613 25.993 1.00 91.94 428 LEU A O 1
ATOM 3554 N N . THR A 1 429 ? -1.678 -17.173 24.909 1.00 92.50 429 THR A N 1
ATOM 3555 C CA . THR A 1 429 ? -0.810 -17.554 26.040 1.00 92.50 429 THR A CA 1
ATOM 3556 C C . THR A 1 429 ? -1.099 -16.715 27.281 1.00 92.50 429 THR A C 1
ATOM 3558 O O . THR A 1 429 ? -1.132 -17.243 28.391 1.00 92.50 429 THR A O 1
ATOM 3561 N N . ARG A 1 430 ? -1.321 -15.412 27.105 1.00 91.56 430 ARG A N 1
ATOM 3562 C CA . ARG A 1 430 ? -1.702 -14.512 28.195 1.00 91.56 430 ARG A CA 1
ATOM 3563 C C . ARG A 1 430 ? -3.123 -14.794 28.687 1.00 91.56 430 ARG A C 1
ATOM 3565 O O . ARG A 1 430 ? -3.303 -14.894 29.891 1.00 91.56 430 ARG A O 1
ATOM 3572 N N . MET A 1 431 ? -4.085 -14.987 27.784 1.00 91.25 431 MET A N 1
ATOM 3573 C CA . MET A 1 431 ? -5.485 -15.269 28.136 1.00 91.25 431 MET A CA 1
ATOM 3574 C C . MET A 1 431 ? -5.667 -16.603 28.869 1.00 91.25 431 MET A C 1
ATOM 3576 O O . MET A 1 431 ? -6.514 -16.714 29.749 1.00 91.25 431 MET A O 1
ATOM 3580 N N . VAL A 1 432 ? -4.840 -17.604 28.553 1.00 92.12 432 VAL A N 1
ATOM 3581 C CA . VAL A 1 432 ? -4.789 -18.871 29.296 1.00 92.12 432 VAL A CA 1
ATOM 3582 C C . VAL A 1 432 ? -4.248 -18.649 30.707 1.00 92.12 432 VAL A C 1
ATOM 3584 O O . VAL A 1 432 ? -4.799 -19.185 31.661 1.00 92.12 432 VAL A O 1
ATOM 3587 N N . LYS A 1 433 ? -3.199 -17.829 30.868 1.00 91.00 433 LYS A N 1
ATOM 3588 C CA . LYS A 1 433 ? -2.655 -17.494 32.196 1.00 91.00 433 LYS A CA 1
ATOM 3589 C C . LYS A 1 433 ? -3.660 -16.744 33.070 1.00 91.00 433 LYS A C 1
ATOM 3591 O O . LYS A 1 433 ? -3.658 -16.942 34.277 1.00 91.00 433 LYS A O 1
ATOM 3596 N N . THR A 1 434 ? -4.486 -15.886 32.477 1.00 88.00 434 THR A N 1
ATOM 3597 C CA . THR A 1 434 ? -5.516 -15.121 33.193 1.00 88.00 434 THR A CA 1
ATOM 3598 C C . THR A 1 434 ? -6.841 -15.876 33.341 1.00 88.00 434 THR A C 1
ATOM 3600 O O . THR A 1 434 ? -7.758 -15.351 33.959 1.00 88.00 434 THR A O 1
ATOM 3603 N N . GLY A 1 435 ? -6.958 -17.093 32.796 1.00 87.12 435 GLY A N 1
ATOM 3604 C CA . GLY A 1 435 ? -8.140 -17.949 32.933 1.00 87.12 435 GLY A CA 1
ATOM 3605 C C . GLY A 1 435 ? -9.289 -17.662 31.959 1.00 87.12 435 GLY A C 1
ATOM 3606 O O . GLY A 1 435 ? -10.277 -18.387 31.976 1.00 87.12 435 GLY A O 1
ATOM 3607 N N . PHE A 1 436 ? -9.165 -16.673 31.068 1.00 85.44 436 PHE A N 1
ATOM 3608 C CA . PHE A 1 436 ? -10.213 -16.300 30.101 1.00 85.44 436 PHE A CA 1
ATOM 3609 C C . PHE A 1 436 ? -10.400 -17.330 28.977 1.00 85.44 436 PHE A C 1
ATOM 3611 O O . PHE A 1 436 ? -11.460 -17.388 28.358 1.00 85.44 436 PHE A O 1
ATOM 3618 N N . VAL A 1 437 ? -9.365 -18.121 28.692 1.00 91.44 437 VAL A N 1
ATOM 3619 C CA . VAL A 1 437 ? -9.357 -19.126 27.622 1.00 91.44 437 VAL A CA 1
ATOM 3620 C C . VAL A 1 437 ? -8.783 -20.432 28.150 1.00 91.44 437 VAL A C 1
ATOM 3622 O O . VAL A 1 437 ? -7.765 -20.429 28.841 1.00 91.44 437 VAL A O 1
ATOM 3625 N N . GLN A 1 438 ? -9.383 -21.554 27.766 1.00 91.81 438 GLN A N 1
ATOM 3626 C CA . GLN A 1 438 ? -8.877 -22.890 28.069 1.00 91.81 438 GLN A CA 1
ATOM 3627 C C . GLN A 1 438 ? -8.210 -23.524 26.852 1.00 91.81 438 GLN A C 1
ATOM 3629 O O . GLN A 1 438 ? -8.625 -23.331 25.707 1.00 91.81 438 GLN A O 1
ATOM 3634 N N . LYS A 1 439 ? -7.154 -24.299 27.115 1.00 93.25 439 LYS A N 1
ATOM 3635 C CA . LYS A 1 439 ? -6.511 -25.159 26.119 1.00 93.25 439 LYS A CA 1
ATOM 3636 C C . LYS A 1 439 ? -7.221 -26.504 26.084 1.00 93.25 439 LYS A C 1
ATOM 3638 O O . LYS A 1 439 ? -7.428 -27.115 27.127 1.00 93.25 439 LYS A O 1
ATOM 3643 N N . ILE A 1 440 ? -7.521 -26.974 24.882 1.00 92.00 440 ILE A N 1
ATOM 3644 C CA . ILE A 1 440 ? -8.060 -28.306 24.632 1.00 92.00 440 ILE A CA 1
ATOM 3645 C C . ILE A 1 440 ? -6.947 -29.130 23.990 1.00 92.00 440 ILE A C 1
ATOM 3647 O O . ILE A 1 440 ? -6.548 -28.860 22.8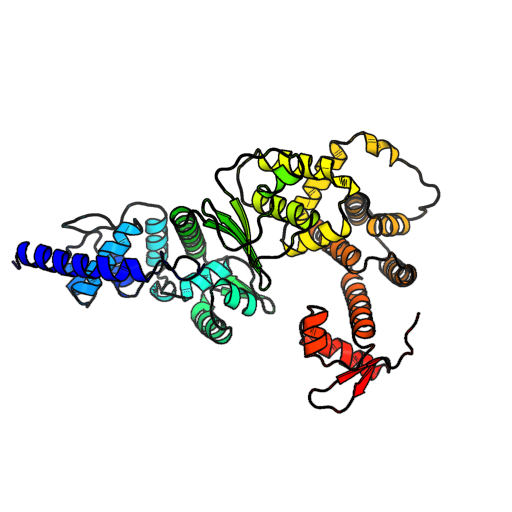52 1.00 92.00 440 ILE A O 1
ATOM 3651 N N . GLU A 1 441 ? -6.459 -30.129 24.725 1.00 89.62 441 GLU A N 1
ATOM 3652 C CA . GLU A 1 441 ? -5.384 -31.043 24.319 1.00 89.62 441 GLU A CA 1
ATOM 3653 C C . GLU A 1 441 ? -5.817 -31.911 23.123 1.00 89.62 441 GLU A C 1
ATOM 3655 O O . GLU A 1 441 ? -6.287 -33.037 23.251 1.00 89.62 441 GLU A O 1
ATOM 3660 N N . THR A 1 442 ? -5.686 -31.343 21.927 1.00 89.06 442 THR A N 1
ATOM 3661 C CA . THR A 1 442 ? -6.018 -31.939 20.627 1.00 89.06 442 THR A CA 1
ATOM 3662 C C . THR A 1 442 ? -4.841 -31.762 19.668 1.00 89.06 442 THR A C 1
ATOM 3664 O O . THR A 1 442 ? -3.908 -30.999 19.931 1.00 89.06 442 THR A O 1
ATOM 3667 N N . LYS A 1 443 ? -4.848 -32.483 18.541 1.00 83.94 443 LYS A N 1
ATOM 3668 C CA . LYS A 1 443 ? -3.883 -32.295 17.447 1.00 83.94 443 LYS A CA 1
ATOM 3669 C C . LYS A 1 443 ? -4.645 -31.877 16.181 1.00 83.94 443 LYS A C 1
ATOM 3671 O O . LYS A 1 443 ? -5.294 -32.738 15.593 1.00 83.94 443 LYS A O 1
ATOM 3676 N N . PRO A 1 444 ? -4.575 -30.604 15.740 1.00 83.88 444 PRO A N 1
ATOM 3677 C CA . PRO A 1 444 ? -3.835 -29.479 16.332 1.00 83.88 444 PRO A CA 1
ATOM 3678 C C . PRO A 1 444 ? -4.454 -28.973 17.648 1.00 83.88 444 PRO A C 1
ATOM 3680 O O . PRO A 1 444 ? -5.642 -29.169 17.867 1.00 83.88 444 PRO A O 1
ATOM 3683 N N . LEU A 1 445 ? -3.655 -28.296 18.488 1.00 90.62 445 LEU A N 1
ATOM 3684 C CA . LEU A 1 445 ? -4.105 -27.712 19.762 1.00 90.62 445 LEU A CA 1
ATOM 3685 C C . LEU A 1 445 ? -5.220 -26.686 19.521 1.00 90.62 445 LEU A C 1
ATOM 3687 O O . LEU A 1 445 ? -5.057 -25.783 18.689 1.00 90.62 445 LEU A O 1
ATOM 3691 N N . LYS A 1 446 ? -6.310 -26.799 20.282 1.00 93.94 446 LYS A N 1
ATOM 3692 C CA . LYS A 1 446 ? -7.478 -25.918 20.194 1.00 93.94 446 LYS A CA 1
ATOM 3693 C C . LYS A 1 446 ? -7.681 -25.103 21.467 1.00 93.94 446 LYS A C 1
ATOM 3695 O O . LYS A 1 446 ? -7.163 -25.440 22.532 1.00 93.94 446 LYS A O 1
ATOM 3700 N N . PHE A 1 447 ? -8.429 -24.018 21.330 1.00 94.06 447 PHE A N 1
ATOM 3701 C CA . PHE A 1 447 ? -8.743 -23.066 22.387 1.00 94.06 447 PHE A CA 1
ATOM 3702 C C . PHE A 1 447 ? -10.247 -22.806 22.414 1.00 94.06 447 PHE A C 1
ATOM 3704 O O . PHE A 1 447 ? -10.874 -22.757 21.357 1.00 94.06 447 PHE A O 1
ATOM 3711 N N . VAL A 1 448 ? -10.802 -22.629 23.611 1.00 92.81 448 VAL A N 1
ATOM 3712 C CA . VAL A 1 448 ? -12.215 -22.294 23.836 1.00 92.81 448 VAL A CA 1
ATOM 3713 C C . VAL A 1 448 ? -12.326 -21.210 24.905 1.00 92.81 448 VAL A C 1
ATOM 3715 O O . VAL A 1 448 ? -11.483 -21.137 25.805 1.00 92.81 448 VAL A O 1
ATOM 3718 N N . SER A 1 449 ? -13.337 -20.349 24.795 1.00 89.00 449 SER A N 1
ATOM 3719 C CA . SER A 1 449 ? -13.642 -19.353 25.828 1.00 89.00 449 SER A CA 1
ATOM 3720 C C . SER A 1 449 ? -14.007 -20.039 27.151 1.00 89.00 449 SER A C 1
ATOM 3722 O O . SER A 1 449 ? -14.835 -20.946 27.163 1.00 89.00 449 SER A O 1
ATOM 3724 N N . SER A 1 450 ? -13.414 -19.597 28.265 1.00 83.12 450 SER A N 1
ATOM 3725 C CA . SER A 1 450 ? -13.829 -20.016 29.617 1.00 83.12 450 SER A CA 1
ATOM 3726 C C . SER A 1 450 ? -15.069 -19.268 30.108 1.00 83.12 450 SER A C 1
ATOM 3728 O O . SER A 1 450 ? -15.669 -19.658 31.107 1.00 83.12 450 SER A O 1
ATOM 3730 N N . MET A 1 451 ? -15.401 -18.150 29.462 1.00 71.19 451 MET A N 1
ATOM 3731 C CA . MET A 1 451 ? -16.553 -17.325 29.805 1.00 71.19 451 MET A CA 1
ATOM 3732 C C . MET A 1 451 ? -17.799 -17.875 29.104 1.00 71.19 451 MET A C 1
ATOM 3734 O O . MET A 1 451 ? -17.691 -18.230 27.921 1.00 71.19 451 MET A O 1
ATOM 3738 N N . PRO A 1 452 ? -18.967 -17.916 29.778 1.00 56.62 452 PRO A N 1
ATOM 3739 C CA . PRO A 1 452 ? -20.232 -18.133 29.088 1.00 56.62 452 PRO A CA 1
ATOM 3740 C C . PRO A 1 452 ? -20.383 -17.076 27.982 1.00 56.62 452 PRO A C 1
ATOM 3742 O O . PRO A 1 452 ? -19.850 -15.973 28.129 1.00 56.62 452 PRO A O 1
ATOM 3745 N N . PRO A 1 453 ? -21.037 -17.399 26.854 1.00 52.38 453 PRO A N 1
ATOM 3746 C CA . PRO A 1 453 ? -21.271 -16.416 25.807 1.00 52.38 453 PRO A CA 1
ATOM 3747 C C . PRO A 1 453 ? -22.055 -15.243 26.410 1.00 52.38 453 PRO A C 1
ATOM 3749 O O . PRO A 1 453 ? -23.222 -15.403 26.745 1.00 52.38 453 PRO A O 1
ATOM 3752 N N . GLU A 1 454 ? -21.397 -14.098 26.603 1.00 53.22 454 GLU A N 1
ATOM 3753 C CA . GLU A 1 454 ? -22.087 -12.839 26.890 1.00 53.22 454 GLU A CA 1
ATOM 3754 C C . GLU A 1 454 ? -23.002 -12.543 25.685 1.00 53.22 454 GLU A C 1
ATOM 3756 O O . GLU A 1 454 ? -22.535 -12.592 24.537 1.00 53.22 454 GLU A O 1
ATOM 3761 N N . GLU A 1 455 ? -24.301 -12.356 25.957 1.00 37.84 455 GLU A N 1
ATOM 3762 C CA . GLU A 1 455 ? -25.326 -11.922 24.990 1.00 37.84 455 GLU A CA 1
ATOM 3763 C C . GLU A 1 455 ? -25.072 -10.496 24.497 1.00 37.84 455 GLU A C 1
ATOM 3765 O O . GLU A 1 455 ? -24.739 -9.624 25.337 1.00 37.84 455 GLU A O 1
#

Radius of gyration: 28.13 Å; chains: 1; bounding box: 62×59×80 Å

Secondary structure (DSSP, 8-state):
---HHHHHHHHHHHHHHHHHHHHHHTTS-----GGG---HHHHHHHHHHHHHSEEEHHHHHHHHT--HHHHHHHHHHHHHTTSEE-SSEEEE--SHHHHHHHHHHHTT--GGGGSTHHHHHHHHTTS-B-HHHHHHHTT--HHHHHHHHHHTGGGEEEETTEEEE-TT-HHHHHHHHHHHHHHHHHHTEEEEEE-SS-EEEEESS--SSEE-GGGTGGGGT-----SSEEEEES-----HHHHHHHHHHHHHH---TTHHHHHHHHHHHHTTT--HHHHHHHHHHTT-HHHHHHHHHHHHHH-GGGGGG----TT--SHHHHHHHHHH--STTHHHHHHHHHHHS---HHHHHHHHHHHTTSTT--HHHHHHHHHHHHHHH----TTHHHHHHHHHHHHHHHHTTS-EEHHHHHHHH---HHHHHHHHHHHHHTTSEEEE--SS-EEEESS----

Sequence (455 aa):
MESIEDWDALRSVIEGKKKVEITKREREEGEIPKEFMINRTDLAIIKTLLRKGKSSLRDLREDADRSRVSIYLSIKRLKRLSLIDGDRLIELKKNPLVDSIANLFNEDFSLEKLLGERLLILQSLMDWKEPDQIAVECGMSTPSVYRYLRELRPLIKKSGRAYRVDGHKKSLIEFLKLVKNQIEISSKTFQVWSSSDGKLLKTIDAIDGSLTAFSRFPEFDVDYSSDYFYYYAPRKELDVEEILIHSLRFAEDDKDDRMLPKIVEFYIKNNDKLDIFKIDELALRFNVADFWLDLQAHIVGTNPKNDDLEGDSPYYNSPEDTFLSMSLSNTLGDILRCEEIMKKEELDWEMLFREYVLRQRYPDFRWNGIISRLQILEQRTGIKIPILKKLSNVYLERAIVKAIKEPKSVNELRRELNIPEYRIRNILTRMVKTGFVQKIETKPLKFVSSMPPEE

pLDDT: mean 84.39, std 15.94, range [29.41, 98.31]